Protein AF-A0A072P2H4-F1 (afdb_monomer)

Secondary structure (DSSP, 8-state):
-PPEEE-SEEEE--SHHHHHHHHHHHHTT--EEEE-SSSSTT-----EEEEEEETTTTEEEEEESSS-EEEESEEEE---TT-S------TTGGG--S----GGG--TT---TT-EEEEE--SHHHHHHHHHHTTT-SEEEEE-SS-------------HHHHHHHHHTHHHHHHHHHTSSS-SSS------GGGS-HHHHHHHHHHHHHH--HHHHHHSS-S-TTT-HHHHHHHHHHHHHHHHTT------------------B-GGG-BHHHHSTT----BTTTB-TT-TTEEESS-TT---S-HHHHHHHHHHHHHHHHHHHHHHHTT--STTPPPPPP---HHHHHHHHHHHHHHTSS-GGGTS--

Radius of gyration: 24.0 Å; Cα contacts (8 Å, |Δi|>4): 542; chains: 1; bounding box: 55×52×77 Å

InterPro domains:
  IPR036188 FAD/NAD(P)-binding domain superfamily [G3DSA:3.50.50.60] (2-51)
  IPR036188 FAD/NAD(P)-binding domain superfamily [G3DSA:3.50.50.60] (52-221)
  IPR036188 FAD/NAD(P)-binding domain superfamily [G3DSA:3.50.50.60] (222-370)
  IPR036188 FAD/NAD(P)-binding domain superfamily [SSF51905] (7-181)
  IPR050775 Baeyer-Villiger monooxygenase-like [PTHR43098] (53-251)

Foldseek 3Di:
DQDEAEWAEEEEAQALLSVLLQVLCVVLVTGYDYDAPPPDGHDDDDDWDEWDQDPVLCFIWTQGPPRGTYTYNFYEYAHDDVHDFDDDPDPCPVVDPDDDAGQSGDDPPDDQAAAADEQAEDPPSSVVVCVVRVVGYNHYHYQYADDDQFADALDDDQDPVNVVVCVVCVVVLQVVLLVDQFSPSADFDAAALVVDDPVLLLVLQVVDRNNDDPCCNQGVRHNPCFQDPVNVVSSVVSSVVVVVVPDDDDDHHHDDDDDQDDFHAFPPRHTQCNVQVVHFFAAQLFADARHKSYTGANHPLHRNHDRSVSSVVSSVVNSVVVSVQVVVVVVPPDPPDNRDIDHDHPVSRVVSVVVSVVVCVSTCVVVDHD

Mean predicted aligned error: 12.18 Å

Sequence (370 aa):
MPQHVFVDALVVGAGFGGIYATYHLRQLGLDVKCIDIAEDVGGTWYWNKYPAWDDELHRWRVSTATDGLFLTRHLVNCLGVLSKPNYPDIPGLDSFSGRLIHTARWDDTITLSGKKIGVIGNGSTGIQVMTAIAPIVADLKSFQRHPQYSVPSGQDAISSAYHQNIKSRYKSIWESVKSSAVGFGVPEVNRKTMQTTPREREAAFQKAWQRGNGFRFMFSTFGDIVSDESANEETCKFIRGKIDEVVTDSRFDAIEGNYLHLSIHGRGGKTIQEHWQNGPKAYGGIACAGFPNMFLVSGPQAPFANFPPVIESEIEFIMACIDRAEKHNVVEVNKQSRPMVMELTEEAKNEWSILCEQLVEGLLFKKTRS

Nearest PDB structures (foldseek):
  3gwd-assembly1_A  TM=9.161E-01  e=2.491E-33  Rhodococcus sp. HI-31
  3gwf-assembly1_A  TM=8.938E-01  e=4.395E-34  Rhodococcus sp. HI-31
  4rg4-assembly1_A  T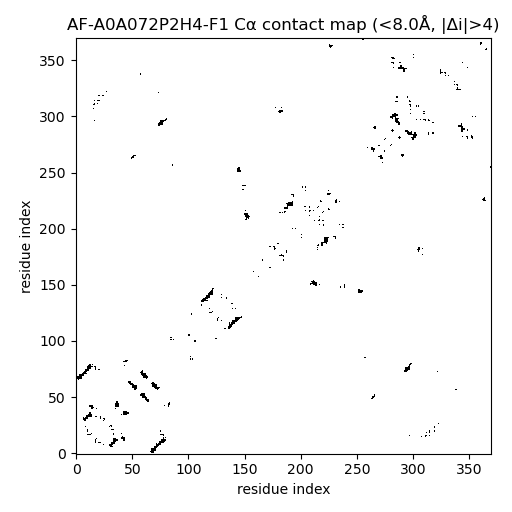M=9.164E-01  e=5.573E-33  Rhodococcus sp. HI-31
  7v8s-assembly1_B  TM=9.118E-01  e=3.191E-33  Thermocrispum municipale
  6er9-assembly1_A  TM=8.844E-01  e=1.502E-32  Rhodococcus sp. Phi1

Structure (mmCIF, N/CA/C/O backbone):
data_AF-A0A072P2H4-F1
#
_entry.id   AF-A0A072P2H4-F1
#
loop_
_atom_site.group_PDB
_atom_site.id
_atom_site.type_symbol
_atom_site.label_atom_id
_atom_site.label_alt_id
_atom_site.label_comp_id
_atom_site.label_asym_id
_atom_site.label_entity_id
_atom_site.label_seq_id
_atom_site.pdbx_PDB_ins_code
_atom_site.Cartn_x
_atom_site.Cartn_y
_atom_site.Cartn_z
_atom_site.occupancy
_atom_site.B_iso_or_equiv
_atom_site.auth_seq_id
_atom_site.auth_comp_id
_atom_site.auth_asym_id
_atom_site.auth_atom_id
_atom_site.pdbx_PDB_model_num
ATOM 1 N N . MET A 1 1 ? -28.377 7.168 33.433 1.00 43.03 1 MET A N 1
ATOM 2 C CA . MET A 1 1 ? -27.034 7.797 33.408 1.00 43.03 1 MET A CA 1
ATOM 3 C C . MET A 1 1 ? -26.216 7.087 32.340 1.00 43.03 1 MET A C 1
ATOM 5 O O . MET A 1 1 ? -26.478 5.902 32.158 1.00 43.03 1 MET A O 1
ATOM 9 N N . PRO A 1 2 ? -25.298 7.757 31.620 1.00 49.88 2 PRO A N 1
ATOM 10 C CA . PRO A 1 2 ? -24.373 7.057 30.729 1.00 49.88 2 PRO A CA 1
ATOM 11 C C . PRO A 1 2 ? -23.542 6.063 31.546 1.00 49.88 2 PRO A C 1
ATOM 13 O O . PRO A 1 2 ? -23.109 6.378 32.655 1.00 49.88 2 PRO A O 1
ATOM 16 N N . GLN A 1 3 ? -23.368 4.851 31.029 1.00 60.62 3 GLN A N 1
ATOM 17 C CA . GLN A 1 3 ? -22.621 3.809 31.721 1.00 60.62 3 GLN A CA 1
ATOM 18 C C . GLN A 1 3 ? -21.122 4.093 31.563 1.00 60.62 3 GLN A C 1
ATOM 20 O O . GLN A 1 3 ? -20.641 4.308 30.451 1.00 60.62 3 GLN A O 1
ATOM 25 N N . HIS A 1 4 ? -20.395 4.164 32.679 1.00 72.88 4 HIS A N 1
ATOM 26 C CA . HIS A 1 4 ? -18.939 4.294 32.669 1.00 72.88 4 HIS A CA 1
ATOM 27 C C . HIS A 1 4 ? -18.326 2.896 32.679 1.00 72.88 4 HIS A C 1
ATOM 29 O O . HIS A 1 4 ? -18.655 2.091 33.553 1.00 72.88 4 HIS A O 1
ATOM 35 N N . VAL A 1 5 ? -17.431 2.618 31.734 1.00 77.81 5 VAL A N 1
ATOM 36 C CA . VAL A 1 5 ? -16.730 1.334 31.641 1.00 77.81 5 VAL A CA 1
ATOM 37 C C . VAL A 1 5 ? -15.239 1.562 31.869 1.00 77.81 5 VAL A C 1
ATOM 39 O O . VAL A 1 5 ? -14.583 2.306 31.141 1.00 77.81 5 VAL A O 1
ATOM 42 N N . PHE A 1 6 ? -14.700 0.924 32.901 1.00 83.56 6 PHE A N 1
ATOM 43 C CA . PHE A 1 6 ? -13.272 0.928 33.198 1.00 83.56 6 PHE A CA 1
ATOM 44 C C . PHE A 1 6 ? -12.649 -0.337 32.612 1.00 83.56 6 PHE A C 1
ATOM 46 O O . PHE A 1 6 ? -13.200 -1.414 32.797 1.00 83.56 6 PHE A O 1
ATOM 53 N N . VAL A 1 7 ? -11.519 -0.182 31.926 1.00 81.50 7 VAL A N 1
ATOM 54 C CA . VAL A 1 7 ? -10.667 -1.268 31.411 1.00 81.50 7 VAL A CA 1
A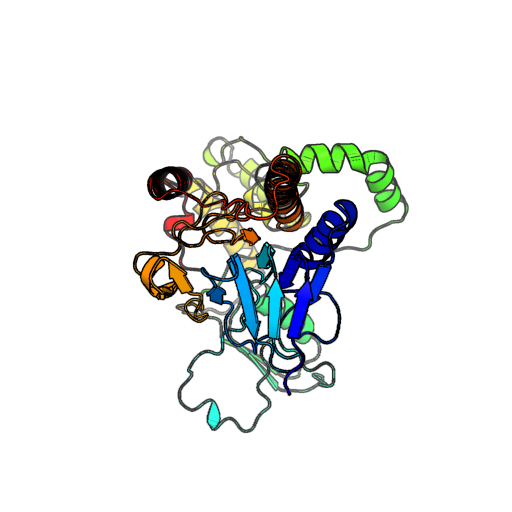TOM 55 C C . VAL A 1 7 ? -9.201 -0.874 31.625 1.00 81.50 7 VAL A C 1
ATOM 57 O O . VAL A 1 7 ? -8.908 0.287 31.944 1.00 81.50 7 VAL A O 1
ATOM 60 N N . ASP A 1 8 ? -8.267 -1.807 31.463 1.00 78.25 8 ASP A N 1
ATOM 61 C CA . ASP A 1 8 ? -6.835 -1.490 31.486 1.00 78.25 8 ASP A CA 1
ATOM 62 C C . ASP A 1 8 ? -6.352 -0.966 30.137 1.00 78.25 8 ASP A C 1
ATOM 64 O O . ASP A 1 8 ? -5.601 0.013 30.093 1.00 78.25 8 ASP A O 1
ATOM 68 N N . ALA A 1 9 ? -6.816 -1.584 29.048 1.00 77.56 9 ALA A N 1
ATOM 69 C CA . ALA A 1 9 ? -6.506 -1.174 27.687 1.00 77.56 9 ALA A CA 1
ATOM 70 C C . ALA A 1 9 ? -7.759 -1.099 26.800 1.00 77.56 9 ALA A C 1
ATOM 72 O O . ALA A 1 9 ? -8.606 -1.997 26.798 1.00 77.56 9 ALA A O 1
ATOM 73 N N . LEU A 1 10 ? -7.833 -0.042 25.987 1.00 80.88 10 LEU A N 1
ATOM 74 C CA . LEU A 1 10 ? -8.801 0.096 24.902 1.00 80.88 10 LEU A CA 1
ATOM 75 C C . LEU A 1 10 ? -8.054 0.052 23.567 1.00 80.88 10 LEU A C 1
ATOM 77 O O . LEU A 1 10 ? -7.144 0.850 23.330 1.00 80.88 10 LEU A O 1
ATOM 81 N N . VAL A 1 11 ? -8.457 -0.869 22.696 1.00 79.12 11 VAL A N 1
ATOM 82 C CA . VAL A 1 11 ? -7.929 -0.987 21.331 1.00 79.12 11 VAL A CA 1
ATOM 83 C C . VAL A 1 11 ? -8.978 -0.451 20.364 1.00 79.12 11 VAL A C 1
ATOM 85 O O . VAL A 1 11 ? -10.120 -0.909 20.392 1.00 79.12 11 VAL A O 1
ATOM 88 N N . VAL A 1 12 ? -8.613 0.525 19.530 1.00 74.81 12 VAL A N 1
ATOM 89 C CA . VAL A 1 12 ? -9.538 1.188 18.598 1.00 74.81 12 VAL A CA 1
ATOM 90 C C . VAL A 1 12 ? -9.205 0.788 17.162 1.00 74.81 12 VAL A C 1
ATOM 92 O O . VAL A 1 12 ? -8.108 1.064 16.678 1.00 74.81 12 VAL A O 1
ATOM 95 N N . GLY A 1 13 ? -10.169 0.159 16.490 1.00 68.94 13 GLY A N 1
ATOM 96 C CA . GLY A 1 13 ? -9.998 -0.551 15.224 1.00 68.94 13 GLY A CA 1
ATOM 97 C C . GLY A 1 13 ? -9.736 -2.043 15.455 1.00 68.94 13 GLY A C 1
ATOM 98 O O . GLY A 1 13 ? -8.878 -2.402 16.256 1.00 68.94 13 GLY A O 1
ATOM 99 N N . ALA A 1 14 ? -10.451 -2.907 14.731 1.00 73.69 14 ALA A N 1
ATOM 100 C CA . ALA A 1 14 ? -10.390 -4.372 14.798 1.00 73.69 14 ALA A CA 1
ATOM 101 C C . ALA A 1 14 ? -9.868 -5.010 13.493 1.00 73.69 14 ALA A C 1
ATOM 103 O O . ALA A 1 14 ? -10.167 -6.164 13.186 1.00 73.69 14 ALA A O 1
ATOM 104 N N . GLY A 1 15 ? -9.075 -4.270 12.709 1.00 64.00 15 GLY A N 1
ATOM 105 C CA . GLY A 1 15 ? -8.225 -4.847 11.661 1.00 64.00 15 GLY A CA 1
ATOM 106 C C . GLY A 1 15 ? -7.050 -5.649 12.243 1.00 64.00 15 GLY A C 1
ATOM 107 O O . GLY A 1 15 ? -6.941 -5.807 13.459 1.00 64.00 15 GLY A O 1
ATOM 108 N N . PHE A 1 16 ? -6.127 -6.114 11.389 1.00 64.12 16 PHE A N 1
ATOM 109 C CA . PHE A 1 16 ? -4.968 -6.943 11.784 1.00 64.12 16 PHE A CA 1
ATOM 110 C C . PHE A 1 16 ? -4.248 -6.456 13.052 1.00 64.12 16 PHE A C 1
ATOM 112 O O . PHE A 1 16 ? -4.060 -7.235 13.986 1.00 64.12 16 PHE A O 1
ATOM 119 N N . GLY A 1 17 ? -3.898 -5.166 13.113 1.00 68.00 17 GLY A N 1
ATOM 120 C CA . GLY A 1 17 ? -3.229 -4.597 14.283 1.00 68.00 17 GLY A CA 1
ATOM 121 C C . GLY A 1 17 ? -4.093 -4.622 15.546 1.00 68.00 17 GLY A C 1
ATOM 122 O O . GLY A 1 17 ? -3.606 -4.956 16.620 1.00 68.00 17 GLY A O 1
ATOM 123 N N . GLY A 1 18 ? -5.395 -4.363 15.416 1.00 71.81 18 GLY A N 1
ATOM 124 C CA . GLY A 1 18 ? -6.331 -4.392 16.538 1.00 71.81 18 GLY A CA 1
ATOM 125 C C . GLY A 1 18 ? -6.496 -5.783 17.139 1.00 71.81 18 GLY A C 1
ATOM 126 O O . GLY A 1 18 ? -6.434 -5.956 18.358 1.00 71.81 18 GLY A O 1
ATOM 127 N N . ILE A 1 19 ? -6.634 -6.792 16.277 1.00 74.94 19 ILE A N 1
ATOM 128 C CA . ILE A 1 19 ? -6.725 -8.205 16.668 1.00 74.94 19 ILE A CA 1
ATOM 129 C C . ILE A 1 19 ? -5.438 -8.638 17.386 1.00 74.94 19 ILE A C 1
ATOM 131 O O . ILE A 1 19 ? -5.498 -9.212 18.474 1.00 74.94 19 ILE A O 1
ATOM 135 N N . TYR A 1 20 ? -4.274 -8.327 16.808 1.00 76.75 20 TYR A N 1
ATOM 136 C CA . TYR A 1 20 ? -2.976 -8.754 17.332 1.00 76.75 20 TYR A CA 1
ATOM 137 C C . TYR A 1 20 ? -2.600 -8.042 18.644 1.00 76.75 20 TYR A C 1
ATOM 139 O O . TYR A 1 20 ? -2.157 -8.691 19.594 1.00 76.75 20 TYR A O 1
ATOM 147 N N . ALA A 1 21 ? -2.877 -6.738 18.759 1.00 72.12 21 ALA A N 1
ATOM 148 C CA . ALA A 1 21 ? -2.737 -5.999 20.014 1.00 72.12 21 ALA A CA 1
ATOM 149 C C . ALA A 1 21 ? -3.680 -6.544 21.100 1.00 72.12 21 ALA A C 1
ATOM 151 O O . ALA A 1 21 ? -3.249 -6.784 22.225 1.00 72.12 21 ALA A O 1
ATOM 152 N N . THR A 1 22 ? -4.949 -6.812 20.768 1.00 81.50 22 THR A N 1
ATOM 153 C CA . THR A 1 22 ? -5.928 -7.370 21.721 1.00 81.50 22 THR A CA 1
ATOM 154 C C . THR A 1 22 ? -5.522 -8.759 22.217 1.00 81.50 22 THR A C 1
ATOM 156 O O . THR A 1 22 ? -5.703 -9.063 23.397 1.00 81.50 22 THR A O 1
ATOM 159 N N . TYR A 1 23 ? -4.947 -9.596 21.346 1.00 83.31 23 TYR A N 1
ATOM 160 C CA . TYR A 1 23 ? -4.385 -10.890 21.730 1.00 83.31 23 TYR A CA 1
ATOM 161 C C . TYR A 1 23 ? -3.252 -10.728 22.755 1.00 83.31 23 TYR A C 1
ATOM 163 O O . TYR A 1 23 ? -3.330 -11.309 23.839 1.00 83.31 23 TYR A O 1
ATOM 171 N N . HIS A 1 24 ? -2.237 -9.912 22.452 1.00 81.88 24 HIS A N 1
ATOM 172 C CA . HIS A 1 24 ? -1.070 -9.737 23.326 1.00 81.88 24 HIS A CA 1
ATOM 173 C C . HIS A 1 24 ? -1.410 -9.064 24.657 1.00 81.88 24 HIS A C 1
ATOM 175 O O . HIS A 1 24 ? -1.004 -9.565 25.702 1.00 81.88 24 HIS A O 1
ATOM 181 N N . LEU A 1 25 ? -2.228 -8.007 24.659 1.00 78.75 25 LEU A N 1
ATOM 182 C CA . LEU A 1 25 ? -2.683 -7.356 25.896 1.00 78.75 25 LEU A CA 1
ATOM 183 C C . LEU A 1 25 ? -3.411 -8.347 26.829 1.00 78.75 25 LEU A C 1
ATOM 185 O O . LEU A 1 25 ? -3.258 -8.272 28.047 1.00 78.75 25 LEU A O 1
ATOM 189 N N . ARG A 1 26 ? -4.142 -9.325 26.272 1.00 81.25 26 ARG A N 1
ATOM 190 C CA . ARG A 1 26 ? -4.761 -10.414 27.049 1.00 81.25 26 ARG A CA 1
ATOM 191 C C . ARG A 1 26 ? -3.766 -11.484 27.508 1.00 81.25 26 ARG A C 1
ATOM 193 O O . ARG A 1 26 ? -3.974 -12.044 28.580 1.00 81.25 26 ARG A O 1
ATOM 200 N N . GLN A 1 27 ? -2.678 -11.746 26.775 1.00 84.88 27 GLN A N 1
ATOM 201 C CA . GLN A 1 27 ? -1.580 -12.593 27.279 1.00 84.88 27 GLN A CA 1
ATOM 202 C C . GLN A 1 27 ? -0.854 -11.951 28.476 1.00 84.88 27 GLN A C 1
ATOM 204 O O . GLN A 1 27 ? -0.368 -12.670 29.345 1.00 84.88 27 GLN A O 1
ATOM 209 N N . LEU A 1 28 ? -0.837 -10.615 28.568 1.00 79.69 28 LEU A N 1
ATOM 210 C CA . LEU A 1 28 ? -0.349 -9.871 29.740 1.00 79.69 28 LEU A CA 1
ATOM 211 C C . LEU A 1 28 ? -1.341 -9.865 30.925 1.00 79.69 28 LEU A C 1
ATOM 213 O O . LEU A 1 28 ? -1.033 -9.303 31.973 1.00 79.69 28 LEU A O 1
ATOM 217 N N . GLY A 1 29 ? -2.522 -10.481 30.786 1.00 83.81 29 GLY A N 1
ATOM 218 C CA . GLY A 1 29 ? -3.531 -10.584 31.849 1.00 83.81 29 GLY A CA 1
ATOM 219 C C . GLY A 1 29 ? -4.349 -9.312 32.108 1.00 83.81 29 GLY A C 1
ATOM 220 O O . GLY A 1 29 ? -5.041 -9.243 33.121 1.00 83.81 29 GLY A O 1
ATOM 221 N N . LEU A 1 30 ? -4.275 -8.318 31.218 1.00 75.94 30 LEU A N 1
ATOM 222 C CA . LEU A 1 30 ? -5.009 -7.052 31.327 1.00 75.94 30 LEU A CA 1
ATOM 223 C C . LEU A 1 30 ? -6.503 -7.228 31.007 1.00 75.94 30 LEU A C 1
ATOM 225 O O . LEU A 1 30 ? -6.872 -8.092 30.205 1.00 75.94 30 LEU A O 1
ATOM 229 N N . ASP A 1 31 ? -7.360 -6.356 31.550 1.00 82.00 31 ASP A N 1
ATOM 230 C CA . ASP A 1 31 ? -8.728 -6.214 31.038 1.00 82.00 31 ASP A CA 1
ATOM 231 C C . ASP A 1 31 ? -8.735 -5.367 29.752 1.00 82.00 31 ASP A C 1
ATOM 233 O O . ASP A 1 31 ? -8.302 -4.209 29.738 1.00 82.00 31 ASP A O 1
ATOM 237 N N . VAL A 1 32 ? -9.209 -5.962 28.652 1.00 85.81 32 VAL A N 1
ATOM 238 C CA . VAL A 1 32 ? -9.085 -5.409 27.296 1.00 85.81 32 VAL A CA 1
ATOM 239 C C . VAL A 1 32 ? -10.411 -5.478 26.554 1.00 85.81 32 VAL A C 1
ATOM 241 O O . VAL A 1 32 ? -10.909 -6.573 26.244 1.00 85.81 32 VAL A O 1
ATOM 244 N N . LYS A 1 33 ? -10.907 -4.303 26.149 1.00 84.12 33 LYS A N 1
ATOM 245 C CA . LYS A 1 33 ? -11.958 -4.170 25.136 1.00 84.12 33 LYS A CA 1
ATOM 246 C C . LYS A 1 33 ? -11.360 -3.642 23.829 1.00 84.12 33 LYS A C 1
ATOM 248 O O . LYS A 1 33 ? -10.720 -2.593 23.797 1.00 84.12 33 LYS A O 1
ATOM 253 N N . CYS A 1 34 ? -11.593 -4.377 22.746 1.00 81.38 34 CYS A N 1
ATOM 254 C CA . CYS A 1 34 ? -11.420 -3.878 21.387 1.00 81.38 34 CYS A CA 1
ATOM 255 C C . CYS A 1 34 ? -12.751 -3.275 20.923 1.00 81.38 34 CYS A C 1
ATOM 257 O O . CYS A 1 34 ? -13.808 -3.833 21.230 1.00 81.38 34 CYS A O 1
ATOM 259 N N . ILE A 1 35 ? -12.702 -2.143 20.223 1.00 72.44 35 ILE A N 1
ATOM 260 C CA . ILE A 1 35 ? -13.867 -1.509 19.602 1.00 72.44 35 ILE A CA 1
ATOM 261 C C . ILE A 1 35 ? -13.577 -1.176 18.138 1.00 72.44 35 ILE A C 1
ATOM 263 O O . ILE A 1 35 ? -12.561 -0.566 17.810 1.00 72.44 35 ILE A O 1
ATOM 267 N N . ASP A 1 36 ? -14.511 -1.532 17.266 1.00 68.50 36 ASP A N 1
ATOM 268 C CA . ASP A 1 36 ? -14.636 -1.007 15.907 1.00 68.50 36 ASP A CA 1
ATOM 269 C C . ASP A 1 36 ? -16.091 -0.545 15.715 1.00 68.50 36 ASP A C 1
ATOM 271 O O . ASP A 1 36 ? -16.931 -0.691 16.603 1.00 68.50 36 ASP A O 1
ATOM 275 N N . ILE A 1 37 ? -16.357 0.061 14.570 1.00 66.06 37 ILE A N 1
ATOM 276 C CA . ILE A 1 37 ? -17.671 0.476 14.077 1.00 66.06 37 ILE A CA 1
ATOM 277 C C . ILE A 1 37 ? -18.037 -0.289 12.783 1.00 66.06 37 ILE A C 1
ATOM 279 O O . ILE A 1 37 ? -19.164 -0.202 12.302 1.00 66.06 37 ILE A O 1
ATOM 283 N N . ALA A 1 38 ? -17.121 -1.098 12.239 1.00 60.25 38 ALA A N 1
ATOM 284 C CA . ALA A 1 38 ? -17.510 -2.270 11.460 1.00 60.25 38 ALA A CA 1
ATOM 285 C C . ALA A 1 38 ? -18.306 -3.263 12.337 1.00 60.25 38 ALA A C 1
ATOM 287 O O . ALA A 1 38 ? -18.023 -3.410 13.525 1.00 60.25 38 ALA A O 1
ATOM 288 N N . GLU A 1 39 ? -19.292 -3.948 11.749 1.00 57.91 39 GLU A N 1
ATOM 289 C CA . GLU A 1 39 ? -20.157 -4.913 12.457 1.00 57.91 39 GLU A CA 1
ATOM 290 C C . GLU A 1 39 ? -19.450 -6.251 12.768 1.00 57.91 39 GLU A C 1
ATOM 292 O O . GLU A 1 39 ? -19.950 -7.041 13.566 1.00 57.91 39 GLU A O 1
ATOM 297 N N . ASP A 1 40 ? -18.277 -6.485 12.171 1.00 49.41 40 ASP A N 1
ATOM 298 C CA . ASP A 1 40 ? -17.394 -7.635 12.400 1.00 49.41 40 ASP A CA 1
ATOM 299 C C . ASP A 1 40 ? -15.912 -7.198 12.294 1.00 49.41 40 ASP A C 1
ATOM 301 O O . ASP A 1 40 ? -15.597 -6.055 11.940 1.00 49.41 40 ASP A O 1
ATOM 305 N N . VAL A 1 41 ? -14.982 -8.096 12.619 1.00 50.25 41 VAL A N 1
ATOM 306 C CA . VAL A 1 41 ? -13.533 -7.853 12.579 1.00 50.25 41 VAL A CA 1
ATOM 307 C C . VAL A 1 41 ? -13.004 -7.644 11.152 1.00 50.25 41 VAL A C 1
ATOM 309 O O . VAL A 1 41 ? -13.482 -8.234 10.188 1.00 50.25 41 VAL A O 1
ATOM 312 N N . GLY A 1 42 ? -11.956 -6.825 11.020 1.00 52.72 42 GLY A N 1
ATOM 313 C CA . GLY A 1 42 ? -11.327 -6.468 9.739 1.00 52.72 42 GLY A CA 1
ATOM 314 C C . GLY A 1 42 ? -11.124 -4.962 9.533 1.00 52.72 42 GLY A C 1
ATOM 315 O O . GLY A 1 42 ? -10.262 -4.566 8.747 1.00 52.72 42 GLY A O 1
ATOM 316 N N . GLY A 1 43 ? -11.842 -4.120 10.285 1.00 61.06 43 GLY A N 1
ATOM 317 C CA . GLY A 1 43 ? -11.956 -2.682 10.017 1.00 61.06 43 GLY A CA 1
ATOM 318 C C . GLY A 1 43 ? -12.944 -2.406 8.880 1.00 61.06 43 GLY A C 1
ATOM 319 O O . GLY A 1 43 ? -13.355 -3.298 8.151 1.00 61.06 43 GLY A O 1
ATOM 320 N N . THR A 1 44 ? -13.402 -1.183 8.640 1.00 41.69 44 THR A N 1
ATOM 321 C CA . THR A 1 44 ? -13.060 0.139 9.196 1.00 41.69 44 THR A CA 1
ATOM 322 C C . THR A 1 44 ? -14.355 0.947 9.274 1.00 41.69 44 THR A C 1
ATOM 324 O O . THR A 1 44 ? -15.124 0.828 8.321 1.00 41.69 44 THR A O 1
ATOM 327 N N . TRP A 1 45 ? -14.553 1.893 10.205 1.00 48.50 45 TRP A N 1
ATOM 328 C CA . TRP A 1 45 ? -15.462 3.037 9.950 1.00 48.50 45 TRP A CA 1
ATOM 329 C C . TRP A 1 45 ? -15.230 4.285 10.841 1.00 48.50 45 TRP A C 1
ATOM 331 O O . TRP A 1 45 ? -14.182 4.419 11.466 1.00 48.50 45 TRP A O 1
ATOM 341 N N . TYR A 1 46 ? -16.175 5.240 10.844 1.00 32.56 46 TYR A N 1
ATOM 342 C CA . TYR A 1 46 ? -16.095 6.557 11.500 1.00 32.56 46 TYR A CA 1
ATOM 343 C C . TYR A 1 46 ? -17.402 6.906 12.235 1.00 32.56 46 TYR A C 1
ATOM 345 O O . TYR A 1 46 ? -18.432 6.970 11.577 1.00 32.56 46 TYR A O 1
ATOM 353 N N . TRP A 1 47 ? -17.340 7.142 13.558 1.00 37.09 47 TRP A N 1
ATOM 354 C CA . TRP A 1 47 ? -18.195 8.043 14.376 1.00 37.09 47 TRP A CA 1
ATOM 355 C C . TRP A 1 47 ? -17.793 7.928 15.868 1.00 37.09 47 TRP A C 1
ATOM 357 O O . TRP A 1 47 ? -18.489 7.307 16.667 1.00 37.09 47 TRP A O 1
ATOM 367 N N . ASN A 1 48 ? -16.668 8.527 16.274 1.00 37.84 48 ASN A N 1
ATOM 368 C CA . ASN A 1 48 ? -16.259 8.592 17.688 1.00 37.84 48 ASN A CA 1
ATOM 369 C C . ASN A 1 48 ? -16.003 10.040 18.118 1.00 37.84 48 ASN A C 1
ATOM 371 O O . ASN A 1 48 ? -15.427 10.820 17.359 1.00 37.84 48 ASN A O 1
ATOM 375 N N . LYS A 1 49 ? -16.403 10.395 19.347 1.00 40.28 49 LYS A N 1
ATOM 376 C CA . LYS A 1 49 ? -16.009 11.663 19.975 1.00 40.28 49 LYS A CA 1
ATOM 377 C C . LYS A 1 49 ? -14.695 11.440 20.720 1.00 40.28 49 LYS A C 1
ATOM 379 O O . LYS A 1 49 ? -14.518 10.442 21.415 1.00 40.28 49 LYS A O 1
ATOM 384 N N . TYR A 1 50 ? -13.754 12.343 20.474 1.00 52.66 50 TYR A N 1
ATOM 385 C CA . TYR A 1 50 ? -12.327 12.040 20.543 1.00 52.66 50 TYR A CA 1
ATOM 386 C C . TYR A 1 50 ? -11.838 11.558 21.919 1.00 52.66 50 TYR A C 1
ATOM 388 O O . TYR A 1 50 ? -12.335 12.037 22.941 1.00 52.66 50 TYR A O 1
ATOM 396 N N . PRO A 1 51 ? -10.844 10.646 21.954 1.00 59.41 51 PRO A N 1
ATOM 397 C CA . PRO A 1 51 ? -10.077 10.371 23.159 1.00 59.41 51 PRO A CA 1
ATOM 398 C C . PRO A 1 51 ? -9.488 11.658 23.741 1.00 59.41 51 PRO A C 1
ATOM 400 O O . PRO A 1 51 ? -8.863 12.435 23.019 1.00 59.41 51 PRO A O 1
ATOM 403 N N . ALA A 1 52 ? -9.654 11.854 25.045 1.00 67.56 52 ALA A N 1
ATOM 404 C CA . ALA A 1 52 ? -9.019 12.926 25.801 1.00 67.56 52 ALA A CA 1
ATOM 405 C C . ALA A 1 52 ? -8.279 12.330 27.000 1.00 67.56 52 ALA A C 1
ATOM 407 O O . ALA A 1 52 ? -8.832 11.486 27.707 1.00 67.56 52 ALA A O 1
ATOM 408 N N . TRP A 1 53 ? -7.041 12.753 27.234 1.00 74.75 53 TRP A N 1
ATOM 409 C CA . TRP A 1 53 ? -6.329 12.415 28.464 1.00 74.75 53 TRP A CA 1
ATOM 410 C C . TRP A 1 53 ? -6.892 13.225 29.641 1.00 74.75 53 TRP A C 1
ATOM 412 O O . TRP A 1 53 ? -7.278 14.383 29.485 1.00 74.75 53 TRP A O 1
ATOM 422 N N . ASP A 1 54 ? -6.956 12.594 30.808 1.00 73.25 54 ASP A N 1
ATOM 423 C CA . ASP A 1 54 ? -7.414 13.169 32.067 1.00 73.25 54 ASP A CA 1
ATOM 424 C C . ASP A 1 54 ? -6.253 13.141 33.066 1.00 73.25 54 ASP A C 1
ATOM 426 O O . ASP A 1 54 ? -5.870 12.075 33.552 1.00 73.25 54 ASP A O 1
ATOM 430 N N . ASP A 1 55 ? -5.663 14.308 33.335 1.00 68.19 55 ASP A N 1
ATOM 431 C CA . ASP A 1 55 ? -4.497 14.451 34.215 1.00 68.19 55 ASP A CA 1
ATOM 432 C C . ASP A 1 55 ? -4.823 14.308 35.713 1.00 68.19 55 ASP A C 1
ATOM 434 O O . ASP A 1 55 ? -3.899 14.137 36.507 1.00 68.19 55 ASP A O 1
ATOM 438 N N . GLU A 1 56 ? -6.101 14.339 36.117 1.00 73.25 56 GLU A N 1
ATOM 439 C CA . GLU A 1 56 ? -6.512 14.059 37.502 1.00 73.25 56 GLU A CA 1
ATOM 440 C C . GLU A 1 56 ? -6.717 12.555 37.724 1.00 73.25 56 GLU A C 1
ATOM 442 O O . GLU A 1 56 ? -6.284 12.002 38.736 1.00 73.25 56 GLU A O 1
ATOM 447 N N . LEU A 1 57 ? -7.350 11.872 36.763 1.00 72.31 57 LEU A N 1
ATOM 448 C CA . LEU A 1 57 ? -7.596 10.426 36.812 1.00 72.31 57 LEU A CA 1
ATOM 449 C C . LEU A 1 57 ? -6.424 9.583 36.280 1.00 72.31 57 LEU A C 1
ATOM 451 O O . LEU A 1 57 ? -6.440 8.360 36.439 1.00 72.31 57 LEU A O 1
ATOM 455 N N . HIS A 1 58 ? -5.447 10.218 35.625 1.00 73.94 58 HIS A N 1
ATOM 456 C CA . HIS A 1 58 ? -4.359 9.603 34.856 1.00 73.94 58 HIS A CA 1
ATOM 457 C C . HIS A 1 58 ? -4.849 8.510 33.887 1.00 73.94 58 HIS A C 1
ATOM 459 O O . HIS A 1 58 ? -4.342 7.383 33.876 1.00 73.94 58 HIS A O 1
ATOM 465 N N . ARG A 1 59 ? -5.889 8.833 33.105 1.00 77.06 59 ARG A N 1
ATOM 466 C CA . ARG A 1 59 ? -6.581 7.902 32.196 1.00 77.06 59 ARG A CA 1
ATOM 467 C C . ARG A 1 59 ? -7.034 8.575 30.905 1.00 77.06 59 ARG A C 1
ATOM 469 O O . ARG A 1 59 ? -7.347 9.759 30.875 1.00 77.06 59 ARG A O 1
ATOM 476 N N . TRP A 1 60 ? -7.175 7.777 29.853 1.00 74.12 60 TRP A N 1
ATOM 477 C CA . TRP A 1 60 ? -7.861 8.171 28.626 1.00 74.12 60 TRP A CA 1
ATOM 478 C C . TRP A 1 60 ? -9.380 8.050 28.786 1.00 74.12 60 TRP A C 1
ATOM 480 O O . TRP A 1 60 ? -9.906 6.970 29.065 1.00 74.12 60 TRP A O 1
ATOM 490 N N . ARG A 1 61 ? -10.084 9.158 28.543 1.00 77.62 61 ARG A N 1
ATOM 491 C CA . ARG A 1 61 ? -11.540 9.267 28.408 1.00 77.62 61 ARG A CA 1
ATOM 492 C C . ARG A 1 61 ? -11.913 9.065 26.942 1.00 77.62 61 ARG A C 1
ATOM 494 O O . ARG A 1 61 ? -11.548 9.897 26.116 1.00 77.62 61 ARG A O 1
ATOM 501 N N . VAL A 1 62 ? -12.646 8.007 26.597 1.00 70.75 62 VAL A N 1
ATOM 502 C CA . VAL A 1 62 ? -13.037 7.729 25.198 1.00 70.75 62 VAL A CA 1
ATOM 503 C C . VAL A 1 62 ? -14.554 7.652 25.074 1.00 70.75 62 VAL A C 1
ATOM 505 O O . VAL A 1 62 ? -15.186 6.816 25.716 1.00 70.75 62 VAL A O 1
ATOM 508 N N . SER A 1 63 ? -15.142 8.542 24.267 1.00 69.69 63 SER A N 1
ATOM 509 C CA . SER A 1 63 ? -16.597 8.684 24.125 1.00 69.69 63 SER A CA 1
ATOM 510 C C . SER A 1 63 ? -17.087 8.082 22.809 1.00 69.69 63 SER A C 1
ATOM 512 O O . SER A 1 63 ? -16.889 8.646 21.731 1.00 69.69 63 SER A O 1
ATOM 514 N N . THR A 1 64 ? -17.763 6.944 22.905 1.00 66.62 64 THR A N 1
ATOM 515 C CA . THR A 1 64 ? -18.358 6.254 21.751 1.00 66.62 64 THR A CA 1
ATOM 516 C C . THR A 1 64 ? -19.773 6.753 21.458 1.00 66.62 64 THR A C 1
ATOM 518 O O . THR A 1 64 ? -20.417 7.366 22.312 1.00 66.62 64 THR A O 1
ATOM 521 N N . ALA A 1 65 ? -20.271 6.501 20.245 1.00 64.31 65 ALA A N 1
ATOM 522 C CA . ALA A 1 65 ? -21.649 6.833 19.872 1.00 64.31 65 ALA A CA 1
ATOM 523 C C . ALA A 1 65 ? -22.706 5.939 20.560 1.00 64.31 65 ALA A C 1
ATOM 525 O O . ALA A 1 65 ? -23.847 6.366 20.722 1.00 64.31 65 ALA A O 1
ATOM 526 N N . THR A 1 66 ? -22.326 4.720 20.959 1.00 63.22 66 THR A N 1
ATOM 527 C CA . THR A 1 66 ? -23.224 3.636 21.402 1.00 63.22 66 THR A CA 1
ATOM 528 C C . THR A 1 66 ? -22.990 3.208 22.851 1.00 63.22 66 THR A C 1
ATOM 530 O O . THR A 1 66 ? -23.925 3.172 23.646 1.00 63.22 66 THR A O 1
ATOM 533 N N . ASP A 1 67 ? -21.741 2.913 23.214 1.00 63.84 67 ASP A N 1
ATOM 534 C CA . ASP A 1 67 ? -21.365 2.250 24.471 1.00 63.84 67 ASP A CA 1
ATOM 535 C C . ASP A 1 67 ? -21.073 3.234 25.621 1.00 63.84 67 ASP A C 1
ATOM 537 O O . ASP A 1 67 ? -20.694 2.829 26.720 1.00 63.84 67 ASP A O 1
ATOM 541 N N . GLY A 1 68 ? -21.235 4.540 25.390 1.00 71.94 68 GLY A N 1
ATOM 542 C CA . GLY A 1 68 ? -20.965 5.576 26.383 1.00 71.94 68 GLY A CA 1
ATOM 543 C C . GLY A 1 68 ? -19.473 5.886 26.541 1.00 71.94 68 GLY A C 1
ATOM 544 O O . GLY A 1 68 ? -18.772 6.120 25.550 1.00 71.94 68 GLY A O 1
ATOM 545 N N . LEU A 1 69 ? -19.016 5.967 27.796 1.00 77.31 69 LEU A N 1
ATOM 546 C CA . LEU A 1 69 ? -17.702 6.496 28.175 1.00 77.31 69 LEU A CA 1
ATOM 547 C C . LEU A 1 69 ? -16.784 5.402 28.736 1.00 77.31 69 LEU A C 1
ATOM 549 O O . LEU A 1 69 ? -17.061 4.829 29.793 1.00 77.31 69 LEU A O 1
ATOM 553 N N . PHE A 1 70 ? -15.642 5.203 28.081 1.00 77.19 70 PHE A N 1
ATOM 554 C CA . PHE A 1 70 ? -14.548 4.371 28.580 1.00 77.19 70 PHE A CA 1
ATOM 555 C C . PHE A 1 70 ? -13.509 5.199 29.340 1.00 77.19 70 PHE A C 1
ATOM 557 O O . PHE A 1 70 ? -13.211 6.332 28.955 1.00 77.19 70 PHE A O 1
ATOM 564 N N . LEU A 1 71 ? -12.937 4.609 30.394 1.00 80.69 71 LEU A N 1
ATOM 565 C CA . LEU A 1 71 ? -11.861 5.178 31.214 1.00 80.69 71 LEU A CA 1
ATOM 566 C C . LEU A 1 71 ? -10.697 4.177 31.321 1.00 80.69 71 LEU A C 1
ATOM 568 O O . LEU A 1 71 ? -10.641 3.356 32.242 1.00 80.69 71 LEU A O 1
ATOM 572 N N . THR A 1 72 ? -9.767 4.246 30.367 1.00 74.12 72 THR A N 1
ATOM 573 C CA . THR A 1 72 ? -8.675 3.269 30.180 1.00 74.12 72 THR A CA 1
ATOM 574 C C . THR A 1 72 ? -7.307 3.816 30.593 1.00 74.12 72 THR A C 1
ATOM 576 O O . THR A 1 72 ? -7.103 5.030 30.597 1.00 74.12 72 THR A O 1
ATOM 579 N N . ARG A 1 73 ? -6.357 2.938 30.940 1.00 79.19 73 ARG A N 1
ATOM 580 C CA . ARG A 1 73 ? -4.961 3.326 31.225 1.00 79.19 73 ARG A CA 1
ATOM 581 C C . ARG A 1 73 ? -4.157 3.419 29.928 1.00 79.19 73 ARG A C 1
ATOM 583 O O . ARG A 1 73 ? -3.497 4.425 29.685 1.00 79.19 73 ARG A O 1
ATOM 590 N N . HIS A 1 74 ? -4.312 2.419 29.061 1.00 76.12 74 HIS A N 1
ATOM 591 C CA . HIS A 1 74 ? -3.642 2.315 27.764 1.00 76.12 74 HIS A CA 1
ATOM 592 C C . HIS A 1 74 ? -4.630 2.515 26.608 1.00 76.12 74 HIS A C 1
ATOM 594 O O . HIS A 1 74 ? -5.765 2.029 26.661 1.00 76.12 74 HIS A O 1
ATOM 600 N N . LEU A 1 75 ? -4.200 3.223 25.560 1.00 74.75 75 LEU A N 1
ATOM 601 C CA . LEU A 1 75 ? -4.964 3.456 24.332 1.00 74.75 75 LEU A CA 1
ATOM 602 C C . LEU A 1 75 ? -4.113 3.062 23.119 1.00 74.75 75 LEU A C 1
ATOM 604 O O . LEU A 1 75 ? -3.059 3.652 22.881 1.00 74.75 75 LEU A O 1
ATOM 608 N N . VAL A 1 76 ? -4.580 2.078 22.349 1.00 73.44 76 VAL A N 1
ATOM 609 C CA . VAL A 1 76 ? -3.876 1.570 21.162 1.00 73.44 76 VAL A CA 1
ATOM 610 C C . VAL A 1 76 ? -4.698 1.885 19.913 1.00 73.44 76 VAL A C 1
ATOM 612 O O . VAL A 1 76 ? -5.798 1.359 19.730 1.00 73.44 76 VAL A O 1
ATOM 615 N N . ASN A 1 77 ? -4.175 2.769 19.059 1.00 71.56 77 ASN A N 1
ATOM 616 C CA . ASN A 1 77 ? -4.882 3.277 17.882 1.00 71.56 77 ASN A CA 1
ATOM 617 C C . ASN A 1 77 ? -4.520 2.474 16.621 1.00 71.56 77 ASN A C 1
ATOM 619 O O . ASN A 1 77 ? -3.581 2.809 15.899 1.00 71.56 77 ASN A O 1
ATOM 623 N N . CYS A 1 78 ? -5.303 1.440 16.316 1.00 67.12 78 CYS A N 1
ATOM 624 C CA . CYS A 1 78 ? -5.143 0.564 15.151 1.00 67.12 78 CYS A CA 1
ATOM 625 C C . CYS A 1 78 ? -6.003 1.018 13.953 1.00 67.12 78 CYS A C 1
ATOM 627 O O . CYS A 1 78 ? -6.636 0.206 13.278 1.00 67.12 78 CYS A O 1
ATOM 629 N N . LEU A 1 79 ? -6.032 2.331 13.692 1.00 64.81 79 LEU A N 1
ATOM 630 C CA . LEU A 1 79 ? -6.981 2.984 12.774 1.00 64.81 79 LEU A CA 1
ATOM 631 C C . LEU A 1 79 ? -6.720 2.728 11.274 1.00 64.81 79 LEU A C 1
ATOM 633 O O . LEU A 1 79 ? -7.596 2.999 10.455 1.00 64.81 79 LEU A O 1
ATOM 637 N N . GLY A 1 80 ? -5.534 2.225 10.913 1.00 58.09 80 GLY A N 1
ATOM 638 C CA . GLY A 1 80 ? -5.141 1.875 9.543 1.00 58.09 80 GLY A CA 1
ATOM 639 C C . GLY A 1 80 ? -4.821 3.070 8.626 1.00 58.09 80 GLY A C 1
ATOM 640 O O . GLY A 1 80 ? -5.490 4.098 8.648 1.00 58.09 80 GLY A O 1
ATOM 641 N N . VAL A 1 81 ? -3.808 2.914 7.768 1.00 57.09 81 VAL A N 1
ATOM 642 C CA . VAL A 1 81 ? -3.304 3.972 6.859 1.00 57.09 81 VAL A CA 1
ATOM 643 C C . VAL A 1 81 ? -4.201 4.287 5.657 1.00 57.09 81 VAL A C 1
ATOM 645 O O . VAL A 1 81 ? -4.164 5.395 5.133 1.00 57.09 81 VAL A O 1
ATOM 648 N N . LEU A 1 82 ? -5.008 3.324 5.206 1.00 57.59 82 LEU A N 1
ATOM 649 C CA . LEU A 1 82 ? -5.817 3.410 3.978 1.00 57.59 82 LEU A CA 1
ATOM 650 C C . LEU A 1 82 ? -7.324 3.322 4.282 1.00 57.59 82 LEU A C 1
ATOM 652 O O . LEU A 1 82 ? -8.104 2.774 3.507 1.00 57.59 82 LEU A O 1
ATOM 656 N N . SER A 1 83 ? -7.717 3.812 5.458 1.00 57.59 83 SER A N 1
ATOM 657 C CA . SER A 1 83 ? -8.993 3.494 6.104 1.00 57.59 83 SER A CA 1
ATOM 658 C C . SER A 1 83 ? -10.086 4.551 5.856 1.00 57.59 83 SER A C 1
ATOM 660 O O . SER A 1 83 ? -11.230 4.212 5.535 1.00 57.59 83 SER A O 1
ATOM 662 N N . LYS A 1 84 ? -9.744 5.846 5.939 1.00 65.56 84 LYS A N 1
ATOM 663 C CA . LYS A 1 84 ? -10.665 6.955 5.639 1.00 65.56 84 LYS A CA 1
ATOM 664 C C . LYS A 1 84 ? -10.961 7.019 4.125 1.00 65.56 84 LYS A C 1
ATOM 666 O O . LYS A 1 84 ? -10.043 7.340 3.362 1.00 65.56 84 LYS A O 1
ATOM 671 N N . PRO A 1 85 ? -12.220 6.817 3.680 1.00 68.12 85 PRO A N 1
ATOM 672 C CA . PRO A 1 85 ? -12.598 7.030 2.284 1.00 68.12 85 PRO A CA 1
ATOM 673 C C . PRO A 1 85 ? -12.425 8.500 1.875 1.00 68.12 85 PRO A C 1
ATOM 675 O O . PRO A 1 85 ? -12.634 9.410 2.684 1.00 68.12 85 PRO A O 1
ATOM 678 N N . ASN A 1 86 ? -12.062 8.725 0.612 1.00 70.94 86 ASN A N 1
ATOM 679 C CA . ASN A 1 86 ? -11.912 10.059 0.044 1.00 70.94 86 ASN A CA 1
ATOM 680 C C . ASN A 1 86 ? -13.074 10.339 -0.906 1.00 70.94 86 ASN A C 1
ATOM 682 O O . ASN A 1 86 ? -13.151 9.750 -1.983 1.00 70.94 86 ASN A O 1
ATOM 686 N N . TYR A 1 87 ? -13.969 11.238 -0.514 1.00 79.94 87 TYR A N 1
ATOM 687 C CA . TYR A 1 87 ? -15.035 11.716 -1.388 1.00 79.94 87 TYR A CA 1
ATOM 688 C C . TYR A 1 87 ? -14.540 12.997 -2.069 1.00 79.94 87 TYR A C 1
ATOM 690 O O . TYR A 1 87 ? -14.376 14.002 -1.377 1.00 79.94 87 TYR A O 1
ATOM 698 N N . PRO A 1 88 ? -14.236 12.973 -3.381 1.00 78.69 88 PRO A N 1
ATOM 699 C CA . PRO A 1 88 ? -13.790 14.167 -4.080 1.00 78.69 88 PRO A CA 1
ATOM 700 C C . PRO A 1 88 ? -14.947 15.162 -4.191 1.00 78.69 88 PRO A C 1
ATOM 702 O O . PRO A 1 88 ? -16.051 14.792 -4.590 1.00 78.69 88 PRO A O 1
ATOM 705 N N . ASP A 1 89 ? -14.676 16.425 -3.871 1.00 84.06 89 ASP A N 1
ATOM 706 C CA . ASP A 1 89 ? -15.615 17.521 -4.103 1.00 84.06 89 ASP A CA 1
ATOM 707 C C . ASP A 1 89 ? -15.670 17.820 -5.609 1.00 84.06 89 ASP A C 1
ATOM 709 O O . ASP A 1 89 ? -14.769 18.438 -6.182 1.00 84.06 89 ASP A O 1
ATOM 713 N N . ILE A 1 90 ? -16.685 17.265 -6.274 1.00 85.88 90 ILE A N 1
ATOM 714 C CA . ILE A 1 90 ? -16.927 17.413 -7.709 1.00 85.88 90 ILE A CA 1
ATOM 715 C C . ILE A 1 90 ? -18.184 18.280 -7.868 1.00 85.88 90 ILE A C 1
ATOM 717 O O . ILE A 1 90 ? -19.270 17.833 -7.488 1.00 85.88 90 ILE A O 1
ATOM 721 N N . PRO A 1 91 ? -18.080 19.493 -8.446 1.00 87.25 91 PRO A N 1
ATOM 722 C CA . PRO A 1 91 ? -19.225 20.382 -8.620 1.00 87.25 91 PRO A CA 1
ATOM 723 C C . PRO A 1 91 ? -20.391 19.709 -9.355 1.00 87.25 91 PRO A C 1
ATOM 725 O O . PRO A 1 91 ? -20.228 19.194 -10.461 1.00 87.25 91 PRO A O 1
ATOM 728 N N . GLY A 1 92 ? -21.575 19.723 -8.736 1.00 88.94 92 GLY A N 1
ATOM 729 C CA . GLY A 1 92 ? -22.794 19.119 -9.279 1.00 88.94 92 GLY A CA 1
ATOM 730 C C . GLY A 1 92 ? -22.935 17.605 -9.067 1.00 88.94 92 GLY A C 1
ATOM 731 O O . GLY A 1 92 ? -23.884 17.019 -9.589 1.00 88.94 92 GLY A O 1
ATOM 732 N N . LEU A 1 93 ? -22.035 16.945 -8.325 1.00 88.19 93 LEU A N 1
ATOM 733 C CA . LEU A 1 93 ? -22.131 15.507 -8.014 1.00 88.19 93 LEU A CA 1
ATOM 734 C C . LEU A 1 93 ? -23.395 15.146 -7.211 1.00 88.19 93 LEU A C 1
ATOM 736 O O . LEU A 1 93 ? -23.924 14.046 -7.351 1.00 88.19 93 LEU A O 1
ATOM 740 N N . ASP A 1 94 ? -23.903 16.087 -6.419 1.00 88.94 94 ASP A N 1
ATOM 741 C CA . ASP A 1 94 ? -25.178 16.030 -5.700 1.00 88.94 94 ASP A CA 1
ATOM 742 C C . ASP A 1 94 ? -26.400 15.939 -6.632 1.00 88.94 94 ASP A C 1
ATOM 744 O O . ASP A 1 94 ? -27.410 15.336 -6.274 1.00 88.94 94 ASP A O 1
ATOM 748 N N . SER A 1 95 ? -26.297 16.479 -7.851 1.00 93.06 95 SER A N 1
ATOM 749 C CA . SER A 1 95 ? -27.352 16.405 -8.871 1.00 93.06 95 SER A CA 1
ATOM 750 C C . SER A 1 95 ? -27.390 15.071 -9.639 1.00 93.06 95 SER A C 1
ATOM 752 O O . SER A 1 95 ? -28.281 14.851 -10.464 1.00 93.06 95 SER A O 1
ATOM 754 N N . PHE A 1 96 ? -26.437 14.162 -9.395 1.00 94.56 96 PHE A N 1
ATOM 755 C CA . PHE A 1 96 ? -26.342 12.895 -10.118 1.00 94.56 96 PHE A CA 1
ATOM 756 C C . PHE A 1 96 ? -27.442 11.910 -9.695 1.00 94.56 96 PHE A C 1
ATOM 758 O O . PHE A 1 96 ? -27.416 11.341 -8.608 1.00 94.56 96 PHE A O 1
ATOM 765 N N . SER A 1 97 ? -28.384 11.637 -10.599 1.00 94.19 97 SER A N 1
ATOM 766 C CA . SER A 1 97 ? -29.538 10.753 -10.361 1.00 94.19 97 SER A CA 1
ATOM 767 C C . SER A 1 97 ? -29.229 9.246 -10.378 1.00 94.19 97 SER A C 1
ATOM 769 O O . SER A 1 97 ? -30.135 8.424 -10.223 1.00 94.19 97 SER A O 1
ATOM 771 N N . GLY A 1 98 ? -27.967 8.858 -10.583 1.00 91.69 98 GLY A N 1
ATOM 772 C CA . GLY A 1 98 ? -27.510 7.471 -10.478 1.00 91.69 98 GLY A CA 1
ATOM 773 C C . GLY A 1 98 ? -27.049 7.098 -9.064 1.00 91.69 98 GLY A C 1
ATOM 774 O O . GLY A 1 98 ? -26.981 7.926 -8.163 1.00 91.69 98 GLY A O 1
ATOM 775 N N . ARG A 1 99 ? -26.680 5.827 -8.858 1.00 91.50 99 ARG A N 1
ATOM 776 C CA . ARG A 1 99 ? -26.048 5.397 -7.600 1.00 91.50 99 ARG A CA 1
ATOM 777 C C . ARG A 1 99 ? -24.584 5.842 -7.554 1.00 91.50 99 ARG A C 1
ATOM 779 O O . ARG A 1 99 ? -23.825 5.524 -8.467 1.00 91.50 99 ARG A O 1
ATOM 786 N N . LEU A 1 100 ? -24.192 6.493 -6.461 1.00 91.94 100 LEU A N 1
ATOM 787 C CA . LEU A 1 100 ? -22.798 6.753 -6.097 1.00 91.94 100 LEU A CA 1
ATOM 788 C C . LEU A 1 100 ? -22.341 5.708 -5.071 1.00 91.94 100 LEU A C 1
ATOM 790 O O . LEU A 1 100 ? -23.022 5.487 -4.073 1.00 91.94 100 LEU A O 1
ATOM 794 N N . ILE A 1 101 ? -21.197 5.066 -5.316 1.00 89.31 101 ILE A N 1
ATOM 795 C CA . ILE A 1 101 ? -20.583 4.071 -4.423 1.00 89.31 101 ILE A CA 1
ATOM 796 C C . ILE A 1 101 ? -19.089 4.385 -4.324 1.00 89.31 101 ILE A C 1
ATOM 798 O O . ILE A 1 101 ? -18.412 4.521 -5.341 1.00 89.31 101 ILE A O 1
ATOM 802 N N . HIS A 1 102 ? -18.568 4.484 -3.100 1.00 87.19 102 HIS A N 1
ATOM 803 C CA . HIS A 1 102 ? -17.127 4.548 -2.852 1.00 87.19 102 HIS A CA 1
ATOM 804 C C . HIS A 1 102 ? -16.603 3.118 -2.672 1.00 87.19 102 HIS A C 1
ATOM 806 O O . HIS A 1 102 ? -17.196 2.344 -1.933 1.00 87.19 102 HIS A O 1
ATOM 812 N N . THR A 1 103 ? -15.481 2.751 -3.292 1.00 79.75 103 THR A N 1
ATOM 813 C CA . THR A 1 103 ? -14.999 1.352 -3.346 1.00 79.75 103 THR A CA 1
ATOM 814 C C . THR A 1 103 ? -14.744 0.717 -1.976 1.00 79.75 103 THR A C 1
ATOM 816 O O . THR A 1 103 ? -15.116 -0.428 -1.761 1.00 79.75 103 THR A O 1
ATOM 819 N N . ALA A 1 104 ? -14.203 1.473 -1.013 1.00 72.44 104 ALA A N 1
ATOM 820 C CA . ALA A 1 104 ? -14.066 1.026 0.383 1.00 72.44 104 ALA A CA 1
ATOM 821 C C . ALA A 1 104 ? -15.406 0.764 1.115 1.00 72.44 104 ALA A C 1
ATOM 823 O O . ALA A 1 104 ? -15.392 0.291 2.246 1.00 72.44 104 ALA A O 1
ATOM 824 N N . ARG A 1 105 ? -16.542 1.129 0.500 1.00 80.25 105 ARG A N 1
ATOM 825 C CA . ARG A 1 105 ? -17.929 1.084 1.001 1.00 80.25 105 ARG A CA 1
ATOM 826 C C . ARG A 1 105 ? -18.840 0.480 -0.056 1.00 80.25 105 ARG A C 1
ATOM 828 O O . ARG A 1 105 ? -19.798 1.103 -0.512 1.00 80.25 105 ARG A O 1
ATOM 835 N N . TRP A 1 106 ? -18.450 -0.710 -0.489 1.00 80.50 106 TRP A N 1
ATOM 836 C CA . TRP A 1 106 ? -19.182 -1.457 -1.489 1.00 80.50 106 TRP A CA 1
ATOM 837 C C . TRP A 1 106 ? -20.588 -1.821 -0.991 1.00 80.50 106 TRP A C 1
ATOM 839 O O . TRP A 1 106 ? -20.784 -2.098 0.189 1.00 80.50 106 TRP A O 1
ATOM 849 N N . ASP A 1 107 ? -21.565 -1.793 -1.896 1.00 82.44 107 ASP A N 1
ATOM 850 C CA . ASP A 1 107 ? -22.916 -2.296 -1.648 1.00 82.44 107 ASP A CA 1
ATOM 851 C C . ASP A 1 107 ? -22.998 -3.704 -2.236 1.00 82.44 107 ASP A C 1
ATOM 853 O O . ASP A 1 107 ? -23.208 -3.856 -3.438 1.00 82.44 107 ASP A O 1
ATOM 857 N N . ASP A 1 108 ? -22.832 -4.736 -1.409 1.00 81.81 108 ASP A N 1
ATOM 858 C CA . ASP A 1 108 ? -22.873 -6.136 -1.858 1.00 81.81 108 ASP A CA 1
ATOM 859 C C . ASP A 1 108 ? -24.240 -6.560 -2.434 1.00 81.81 108 ASP A C 1
ATOM 861 O O . ASP A 1 108 ? -24.347 -7.608 -3.072 1.00 81.81 108 ASP A O 1
ATOM 865 N N . THR A 1 109 ? -25.288 -5.735 -2.291 1.00 86.81 109 THR A N 1
ATOM 866 C CA . THR A 1 109 ? -26.587 -5.962 -2.944 1.00 86.81 109 THR A CA 1
ATOM 867 C C . THR A 1 109 ? -26.634 -5.465 -4.397 1.00 86.81 109 THR A C 1
ATOM 869 O O . THR A 1 109 ? -27.599 -5.754 -5.116 1.00 86.81 109 THR A O 1
ATOM 872 N N . ILE A 1 110 ? -25.622 -4.726 -4.882 1.00 87.69 110 ILE A N 1
ATOM 873 C CA . ILE A 1 110 ? -25.679 -4.138 -6.224 1.00 87.69 110 ILE A CA 1
ATOM 874 C C . ILE A 1 110 ? -25.455 -5.169 -7.340 1.00 87.69 110 ILE A C 1
ATOM 876 O O . ILE A 1 110 ? -24.367 -5.691 -7.573 1.00 87.69 110 ILE A O 1
ATOM 880 N N . THR A 1 111 ? -26.487 -5.374 -8.158 1.00 92.94 111 THR A N 1
ATOM 881 C CA . THR A 1 111 ? -26.324 -6.034 -9.460 1.00 92.94 111 THR A CA 1
ATOM 882 C C . THR A 1 111 ? -25.607 -5.087 -10.427 1.00 92.94 111 THR A C 1
ATOM 884 O O . THR A 1 111 ? -26.179 -4.072 -10.818 1.00 92.94 111 THR A O 1
ATOM 887 N N . LEU A 1 112 ? -24.380 -5.410 -10.847 1.00 91.88 112 LEU A N 1
ATOM 888 C CA . LEU A 1 112 ? -23.636 -4.619 -11.846 1.00 91.88 112 LEU A CA 1
ATOM 889 C C . LEU A 1 112 ? -23.986 -4.962 -13.302 1.00 91.88 112 LEU A C 1
ATOM 891 O O . LEU A 1 112 ? -23.784 -4.133 -14.191 1.00 91.88 112 LEU A O 1
ATOM 895 N N . SER A 1 113 ? -24.484 -6.179 -13.543 1.00 94.31 113 SER A N 1
ATOM 896 C CA . SER A 1 113 ? -24.650 -6.735 -14.889 1.00 94.31 113 SER A CA 1
ATOM 897 C C . SER A 1 113 ? -25.484 -5.826 -15.799 1.00 94.31 113 SER A C 1
ATOM 899 O O . SER A 1 113 ? -26.551 -5.346 -15.406 1.00 94.31 113 SER A O 1
ATOM 901 N N . GLY A 1 114 ? -24.974 -5.553 -17.001 1.00 89.81 114 GLY A N 1
ATOM 902 C CA . GLY A 1 114 ? -25.650 -4.729 -18.006 1.00 89.81 114 GLY A CA 1
ATOM 903 C C . GLY A 1 114 ? -25.786 -3.233 -17.672 1.00 89.81 114 GLY A C 1
ATOM 904 O O . GLY A 1 114 ? -26.431 -2.501 -18.424 1.00 89.81 114 GLY A O 1
ATOM 905 N N . LYS A 1 115 ? -25.203 -2.737 -16.570 1.00 95.81 115 LYS A N 1
ATOM 906 C CA . LYS A 1 115 ? -25.220 -1.301 -16.231 1.00 95.81 115 LYS A CA 1
ATOM 907 C C . LYS A 1 115 ? -24.135 -0.522 -16.974 1.00 95.81 115 LYS A C 1
ATOM 909 O O . LYS A 1 115 ? -23.147 -1.089 -17.425 1.00 95.81 115 LYS A O 1
ATOM 914 N N . LYS A 1 116 ? -24.313 0.798 -17.064 1.00 96.75 116 LYS A N 1
ATOM 915 C CA . LYS A 1 116 ? -23.263 1.744 -17.467 1.00 96.75 116 LYS A CA 1
ATOM 916 C C . LYS A 1 116 ? -22.603 2.296 -16.208 1.00 96.75 116 LYS A C 1
ATOM 918 O O . LYS A 1 116 ? -23.324 2.776 -15.335 1.00 96.75 116 LYS A O 1
ATOM 923 N N . ILE A 1 117 ? -21.280 2.203 -16.091 1.00 94.88 117 ILE A N 1
ATOM 924 C CA . ILE A 1 117 ? -20.547 2.528 -14.859 1.00 94.88 117 ILE A CA 1
ATOM 925 C C . ILE A 1 117 ? -19.380 3.473 -15.151 1.00 94.88 117 ILE A C 1
ATOM 927 O O . ILE A 1 117 ? -18.604 3.262 -16.081 1.00 94.88 117 ILE A O 1
ATOM 931 N N . GLY A 1 118 ? -19.251 4.514 -14.329 1.00 91.00 118 GLY A N 1
ATOM 932 C CA . GLY A 1 118 ? -18.053 5.343 -14.240 1.00 91.00 118 GLY A CA 1
ATOM 933 C C . GLY A 1 118 ? -17.230 4.956 -13.013 1.00 91.00 118 GLY A C 1
ATOM 934 O O . GLY A 1 118 ? -17.795 4.793 -11.935 1.00 91.00 118 GLY A O 1
ATOM 935 N N . VAL A 1 119 ? -15.913 4.833 -13.165 1.00 86.88 119 VAL A N 1
ATOM 936 C CA . VAL A 1 119 ? -14.966 4.654 -12.054 1.00 86.88 119 VAL A CA 1
ATOM 937 C C . VAL A 1 119 ? -14.035 5.858 -12.024 1.00 86.88 119 VAL A C 1
ATOM 939 O O . VAL A 1 119 ? -13.422 6.179 -13.041 1.00 86.88 119 VAL A O 1
ATOM 942 N N . ILE A 1 120 ? -13.945 6.528 -10.874 1.00 84.75 120 ILE A N 1
ATOM 943 C CA . ILE A 1 120 ? -13.072 7.687 -10.662 1.00 84.75 120 ILE A CA 1
ATOM 944 C C . ILE A 1 120 ? -11.835 7.232 -9.886 1.00 84.75 120 ILE A C 1
ATOM 946 O O . ILE A 1 120 ? -11.956 6.664 -8.801 1.00 84.75 120 ILE A O 1
ATOM 950 N N . GLY A 1 121 ? -10.651 7.504 -10.436 1.00 74.38 121 GLY A N 1
ATOM 951 C CA . GLY A 1 121 ? -9.370 7.087 -9.868 1.00 74.38 121 GLY A CA 1
ATOM 952 C C . GLY A 1 121 ? -8.912 5.691 -10.312 1.00 74.38 121 GLY A C 1
ATOM 953 O O . GLY A 1 121 ? -9.702 4.802 -10.625 1.00 74.38 121 GLY A O 1
ATOM 954 N N . ASN A 1 122 ? -7.592 5.516 -10.368 1.00 78.00 122 ASN A N 1
ATOM 955 C CA . ASN A 1 122 ? -6.943 4.415 -11.089 1.00 78.00 122 ASN A CA 1
ATOM 956 C C . ASN A 1 122 ? -5.645 3.913 -10.422 1.00 78.00 122 ASN A C 1
ATOM 958 O O . ASN A 1 122 ? -4.809 3.303 -11.085 1.00 78.00 122 ASN A O 1
ATOM 962 N N . GLY A 1 123 ? -5.479 4.151 -9.117 1.00 72.31 123 GLY A N 1
ATOM 963 C CA . GLY A 1 123 ? -4.546 3.364 -8.304 1.00 72.31 123 GLY A CA 1
ATOM 964 C C . GLY A 1 123 ? -5.044 1.925 -8.119 1.00 72.31 123 GLY A C 1
ATOM 965 O O . GLY A 1 123 ? -6.071 1.546 -8.689 1.00 72.31 123 GLY A O 1
ATOM 966 N N . SER A 1 124 ? -4.362 1.131 -7.286 1.00 72.25 124 SER A N 1
ATOM 967 C CA . SER A 1 124 ? -4.616 -0.311 -7.090 1.00 72.25 124 SER A CA 1
ATOM 968 C C . SER A 1 124 ? -6.101 -0.696 -7.045 1.00 72.25 124 SER A C 1
ATOM 970 O O . SER A 1 124 ? -6.542 -1.507 -7.856 1.00 72.25 124 SER A O 1
ATOM 972 N N . THR A 1 125 ? -6.893 -0.057 -6.176 1.00 77.81 125 THR A N 1
ATOM 973 C CA . THR A 1 125 ? -8.332 -0.331 -6.023 1.00 77.81 125 THR A CA 1
ATOM 974 C C . THR A 1 125 ? -9.133 -0.031 -7.292 1.00 77.81 125 THR A C 1
ATOM 976 O O . THR A 1 125 ? -10.038 -0.783 -7.642 1.00 77.81 125 THR A O 1
ATOM 979 N N . GLY A 1 126 ? -8.802 1.055 -7.998 1.00 73.25 126 GLY A N 1
ATOM 980 C CA . GLY A 1 126 ? -9.457 1.432 -9.251 1.00 73.25 126 GLY A CA 1
ATOM 981 C C . GLY A 1 126 ? -9.164 0.426 -10.362 1.00 73.25 126 GLY A C 1
ATOM 982 O O . GLY A 1 126 ? -10.089 -0.029 -11.029 1.00 73.25 126 GLY A O 1
ATOM 983 N N . ILE A 1 127 ? -7.899 0.016 -10.511 1.00 76.25 127 ILE A N 1
ATOM 984 C CA . ILE A 1 127 ? -7.487 -1.018 -11.475 1.00 76.25 127 ILE A CA 1
ATOM 985 C C . ILE A 1 127 ? -8.202 -2.338 -11.167 1.00 76.25 127 ILE A C 1
ATOM 987 O O . ILE A 1 127 ? -8.857 -2.892 -12.044 1.00 76.25 127 ILE A O 1
ATOM 991 N N . GLN A 1 128 ? -8.146 -2.806 -9.915 1.00 74.69 128 GLN A N 1
ATOM 992 C CA . GLN A 1 128 ? -8.777 -4.058 -9.484 1.00 74.69 128 GLN A CA 1
ATOM 993 C C . GLN A 1 128 ? -10.286 -4.075 -9.755 1.00 74.69 128 GLN A C 1
ATOM 995 O O . GLN A 1 128 ? -10.787 -5.032 -10.347 1.00 74.69 128 GLN A O 1
ATOM 1000 N N . VAL A 1 129 ? -11.003 -3.010 -9.374 1.00 81.62 129 VAL A N 1
ATOM 1001 C CA . VAL A 1 129 ? -12.446 -2.893 -9.628 1.00 81.62 129 VAL A CA 1
ATOM 1002 C C . VAL A 1 129 ? -12.725 -2.863 -11.128 1.00 81.62 129 VAL A C 1
ATOM 1004 O O . VAL A 1 129 ? -13.533 -3.659 -11.591 1.00 81.62 129 VAL A O 1
ATOM 1007 N N . MET A 1 130 ? -12.035 -2.025 -11.911 1.00 87.31 130 MET A N 1
ATOM 1008 C CA . MET A 1 130 ? -12.254 -1.947 -13.362 1.00 87.31 130 MET A CA 1
ATOM 1009 C C . MET A 1 130 ? -12.007 -3.287 -14.064 1.00 87.31 130 MET A C 1
ATOM 1011 O O . MET A 1 130 ? -12.851 -3.712 -14.849 1.00 87.31 130 MET A O 1
ATOM 1015 N N . THR A 1 131 ? -10.910 -3.985 -13.753 1.00 80.44 131 THR A N 1
ATOM 1016 C CA . THR A 1 131 ? -10.609 -5.309 -14.323 1.00 80.44 131 THR A CA 1
ATOM 1017 C C . THR A 1 131 ? -11.675 -6.347 -13.964 1.00 80.44 131 THR A C 1
ATOM 1019 O O . THR A 1 131 ? -12.042 -7.151 -14.818 1.00 80.44 131 THR A O 1
ATOM 1022 N N . ALA A 1 132 ? -12.205 -6.323 -12.737 1.00 83.75 132 ALA A N 1
ATOM 1023 C CA . ALA A 1 132 ? -13.245 -7.255 -12.303 1.00 83.75 132 ALA A CA 1
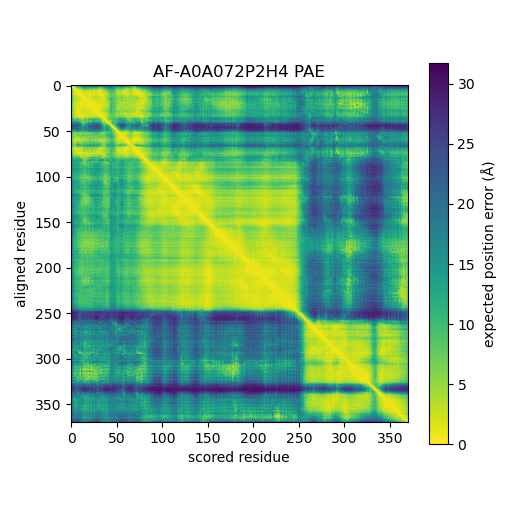ATOM 1024 C C . ALA A 1 132 ? -14.619 -6.984 -12.946 1.00 83.75 132 ALA A C 1
ATOM 1026 O O . ALA A 1 132 ? -15.342 -7.932 -13.250 1.00 83.75 132 ALA A O 1
ATOM 1027 N N . ILE A 1 133 ? -14.993 -5.714 -13.157 1.00 89.31 133 ILE A N 1
ATOM 1028 C CA . ILE A 1 133 ? -16.342 -5.352 -13.630 1.00 89.31 133 ILE A CA 1
ATOM 1029 C C . ILE A 1 133 ? -16.445 -5.197 -15.153 1.00 89.31 133 ILE A C 1
ATOM 1031 O O . ILE A 1 133 ? -17.537 -5.363 -15.695 1.00 89.31 133 ILE A O 1
ATOM 1035 N N . ALA A 1 134 ? -15.341 -4.916 -15.857 1.00 85.44 134 ALA A N 1
ATOM 1036 C CA . ALA A 1 134 ? -15.338 -4.722 -17.312 1.00 85.44 134 ALA A CA 1
ATOM 1037 C C . ALA A 1 134 ? -16.020 -5.854 -18.117 1.00 85.44 134 ALA A C 1
ATOM 1039 O O . ALA A 1 134 ? -16.740 -5.522 -19.056 1.00 85.44 134 ALA A O 1
ATOM 1040 N N . PRO A 1 135 ? -15.889 -7.154 -17.769 1.00 88.69 135 PRO A N 1
ATOM 1041 C CA . PRO A 1 135 ? -16.539 -8.233 -18.520 1.00 88.69 135 PRO A CA 1
ATOM 1042 C C . PRO A 1 135 ? -18.058 -8.364 -18.308 1.00 88.69 135 PRO A C 1
ATOM 1044 O O . PRO A 1 135 ? -18.685 -9.163 -19.001 1.00 88.69 135 PRO A O 1
ATOM 1047 N N . ILE A 1 136 ? -18.650 -7.655 -17.334 1.00 93.50 136 ILE A N 1
ATOM 1048 C CA . ILE A 1 136 ? -20.064 -7.826 -16.933 1.00 93.50 136 ILE A CA 1
ATOM 1049 C C . ILE A 1 136 ? -20.924 -6.559 -17.077 1.00 93.50 136 ILE A C 1
ATOM 1051 O O . ILE A 1 136 ? -22.154 -6.649 -17.107 1.00 93.50 136 ILE A O 1
ATOM 1055 N N . VAL A 1 137 ? -20.316 -5.376 -17.170 1.00 94.12 137 VAL A N 1
ATOM 1056 C CA . VAL A 1 137 ? -21.026 -4.105 -17.405 1.00 94.12 137 VAL A CA 1
ATOM 1057 C C . VAL A 1 137 ? -21.280 -3.875 -18.901 1.00 94.12 137 VAL A C 1
ATOM 1059 O O . VAL A 1 137 ? -20.585 -4.421 -19.749 1.00 94.12 137 VAL A O 1
ATOM 1062 N N . ALA A 1 138 ? -22.275 -3.052 -19.244 1.00 94.62 138 ALA A N 1
ATOM 1063 C CA . ALA A 1 138 ? -22.592 -2.707 -20.637 1.00 94.62 138 ALA A CA 1
ATOM 1064 C C . ALA A 1 138 ? -21.781 -1.515 -21.188 1.00 94.62 138 ALA A C 1
ATOM 1066 O O . ALA A 1 138 ? -21.720 -1.323 -22.399 1.00 94.62 138 ALA A O 1
ATOM 1067 N N . ASP A 1 139 ? -21.221 -0.679 -20.312 1.00 92.75 139 ASP A N 1
ATOM 1068 C CA . ASP A 1 139 ? -20.382 0.484 -20.640 1.00 92.75 139 ASP A CA 1
ATOM 1069 C C . ASP A 1 139 ? -19.512 0.778 -19.407 1.00 92.75 139 ASP A C 1
ATOM 1071 O O . ASP A 1 139 ? -20.050 0.872 -18.299 1.00 92.75 139 ASP A O 1
ATOM 1075 N N . LEU A 1 140 ? -18.192 0.903 -19.575 1.00 89.94 140 LEU A N 1
ATOM 1076 C CA . LEU A 1 140 ? -17.252 1.218 -18.494 1.00 89.94 140 LEU A CA 1
ATOM 1077 C C . LEU A 1 140 ? -16.429 2.450 -18.860 1.00 89.94 140 LEU A C 1
ATOM 1079 O O . LEU A 1 140 ? -15.723 2.455 -19.866 1.00 89.94 140 LEU A O 1
ATOM 1083 N N . LYS A 1 141 ? -16.474 3.476 -18.008 1.00 88.69 141 LYS A N 1
ATOM 1084 C CA . LYS A 1 141 ? -15.730 4.725 -18.205 1.00 88.69 141 LYS A CA 1
ATOM 1085 C C . LYS A 1 141 ? -14.734 4.938 -17.079 1.00 88.69 141 LYS A C 1
ATOM 1087 O O . LYS A 1 141 ? -15.112 5.072 -15.917 1.00 88.69 141 LYS A O 1
ATOM 1092 N N . SER A 1 142 ? -13.458 4.960 -17.448 1.00 81.44 142 SER A N 1
ATOM 1093 C CA . SER A 1 142 ? -12.339 5.197 -16.542 1.00 81.44 142 SER A CA 1
ATOM 1094 C C . SER A 1 142 ? -12.034 6.693 -16.491 1.00 81.44 142 SER A C 1
ATOM 1096 O O . SER A 1 142 ? -11.448 7.247 -17.419 1.00 81.44 142 SER A O 1
ATOM 1098 N N . PHE A 1 143 ? -12.445 7.357 -15.413 1.00 80.94 143 PHE A N 1
ATOM 1099 C CA . PHE A 1 143 ? -12.078 8.739 -15.114 1.00 80.94 143 PHE A CA 1
ATOM 1100 C C . PHE A 1 143 ? -10.774 8.720 -14.314 1.00 80.94 143 PHE A C 1
ATOM 1102 O O . PHE A 1 143 ? -10.758 8.856 -13.086 1.00 80.94 143 PHE A O 1
ATOM 1109 N N . GLN A 1 144 ? -9.677 8.448 -15.019 1.00 69.50 144 GLN A N 1
ATOM 1110 C CA . GLN A 1 144 ? -8.346 8.430 -14.422 1.00 69.50 144 GLN A CA 1
ATOM 1111 C C . GLN A 1 144 ? -7.889 9.849 -14.115 1.00 69.50 144 GLN A C 1
ATOM 1113 O O . GLN A 1 144 ? -8.162 10.772 -14.883 1.00 69.50 144 GLN A O 1
ATOM 1118 N N . ARG A 1 145 ? -7.161 9.979 -13.005 1.00 70.75 145 ARG A N 1
ATOM 1119 C CA . ARG A 1 145 ? -6.269 11.112 -12.791 1.00 70.75 145 ARG A CA 1
ATOM 1120 C C . ARG A 1 145 ? -4.880 10.700 -13.251 1.00 70.75 145 ARG A C 1
ATOM 1122 O O . ARG A 1 145 ? -4.673 10.606 -14.455 1.00 70.75 145 ARG A O 1
ATOM 1129 N N . HIS A 1 146 ? -3.936 10.447 -12.344 1.00 68.50 146 HIS A N 1
ATOM 1130 C CA . HIS A 1 146 ? -2.556 10.135 -12.732 1.00 68.50 146 HIS A CA 1
ATOM 1131 C C . HIS A 1 146 ? -2.517 8.713 -13.304 1.00 68.50 146 HIS A C 1
ATOM 1133 O O . HIS A 1 146 ? -2.680 7.787 -12.506 1.00 68.50 146 HIS A O 1
ATOM 1139 N N . PRO A 1 147 ? -2.300 8.481 -14.615 1.00 72.75 147 PRO A N 1
ATOM 1140 C CA . PRO A 1 147 ? -2.128 7.123 -15.124 1.00 72.75 147 PRO A CA 1
ATOM 1141 C C . PRO A 1 147 ? -0.927 6.475 -14.419 1.00 72.75 147 PRO A C 1
ATOM 1143 O O . PRO A 1 147 ? 0.153 7.060 -14.350 1.00 72.75 147 PRO A O 1
ATOM 1146 N N . GLN A 1 148 ? -1.126 5.285 -13.849 1.00 76.44 148 GLN A N 1
ATOM 1147 C CA . GLN A 1 148 ? -0.105 4.591 -13.058 1.00 76.44 148 GLN A CA 1
ATOM 1148 C C . GLN A 1 148 ? 0.475 3.401 -13.819 1.00 76.44 148 GLN A C 1
ATOM 1150 O O . GLN A 1 148 ? -0.250 2.651 -14.473 1.00 76.44 148 GLN A O 1
ATOM 1155 N N . TYR A 1 149 ? 1.783 3.186 -13.674 1.00 79.88 149 TYR A N 1
ATOM 1156 C CA . TYR A 1 149 ? 2.433 1.978 -14.170 1.00 79.88 149 TYR A CA 1
ATOM 1157 C C . TYR A 1 149 ? 1.942 0.753 -13.397 1.00 79.88 149 TYR A C 1
ATOM 1159 O O . TYR A 1 149 ? 2.057 0.681 -12.174 1.00 79.88 149 TYR A O 1
ATOM 1167 N N . SER A 1 150 ? 1.409 -0.222 -14.129 1.00 82.81 150 SER A N 1
ATOM 1168 C CA . SER A 1 150 ? 0.914 -1.482 -13.583 1.00 82.81 150 SER A CA 1
ATOM 1169 C C . SER A 1 150 ? 1.562 -2.663 -14.299 1.00 82.81 150 SER A C 1
ATOM 1171 O O . SER A 1 150 ? 1.985 -2.554 -15.449 1.00 82.81 150 SER A O 1
ATOM 1173 N N . VAL A 1 151 ? 1.651 -3.795 -13.605 1.00 88.81 151 VAL A N 1
ATOM 1174 C CA . VAL A 1 151 ? 2.220 -5.051 -14.112 1.00 88.81 151 VAL A CA 1
ATOM 1175 C C . VAL A 1 151 ? 1.302 -6.214 -13.716 1.00 88.81 151 VAL A C 1
ATOM 1177 O O . VAL A 1 151 ? 0.558 -6.081 -12.739 1.00 88.81 151 VAL A O 1
ATOM 1180 N N . PRO A 1 152 ? 1.342 -7.366 -14.412 1.00 89.50 152 PRO A N 1
ATOM 1181 C CA . PRO A 1 152 ? 0.509 -8.516 -14.071 1.00 89.50 152 PRO A CA 1
ATOM 1182 C C . PRO A 1 152 ? 0.638 -8.938 -12.600 1.00 89.50 152 PRO A C 1
ATOM 1184 O O . PRO A 1 152 ? 1.727 -8.929 -12.022 1.00 89.50 152 PRO A O 1
ATOM 1187 N N . SER A 1 153 ? -0.464 -9.368 -11.982 1.00 88.94 153 SER A N 1
ATOM 1188 C CA . SER A 1 153 ? -0.443 -9.876 -10.602 1.00 88.94 153 SER A CA 1
ATOM 1189 C C . SER A 1 153 ? 0.289 -11.217 -10.482 1.00 88.94 153 SER A C 1
ATOM 1191 O O . SER A 1 153 ? 0.914 -11.476 -9.455 1.00 88.94 153 SER A O 1
ATOM 1193 N N . GLY A 1 154 ? 0.233 -12.051 -11.528 1.00 88.81 154 GLY A N 1
ATOM 1194 C CA . GLY A 1 154 ? 0.708 -13.439 -11.491 1.00 88.81 154 GLY A CA 1
ATOM 1195 C C . GLY A 1 154 ? -0.189 -14.362 -10.656 1.00 88.81 154 GLY A C 1
ATOM 1196 O O . GLY A 1 154 ? 0.283 -15.381 -10.160 1.00 88.81 154 GLY A O 1
ATOM 1197 N N . GLN A 1 155 ? -1.455 -13.985 -10.441 1.00 86.75 155 GLN A N 1
ATOM 1198 C CA . GLN A 1 155 ? -2.419 -14.777 -9.677 1.00 86.75 155 GLN A CA 1
ATOM 1199 C C . GLN A 1 155 ? -2.860 -16.020 -10.465 1.00 86.75 155 GLN A C 1
ATOM 1201 O O . GLN A 1 155 ? -3.355 -15.902 -11.583 1.00 86.75 155 GLN A O 1
ATOM 1206 N N . ASP A 1 156 ? -2.705 -17.192 -9.851 1.00 87.75 156 ASP A N 1
ATOM 1207 C CA . ASP A 1 156 ? -2.994 -18.509 -10.429 1.00 87.75 156 ASP A CA 1
ATOM 1208 C C . ASP A 1 156 ? -3.448 -19.487 -9.320 1.00 87.75 156 ASP A C 1
ATOM 1210 O O . ASP A 1 156 ? -3.358 -19.182 -8.124 1.00 87.75 156 ASP A O 1
ATOM 1214 N N . ALA A 1 157 ? -3.954 -20.661 -9.695 1.00 89.50 157 ALA A N 1
ATOM 1215 C CA . ALA A 1 157 ? -4.440 -21.683 -8.777 1.00 89.50 157 ALA A CA 1
ATOM 1216 C C . ALA A 1 157 ? -3.301 -22.325 -7.959 1.00 89.50 157 ALA A C 1
ATOM 1218 O O . ALA A 1 157 ? -2.358 -22.915 -8.490 1.00 89.50 157 ALA A O 1
ATOM 1219 N N . ILE A 1 158 ? -3.411 -22.273 -6.628 1.00 90.12 158 ILE A N 1
ATOM 1220 C CA . ILE A 1 158 ? -2.401 -22.835 -5.723 1.00 90.12 158 ILE A CA 1
ATOM 1221 C C . ILE A 1 158 ? -2.562 -24.358 -5.624 1.00 90.12 158 ILE A C 1
ATOM 1223 O O . ILE A 1 158 ? -3.524 -24.859 -5.042 1.00 90.12 158 ILE A O 1
ATOM 1227 N N . SER A 1 159 ? -1.582 -25.107 -6.136 1.00 93.50 159 SER A N 1
ATOM 1228 C CA . SER A 1 159 ? -1.564 -26.568 -6.016 1.00 93.50 159 SER A CA 1
ATOM 1229 C C . SER A 1 159 ? -1.262 -27.037 -4.586 1.00 93.50 159 SER A C 1
ATOM 1231 O O . SER A 1 159 ? -0.493 -26.415 -3.844 1.00 93.50 159 SER A O 1
ATOM 1233 N N . SER A 1 160 ? -1.809 -28.195 -4.202 1.00 95.06 160 SER A N 1
ATOM 1234 C CA . SER A 1 160 ? -1.579 -28.801 -2.881 1.00 95.06 160 SER A CA 1
ATOM 1235 C C . SER A 1 160 ? -0.093 -29.044 -2.595 1.00 95.06 160 SER A C 1
ATOM 1237 O O . SER A 1 160 ? 0.359 -28.825 -1.473 1.00 95.06 160 SER A O 1
ATOM 1239 N N . ALA A 1 161 ? 0.684 -29.428 -3.614 1.00 95.56 161 ALA A N 1
ATOM 1240 C CA . ALA A 1 161 ? 2.130 -29.623 -3.506 1.00 95.56 161 ALA A CA 1
ATOM 1241 C C . ALA A 1 161 ? 2.883 -28.305 -3.246 1.00 95.56 161 ALA A C 1
ATOM 1243 O O . ALA A 1 161 ? 3.791 -28.271 -2.414 1.00 95.56 161 ALA A O 1
ATOM 1244 N N . TYR A 1 162 ? 2.483 -27.201 -3.891 1.00 92.25 162 TYR A N 1
ATOM 1245 C CA . TYR A 1 162 ? 3.045 -25.876 -3.608 1.00 92.25 162 TYR A CA 1
ATOM 1246 C C . TYR A 1 162 ? 2.716 -25.429 -2.177 1.00 92.25 162 TYR A C 1
ATOM 1248 O O . TYR A 1 162 ? 3.606 -25.035 -1.428 1.00 92.25 162 TYR A O 1
ATOM 1256 N N . HIS A 1 163 ? 1.457 -25.572 -1.753 1.00 91.62 163 HIS A N 1
ATOM 1257 C CA . HIS A 1 163 ? 1.015 -25.251 -0.392 1.00 91.62 163 HIS A CA 1
ATOM 1258 C C . HIS A 1 163 ? 1.780 -26.072 0.669 1.00 91.62 163 HIS A C 1
ATOM 1260 O O . HIS A 1 163 ? 2.222 -25.523 1.680 1.00 91.62 163 HIS A O 1
ATOM 1266 N N . GLN A 1 164 ? 2.014 -27.366 0.426 1.00 95.25 164 GLN A N 1
ATOM 1267 C CA . GLN A 1 164 ? 2.844 -28.213 1.290 1.00 95.25 164 GLN A CA 1
ATOM 1268 C C . GLN A 1 164 ? 4.316 -27.764 1.319 1.00 95.25 164 GLN A C 1
ATOM 1270 O O . GLN A 1 164 ? 4.908 -27.738 2.395 1.00 95.25 164 GLN A O 1
ATOM 1275 N N . ASN A 1 165 ? 4.894 -27.357 0.182 1.00 95.06 165 ASN A N 1
ATOM 1276 C CA . ASN A 1 165 ? 6.270 -26.846 0.108 1.00 95.06 165 ASN A CA 1
ATOM 1277 C C . ASN A 1 165 ? 6.456 -25.515 0.859 1.00 95.06 165 ASN A C 1
ATOM 1279 O O . ASN A 1 165 ? 7.459 -25.325 1.544 1.00 95.06 165 ASN A O 1
ATOM 1283 N N . ILE A 1 166 ? 5.470 -24.616 0.780 1.00 95.00 166 ILE A N 1
ATOM 1284 C CA . ILE A 1 166 ? 5.441 -23.383 1.576 1.00 95.00 166 ILE A CA 1
ATOM 1285 C C . ILE A 1 166 ? 5.350 -23.721 3.070 1.00 95.00 166 ILE A C 1
ATOM 1287 O O . ILE A 1 166 ? 6.131 -23.197 3.862 1.00 95.00 166 ILE A O 1
ATOM 1291 N N . LYS A 1 167 ? 4.466 -24.647 3.467 1.00 94.19 167 LYS A N 1
ATOM 1292 C CA . LYS A 1 167 ? 4.311 -25.070 4.870 1.00 94.19 167 LYS A CA 1
ATOM 1293 C C . LYS A 1 167 ? 5.558 -25.742 5.450 1.00 94.19 167 LYS A C 1
ATOM 1295 O O . LYS A 1 167 ? 5.942 -25.407 6.566 1.00 94.19 167 LYS A O 1
ATOM 1300 N N . SER A 1 168 ? 6.236 -26.624 4.713 1.00 96.94 168 SER A N 1
ATOM 1301 C CA . SER A 1 168 ? 7.472 -27.265 5.196 1.00 96.94 168 SER A CA 1
ATOM 1302 C C . SER A 1 168 ? 8.660 -26.302 5.320 1.00 96.94 168 SER A C 1
ATOM 1304 O O . SER A 1 168 ? 9.643 -26.620 5.986 1.00 96.94 168 SER A O 1
ATOM 1306 N N . ARG A 1 169 ? 8.562 -25.107 4.721 1.00 96.12 169 ARG A N 1
ATOM 1307 C CA . ARG A 1 169 ? 9.579 -24.046 4.758 1.00 96.12 169 ARG A CA 1
ATOM 1308 C C . ARG A 1 169 ? 9.139 -22.788 5.513 1.00 96.12 169 ARG A C 1
ATOM 1310 O O . ARG A 1 169 ? 9.855 -21.791 5.478 1.00 96.12 169 ARG A O 1
ATOM 1317 N N . TYR A 1 170 ? 7.988 -22.804 6.190 1.00 95.25 170 TYR A N 1
ATOM 1318 C CA . TYR A 1 170 ? 7.332 -21.579 6.668 1.00 95.25 170 TYR A CA 1
ATOM 1319 C C . TYR A 1 170 ? 8.246 -20.721 7.559 1.00 95.25 170 TYR A C 1
ATOM 1321 O O . TYR A 1 170 ? 8.339 -19.515 7.351 1.00 95.25 170 TYR A O 1
ATOM 1329 N N . LYS A 1 171 ? 9.005 -21.346 8.474 1.00 95.06 171 LYS A N 1
ATOM 1330 C CA . LYS A 1 171 ? 9.965 -20.651 9.351 1.00 95.06 171 LYS A CA 1
ATOM 1331 C C . LYS A 1 171 ? 11.027 -19.871 8.565 1.00 95.06 171 LYS A C 1
ATOM 1333 O O . LYS A 1 171 ? 11.193 -18.686 8.817 1.00 95.06 171 LYS A O 1
ATOM 1338 N N . SER A 1 172 ? 11.680 -20.490 7.578 1.00 95.06 172 SER A N 1
ATOM 1339 C CA . SER A 1 172 ? 12.738 -19.829 6.798 1.00 95.06 172 SER A CA 1
ATOM 1340 C C . SER A 1 172 ? 12.214 -18.858 5.740 1.00 95.06 172 SER A C 1
ATOM 1342 O O . SER A 1 172 ? 12.926 -17.935 5.348 1.00 95.06 172 SER A O 1
ATOM 1344 N N . ILE A 1 173 ? 10.952 -19.002 5.322 1.00 94.62 173 ILE A N 1
ATOM 1345 C CA . ILE A 1 173 ? 10.244 -17.963 4.565 1.00 94.62 173 ILE A CA 1
ATOM 1346 C C . ILE A 1 173 ? 10.044 -16.724 5.449 1.00 94.62 173 ILE A C 1
ATOM 1348 O O . ILE A 1 173 ? 10.376 -15.626 5.015 1.00 94.62 173 ILE A O 1
ATOM 1352 N N . TRP A 1 174 ? 9.575 -16.883 6.691 1.00 93.62 174 TRP A N 1
ATOM 1353 C CA . TRP A 1 174 ? 9.380 -15.758 7.614 1.00 93.62 174 TRP A CA 1
ATOM 1354 C C . TRP A 1 174 ? 10.685 -15.121 8.095 1.00 93.62 174 TRP A C 1
ATOM 1356 O O . TRP A 1 174 ? 10.752 -13.898 8.166 1.00 93.62 174 TRP A O 1
ATOM 1366 N N . GLU A 1 175 ? 11.738 -15.904 8.341 1.00 94.38 175 GLU A N 1
ATOM 1367 C CA . GLU A 1 175 ? 13.087 -15.381 8.605 1.00 94.38 175 GLU A CA 1
ATOM 1368 C C . GLU A 1 175 ? 13.566 -14.508 7.434 1.00 94.38 175 GLU A C 1
ATOM 1370 O O . GLU A 1 175 ? 13.953 -13.362 7.644 1.00 94.38 175 GLU A O 1
ATOM 1375 N N . SER A 1 176 ? 13.435 -15.000 6.195 1.00 92.62 176 SER A N 1
ATOM 1376 C CA . SER A 1 176 ? 13.786 -14.242 4.986 1.00 92.62 176 SER A CA 1
ATOM 1377 C C . SER A 1 176 ? 12.883 -13.031 4.725 1.00 92.62 176 SER A C 1
ATOM 1379 O O . SER A 1 176 ? 13.324 -12.103 4.057 1.00 92.62 176 SER A O 1
ATOM 1381 N N . VAL A 1 177 ? 11.631 -13.035 5.194 1.00 92.50 177 VAL A N 1
ATOM 1382 C CA . VAL A 1 177 ? 10.712 -11.887 5.104 1.00 92.50 177 VAL A CA 1
ATOM 1383 C C . VAL A 1 177 ? 11.110 -10.817 6.117 1.00 92.50 177 VAL A C 1
ATOM 1385 O O . VAL A 1 177 ? 11.284 -9.664 5.727 1.00 92.50 177 VAL A O 1
ATOM 1388 N N . LYS A 1 178 ? 11.322 -11.188 7.388 1.00 89.38 178 LYS A N 1
ATOM 1389 C CA . LYS A 1 178 ? 11.719 -10.252 8.454 1.00 89.38 178 LYS A CA 1
ATOM 1390 C C . LYS A 1 178 ? 13.155 -9.720 8.284 1.00 89.38 178 LYS A C 1
ATOM 1392 O O . LYS A 1 178 ? 13.481 -8.700 8.876 1.00 89.38 178 LYS A O 1
ATOM 1397 N N . SER A 1 179 ? 13.989 -10.349 7.445 1.00 92.44 179 SER A N 1
ATOM 1398 C CA . SER A 1 179 ? 15.325 -9.858 7.059 1.00 92.44 179 SER A CA 1
ATOM 1399 C C . SER A 1 179 ? 15.390 -9.159 5.687 1.00 92.44 179 SER A C 1
ATOM 1401 O O . SER A 1 179 ? 16.489 -8.983 5.162 1.00 92.44 179 SER A O 1
ATOM 1403 N N . SER A 1 180 ? 14.251 -8.836 5.066 1.00 93.31 180 SER A N 1
ATOM 1404 C CA . SER A 1 180 ? 14.175 -8.198 3.737 1.00 93.31 180 SER A CA 1
ATOM 1405 C C . SER A 1 180 ? 13.664 -6.759 3.833 1.00 93.31 180 SER A C 1
ATOM 1407 O O . SER A 1 180 ? 12.936 -6.430 4.768 1.00 93.31 180 SER A O 1
ATOM 1409 N N . ALA A 1 181 ? 14.035 -5.898 2.884 1.00 89.44 181 ALA A N 1
ATOM 1410 C CA . ALA A 1 181 ? 13.696 -4.477 2.913 1.00 89.44 181 ALA A CA 1
ATOM 1411 C C . ALA A 1 181 ? 12.199 -4.207 2.688 1.00 89.44 181 ALA A C 1
ATOM 1413 O O . ALA A 1 181 ? 11.661 -3.275 3.282 1.00 89.44 181 ALA A O 1
ATOM 1414 N N . VAL A 1 182 ? 11.514 -5.010 1.858 1.00 90.62 182 VAL A N 1
ATOM 1415 C CA . VAL A 1 182 ? 10.080 -4.820 1.561 1.00 90.62 182 VAL A CA 1
ATOM 1416 C C . VAL A 1 182 ? 9.167 -5.936 2.080 1.00 90.62 182 VAL A C 1
ATOM 1418 O O . VAL A 1 182 ? 7.949 -5.785 2.038 1.00 90.62 182 VAL A O 1
ATOM 1421 N N . GLY A 1 183 ? 9.687 -7.060 2.584 1.00 92.81 183 GLY A N 1
ATOM 1422 C CA . GLY A 1 183 ? 8.869 -8.080 3.264 1.00 92.81 183 GLY A CA 1
ATOM 1423 C C . GLY A 1 183 ? 7.917 -8.891 2.367 1.00 92.81 183 GLY A C 1
ATOM 1424 O O . GLY A 1 183 ? 7.026 -9.576 2.872 1.00 92.81 183 GLY A O 1
ATOM 1425 N N . PHE A 1 184 ? 8.070 -8.836 1.038 1.00 92.31 184 PHE A N 1
ATOM 1426 C CA . PHE A 1 184 ? 7.147 -9.462 0.071 1.00 92.31 184 PHE A CA 1
ATOM 1427 C C . PHE A 1 184 ? 7.442 -10.937 -0.266 1.00 92.31 184 PHE A C 1
ATOM 1429 O O . PHE A 1 184 ? 6.758 -11.523 -1.107 1.00 92.31 184 PHE A O 1
ATOM 1436 N N . GLY A 1 185 ? 8.469 -11.555 0.330 1.00 92.19 185 GLY A N 1
ATOM 1437 C CA . GLY A 1 185 ? 8.881 -12.926 -0.022 1.00 92.19 185 GLY A CA 1
ATOM 1438 C C . GLY A 1 185 ? 9.392 -13.054 -1.468 1.00 92.19 185 GLY A C 1
ATOM 1439 O O . GLY A 1 185 ? 9.330 -14.124 -2.082 1.00 92.19 185 GLY A O 1
ATOM 1440 N N . VAL A 1 186 ? 9.872 -11.948 -2.041 1.00 92.88 186 VAL A N 1
ATOM 1441 C CA . VAL A 1 186 ? 10.507 -11.879 -3.361 1.00 92.88 186 VAL A CA 1
ATOM 1442 C C . VAL A 1 186 ? 12.016 -11.684 -3.177 1.00 92.88 186 VAL A C 1
ATOM 1444 O O . VAL A 1 186 ? 12.410 -11.056 -2.200 1.00 92.88 186 VAL A O 1
ATOM 1447 N N . PRO A 1 187 ? 12.883 -12.198 -4.071 1.00 92.81 187 PRO A N 1
ATOM 1448 C CA . PRO A 1 187 ? 14.306 -11.883 -4.001 1.00 92.81 187 PRO A CA 1
ATOM 1449 C C . PRO A 1 187 ? 14.523 -10.385 -4.218 1.00 92.81 187 PRO A C 1
ATOM 1451 O O . PRO A 1 187 ? 14.054 -9.848 -5.219 1.00 92.81 187 PRO A O 1
ATOM 1454 N N . GLU A 1 188 ? 15.246 -9.733 -3.322 1.00 94.94 188 GLU A N 1
ATOM 1455 C CA . GLU A 1 188 ? 15.752 -8.372 -3.510 1.00 94.94 188 GLU A CA 1
ATOM 1456 C C . GLU A 1 188 ? 17.176 -8.478 -4.078 1.00 94.94 188 GLU A C 1
ATOM 1458 O O . GLU A 1 188 ? 17.950 -9.340 -3.652 1.00 94.94 188 GLU A O 1
ATOM 1463 N N . VAL A 1 189 ? 17.520 -7.679 -5.095 1.00 95.00 189 VAL A N 1
ATOM 1464 C CA . VAL A 1 189 ? 18.805 -7.811 -5.810 1.00 95.00 189 VAL A CA 1
ATOM 1465 C C . VAL A 1 189 ? 19.564 -6.491 -5.879 1.00 95.00 189 VAL A C 1
ATOM 1467 O O . VAL A 1 189 ? 18.989 -5.467 -6.207 1.00 95.00 189 VAL A O 1
ATOM 1470 N N . ASN A 1 190 ? 20.883 -6.525 -5.664 1.00 94.31 190 ASN A N 1
ATOM 1471 C CA . ASN A 1 190 ? 21.737 -5.324 -5.680 1.00 94.31 190 ASN A CA 1
ATOM 1472 C C . ASN A 1 190 ? 22.364 -5.006 -7.053 1.00 94.31 190 ASN A C 1
ATOM 1474 O O . ASN A 1 190 ? 23.068 -4.005 -7.191 1.00 94.31 190 ASN A O 1
ATOM 1478 N N . ARG A 1 191 ? 22.140 -5.850 -8.073 1.00 94.88 191 ARG A N 1
ATOM 1479 C CA . ARG A 1 191 ? 22.682 -5.636 -9.428 1.00 94.88 191 ARG A CA 1
ATOM 1480 C C . ARG A 1 191 ? 22.072 -4.386 -10.069 1.00 94.88 191 ARG A C 1
ATOM 1482 O O . ARG A 1 191 ? 20.869 -4.169 -9.948 1.00 94.88 191 ARG A O 1
ATOM 1489 N N . LYS A 1 192 ? 22.889 -3.592 -10.759 1.00 97.31 192 LYS A N 1
ATOM 1490 C CA . LYS A 1 192 ? 22.490 -2.291 -11.312 1.00 97.31 192 LYS A CA 1
ATOM 1491 C C . LYS A 1 192 ? 21.995 -2.408 -12.753 1.00 97.31 192 LYS A C 1
ATOM 1493 O O . LYS A 1 192 ? 22.582 -3.144 -13.547 1.00 97.31 192 LYS A O 1
ATOM 1498 N N . THR A 1 193 ? 20.928 -1.689 -13.092 1.00 97.19 193 THR A N 1
ATOM 1499 C CA . THR A 1 193 ? 20.242 -1.762 -14.393 1.00 97.19 193 THR A CA 1
ATOM 1500 C C . THR A 1 193 ? 21.206 -1.448 -15.534 1.00 97.19 193 THR A C 1
ATOM 1502 O O . THR A 1 193 ? 21.370 -2.248 -16.457 1.00 97.19 193 THR A O 1
ATOM 1505 N N . MET A 1 194 ? 21.927 -0.329 -15.424 1.00 96.88 194 MET A N 1
ATOM 1506 C CA . MET A 1 194 ? 22.826 0.173 -16.473 1.00 96.88 194 MET A CA 1
ATOM 1507 C C . MET A 1 194 ? 24.192 -0.530 -16.537 1.00 96.88 194 MET A C 1
ATOM 1509 O O . MET A 1 194 ? 25.013 -0.194 -17.384 1.00 96.88 194 MET A O 1
ATOM 1513 N N . GLN A 1 195 ? 24.427 -1.540 -15.691 1.00 97.06 195 GLN A N 1
ATOM 1514 C CA . GLN A 1 195 ? 25.605 -2.418 -15.758 1.00 97.06 195 GLN A CA 1
ATOM 1515 C C . GLN A 1 195 ? 25.345 -3.717 -16.545 1.00 97.06 195 GLN A C 1
ATOM 1517 O O . GLN A 1 195 ? 26.224 -4.572 -16.621 1.00 97.06 195 GLN A O 1
ATOM 1522 N N . THR A 1 196 ? 24.152 -3.886 -17.127 1.00 95.94 196 THR A N 1
ATOM 1523 C CA . THR A 1 196 ? 23.785 -5.066 -17.932 1.00 95.94 196 THR A CA 1
ATOM 1524 C C . THR A 1 196 ? 23.403 -4.675 -19.357 1.00 95.94 196 THR A C 1
ATOM 1526 O O . THR A 1 196 ? 22.968 -3.550 -19.609 1.00 95.94 196 THR A O 1
ATOM 1529 N N . THR A 1 197 ? 23.575 -5.588 -20.316 1.00 97.62 197 THR A N 1
ATOM 1530 C CA . THR A 1 197 ? 23.273 -5.294 -21.724 1.00 97.62 197 THR A CA 1
ATOM 1531 C C . THR A 1 197 ? 21.768 -5.081 -21.939 1.00 97.62 197 THR A C 1
ATOM 1533 O O . THR A 1 197 ? 20.952 -5.665 -21.218 1.00 97.62 197 THR A O 1
ATOM 1536 N N . PRO A 1 198 ? 21.343 -4.322 -22.971 1.00 96.62 198 PRO A N 1
ATOM 1537 C CA . PRO A 1 198 ? 19.923 -4.119 -23.266 1.00 96.62 198 PRO A CA 1
ATOM 1538 C C . PRO A 1 198 ? 19.114 -5.420 -23.362 1.00 96.62 198 PRO A C 1
ATOM 1540 O O . PRO A 1 198 ? 17.994 -5.474 -22.863 1.00 96.62 198 PRO A O 1
ATOM 1543 N N . ARG A 1 199 ? 19.710 -6.490 -23.910 1.00 96.94 199 ARG A N 1
ATOM 1544 C CA . ARG A 1 199 ? 19.099 -7.825 -24.016 1.00 96.94 199 ARG A CA 1
ATOM 1545 C C . ARG A 1 199 ? 18.898 -8.510 -22.658 1.00 96.94 199 ARG A C 1
ATOM 1547 O O . ARG A 1 199 ? 17.920 -9.232 -22.484 1.00 96.94 199 ARG A O 1
ATOM 1554 N N . GLU A 1 200 ? 19.802 -8.309 -21.703 1.00 97.00 200 GLU A N 1
ATOM 1555 C CA . GLU A 1 200 ? 19.685 -8.868 -20.350 1.00 97.00 200 GLU A CA 1
ATOM 1556 C C . GLU A 1 200 ? 18.671 -8.105 -19.496 1.00 97.00 200 GLU A C 1
ATOM 1558 O O . GLU A 1 200 ? 17.951 -8.730 -18.715 1.00 97.00 200 GLU A O 1
ATOM 1563 N N . ARG A 1 201 ? 18.570 -6.779 -19.674 1.00 97.62 201 ARG A N 1
ATOM 1564 C CA . ARG A 1 201 ? 17.507 -5.956 -19.073 1.00 97.62 201 ARG A CA 1
ATOM 1565 C C . ARG A 1 201 ? 16.137 -6.388 -19.583 1.00 97.62 201 ARG A C 1
ATOM 1567 O O . ARG A 1 201 ? 15.282 -6.739 -18.778 1.00 97.62 201 ARG A O 1
ATOM 1574 N N . GLU A 1 202 ? 15.979 -6.479 -20.902 1.00 97.00 202 GLU A N 1
ATOM 1575 C CA . GLU A 1 202 ? 14.758 -6.956 -21.562 1.00 97.00 202 GLU A CA 1
ATOM 1576 C C . GLU A 1 202 ? 14.341 -8.345 -21.050 1.00 97.00 202 GLU A C 1
ATOM 1578 O O . GLU A 1 202 ? 13.225 -8.538 -20.571 1.00 97.00 202 GLU A O 1
ATOM 1583 N N . ALA A 1 203 ? 15.270 -9.308 -21.039 1.00 97.69 203 ALA A N 1
ATOM 1584 C CA . ALA A 1 203 ? 15.006 -10.653 -20.529 1.00 97.69 203 ALA A CA 1
ATOM 1585 C C . ALA A 1 203 ? 14.674 -10.680 -19.022 1.00 97.69 203 ALA A C 1
ATOM 1587 O O . ALA A 1 203 ? 13.907 -11.537 -18.578 1.00 97.69 203 ALA A O 1
ATOM 1588 N N . ALA A 1 204 ? 15.229 -9.763 -18.224 1.00 97.62 204 ALA A N 1
ATOM 1589 C CA . ALA A 1 204 ? 14.918 -9.640 -16.803 1.00 97.62 204 ALA A CA 1
ATOM 1590 C C . ALA A 1 204 ? 13.518 -9.059 -16.561 1.00 97.62 204 ALA A C 1
ATOM 1592 O O . ALA A 1 204 ? 12.757 -9.635 -15.778 1.00 97.62 204 ALA A O 1
ATOM 1593 N N . PHE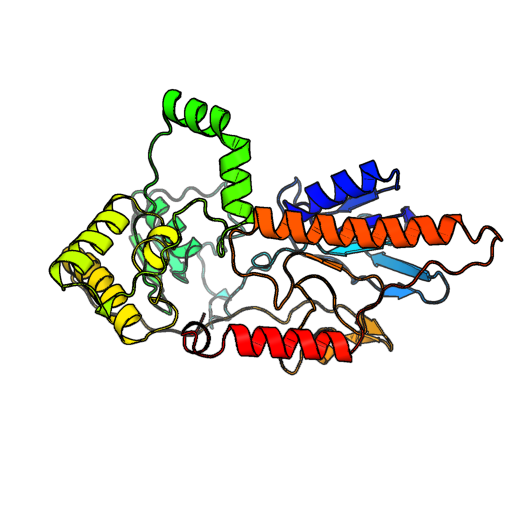 A 1 205 ? 13.168 -7.969 -17.248 1.00 98.12 205 PHE A N 1
ATOM 1594 C CA . PHE A 1 205 ? 11.845 -7.355 -17.170 1.00 98.12 205 PHE A CA 1
ATOM 1595 C C . PHE A 1 205 ? 10.769 -8.312 -17.692 1.00 98.12 205 PHE A C 1
ATOM 1597 O O . PHE A 1 205 ? 9.825 -8.607 -16.965 1.00 98.12 205 PHE A O 1
ATOM 1604 N N . GLN A 1 206 ? 10.952 -8.922 -18.867 1.00 97.94 206 GLN A N 1
ATOM 1605 C CA . GLN A 1 206 ? 10.004 -9.892 -19.426 1.00 97.94 206 GLN A CA 1
ATOM 1606 C C . GLN A 1 206 ? 9.795 -11.113 -18.510 1.00 97.94 206 GLN A C 1
ATOM 1608 O O . GLN A 1 206 ? 8.663 -11.564 -18.328 1.00 97.94 206 GLN A O 1
ATOM 1613 N N . LYS A 1 207 ? 10.853 -11.615 -17.855 1.00 97.38 207 LYS A N 1
ATOM 1614 C CA . LYS A 1 207 ? 10.752 -12.702 -16.863 1.00 97.38 207 LYS A CA 1
ATOM 1615 C C . LYS A 1 207 ? 10.009 -12.284 -15.589 1.00 97.38 207 LYS A C 1
ATOM 1617 O O . LYS A 1 207 ? 9.317 -13.109 -14.990 1.00 97.38 207 LYS A O 1
ATOM 1622 N N . ALA A 1 208 ? 10.148 -11.031 -15.154 1.00 96.94 208 ALA A N 1
ATOM 1623 C CA . ALA A 1 208 ? 9.385 -10.498 -14.028 1.00 96.94 208 ALA A CA 1
ATOM 1624 C C . ALA A 1 208 ? 7.916 -10.251 -14.408 1.00 96.94 208 ALA A C 1
ATOM 1626 O O . ALA A 1 208 ? 7.035 -10.644 -13.652 1.00 96.94 208 ALA A O 1
ATOM 1627 N N . TRP A 1 209 ? 7.651 -9.709 -15.600 1.00 96.31 209 TRP A N 1
ATOM 1628 C CA . TRP A 1 209 ? 6.314 -9.491 -16.163 1.00 96.31 209 TRP A CA 1
ATOM 1629 C C . TRP A 1 209 ? 5.516 -10.796 -16.259 1.00 96.31 209 TRP A C 1
ATOM 1631 O O . TRP A 1 209 ? 4.402 -10.877 -15.751 1.00 96.31 209 TRP A O 1
ATOM 1641 N N . GLN A 1 210 ? 6.117 -11.850 -16.823 1.00 95.94 210 GLN A N 1
ATOM 1642 C CA . GLN A 1 210 ? 5.499 -13.178 -16.931 1.00 95.94 210 GLN A CA 1
ATOM 1643 C C . GLN A 1 210 ? 5.204 -13.833 -15.575 1.00 95.94 210 GLN A C 1
ATOM 1645 O O . GLN A 1 210 ? 4.253 -14.600 -15.462 1.00 95.94 210 GLN A O 1
ATOM 1650 N N . ARG A 1 211 ? 6.017 -13.559 -14.545 1.00 94.81 211 ARG A N 1
ATOM 1651 C CA . ARG A 1 211 ? 5.811 -14.095 -13.188 1.00 94.81 211 ARG A CA 1
ATOM 1652 C C . ARG A 1 211 ? 4.890 -13.222 -12.327 1.00 94.81 211 ARG A C 1
ATOM 1654 O O . ARG A 1 211 ? 4.388 -13.697 -11.311 1.00 94.81 211 ARG A O 1
ATOM 1661 N N . GLY A 1 212 ? 4.700 -11.966 -12.715 1.00 91.56 212 GLY A N 1
ATOM 1662 C CA . GLY A 1 212 ? 3.903 -10.975 -12.009 1.00 91.56 212 GLY A CA 1
ATOM 1663 C C . GLY A 1 212 ? 4.435 -10.553 -10.634 1.00 91.56 212 GLY A C 1
ATOM 1664 O O . GLY A 1 212 ? 5.517 -10.961 -10.192 1.00 91.56 212 GLY A O 1
ATOM 1665 N N . ASN A 1 213 ? 3.599 -9.754 -9.963 1.00 94.81 213 ASN A N 1
ATOM 1666 C CA . ASN A 1 213 ? 3.819 -8.997 -8.725 1.00 94.81 213 ASN A CA 1
ATOM 1667 C C . ASN A 1 213 ? 4.679 -7.723 -8.905 1.00 94.81 213 ASN A C 1
ATOM 1669 O O . ASN A 1 213 ? 5.824 -7.772 -9.349 1.00 94.81 213 ASN A O 1
ATOM 1673 N N . GLY A 1 214 ? 4.134 -6.571 -8.492 1.00 90.19 214 GLY A N 1
ATOM 1674 C CA . GLY A 1 214 ? 4.785 -5.259 -8.632 1.00 90.19 214 GLY A CA 1
ATOM 1675 C C . GLY A 1 214 ? 6.094 -5.116 -7.852 1.00 90.19 214 GLY A C 1
ATOM 1676 O O . GLY A 1 214 ? 7.080 -4.632 -8.400 1.00 90.19 214 GLY A O 1
ATOM 1677 N N . PHE A 1 215 ? 6.156 -5.619 -6.616 1.00 93.81 215 PHE A N 1
ATOM 1678 C CA . PHE A 1 215 ? 7.389 -5.596 -5.820 1.00 93.81 215 PHE A CA 1
ATOM 1679 C C . PHE A 1 215 ? 8.458 -6.529 -6.408 1.00 93.81 215 PHE A C 1
ATOM 1681 O O . PHE A 1 215 ? 9.633 -6.174 -6.438 1.00 93.81 215 PHE A O 1
ATOM 1688 N N . ARG A 1 216 ? 8.077 -7.672 -6.997 1.00 95.94 216 ARG A N 1
ATOM 1689 C CA . ARG A 1 216 ? 9.003 -8.481 -7.810 1.00 95.94 216 ARG A CA 1
ATOM 1690 C C . ARG A 1 216 ? 9.535 -7.689 -9.005 1.00 95.94 216 ARG A C 1
ATOM 1692 O O . ARG A 1 216 ? 10.727 -7.761 -9.293 1.00 95.94 216 ARG A O 1
ATOM 1699 N N . PHE A 1 217 ? 8.673 -6.955 -9.701 1.00 96.00 217 PHE A N 1
ATOM 1700 C CA . PHE A 1 217 ? 9.073 -6.175 -10.869 1.00 96.00 217 PHE A CA 1
ATOM 1701 C C . PHE A 1 217 ? 10.007 -5.006 -10.516 1.00 96.00 217 PHE A C 1
ATOM 1703 O O . PHE A 1 217 ? 10.918 -4.714 -11.285 1.00 96.00 217 PHE A O 1
ATOM 1710 N N . MET A 1 218 ? 9.825 -4.391 -9.345 1.00 92.94 218 MET A N 1
ATOM 1711 C CA . MET A 1 218 ? 10.607 -3.244 -8.868 1.00 92.94 218 MET A CA 1
ATOM 1712 C C . MET A 1 218 ? 11.903 -3.624 -8.125 1.00 92.94 218 MET A C 1
ATOM 1714 O O . MET A 1 218 ? 12.872 -2.880 -8.216 1.00 92.94 218 MET A O 1
ATOM 1718 N N . PHE A 1 219 ? 11.941 -4.764 -7.417 1.00 95.56 219 PHE A N 1
ATOM 1719 C CA . PHE A 1 219 ? 13.057 -5.132 -6.523 1.00 95.56 219 PHE A CA 1
ATOM 1720 C C . PHE A 1 219 ? 13.752 -6.470 -6.851 1.00 95.56 219 PHE A C 1
ATOM 1722 O O . PHE A 1 219 ? 14.883 -6.682 -6.414 1.00 95.56 219 PHE A O 1
ATOM 1729 N N . SER A 1 220 ? 13.138 -7.374 -7.635 1.00 96.38 220 SER A N 1
ATOM 1730 C CA . SER A 1 220 ? 13.798 -8.617 -8.104 1.00 96.38 220 SER A CA 1
ATOM 1731 C C . SER A 1 220 ? 14.457 -8.494 -9.480 1.00 96.38 220 SER A C 1
ATOM 1733 O O . SER A 1 220 ? 15.150 -9.419 -9.912 1.00 96.38 220 SER A O 1
ATOM 1735 N N . THR A 1 221 ? 14.218 -7.399 -10.199 1.00 96.12 221 THR A N 1
ATOM 1736 C CA . THR A 1 221 ? 14.823 -7.122 -11.507 1.00 96.12 221 THR A CA 1
ATOM 1737 C C . THR A 1 221 ? 16.194 -6.479 -11.317 1.00 96.12 221 THR A C 1
ATOM 1739 O O . THR A 1 221 ? 17.193 -7.106 -11.677 1.00 96.12 221 THR A O 1
ATOM 1742 N N . PHE A 1 222 ? 16.263 -5.296 -10.702 1.00 97.38 222 PHE A N 1
ATOM 1743 C CA . PHE A 1 222 ? 17.487 -4.533 -10.445 1.00 97.38 222 PHE A CA 1
ATOM 1744 C C . PHE A 1 222 ? 17.384 -3.698 -9.157 1.00 97.38 222 PHE A C 1
ATOM 1746 O O . PHE A 1 222 ? 16.296 -3.319 -8.736 1.00 97.38 222 PHE A O 1
ATOM 1753 N N . GLY A 1 223 ? 18.531 -3.404 -8.543 1.00 95.94 223 GLY A N 1
ATOM 1754 C CA . GLY A 1 223 ? 18.663 -2.742 -7.238 1.00 95.94 223 GLY A CA 1
ATOM 1755 C C . GLY A 1 223 ? 18.882 -1.235 -7.300 1.00 95.94 223 GLY A C 1
ATOM 1756 O O . GLY A 1 223 ? 19.629 -0.690 -6.486 1.00 95.94 223 GLY A O 1
ATOM 1757 N N . ASP A 1 224 ? 18.355 -0.573 -8.326 1.00 96.69 224 ASP A N 1
ATOM 1758 C CA . ASP A 1 224 ? 18.486 0.872 -8.552 1.00 96.69 224 ASP A CA 1
ATOM 1759 C C . ASP A 1 224 ? 17.244 1.551 -9.148 1.00 96.69 224 ASP A C 1
ATOM 1761 O O . ASP A 1 224 ? 17.207 2.774 -9.220 1.00 96.69 224 ASP A O 1
ATOM 1765 N N . ILE A 1 225 ? 16.191 0.801 -9.483 1.00 95.44 225 ILE A N 1
ATOM 1766 C CA . ILE A 1 225 ? 14.968 1.307 -10.138 1.00 95.44 225 ILE A CA 1
ATOM 1767 C C . ILE A 1 225 ? 14.267 2.426 -9.341 1.00 95.44 225 ILE A C 1
ATOM 1769 O O . ILE A 1 225 ? 13.577 3.261 -9.921 1.00 95.44 225 ILE A O 1
ATOM 1773 N N . VAL A 1 226 ? 14.450 2.473 -8.018 1.00 91.56 226 VAL A N 1
ATOM 1774 C CA . VAL A 1 226 ? 13.858 3.487 -7.119 1.00 91.56 226 VAL A CA 1
ATOM 1775 C C . VAL A 1 226 ? 14.799 4.656 -6.779 1.00 91.56 226 VAL A C 1
ATOM 1777 O O . VAL A 1 226 ? 14.378 5.608 -6.121 1.00 91.56 226 VAL A O 1
ATOM 1780 N N . SER A 1 227 ? 16.064 4.588 -7.209 1.00 91.88 227 SER A N 1
ATOM 1781 C CA . SER A 1 227 ? 17.153 5.498 -6.804 1.00 91.88 227 SER A CA 1
ATOM 1782 C C . SER A 1 227 ? 17.964 6.091 -7.963 1.00 91.88 227 SER A C 1
ATOM 1784 O O . SER A 1 227 ? 18.720 7.030 -7.748 1.00 91.88 227 SER A O 1
ATOM 1786 N N . ASP A 1 228 ? 17.862 5.531 -9.170 1.00 94.62 228 ASP A N 1
ATOM 1787 C CA . ASP A 1 228 ? 18.542 6.002 -10.379 1.00 94.62 228 ASP A CA 1
ATOM 1788 C C . ASP A 1 228 ? 17.508 6.299 -11.473 1.00 94.62 228 ASP A C 1
ATOM 1790 O O . ASP A 1 228 ? 16.666 5.462 -11.803 1.00 94.62 228 ASP A O 1
ATOM 1794 N N . GLU A 1 229 ? 17.557 7.507 -12.036 1.00 89.88 229 GLU A N 1
ATOM 1795 C CA . GLU A 1 229 ? 16.574 7.981 -13.022 1.00 89.88 229 GLU A CA 1
ATOM 1796 C C . GLU A 1 229 ? 16.653 7.223 -14.351 1.00 89.88 229 GLU A C 1
ATOM 1798 O O . GLU A 1 229 ? 15.636 7.030 -15.014 1.00 89.88 229 GLU A O 1
ATOM 1803 N N . SER A 1 230 ? 17.838 6.734 -14.722 1.00 91.94 230 SER A N 1
ATOM 1804 C CA . SER A 1 230 ? 18.047 6.000 -15.973 1.00 91.94 230 SER A CA 1
ATOM 1805 C C . SER A 1 230 ? 17.563 4.551 -15.845 1.00 91.94 230 SER A C 1
ATOM 1807 O O . SER A 1 230 ? 16.958 4.009 -16.771 1.00 91.94 230 SER A O 1
ATOM 1809 N N . ALA A 1 231 ? 17.772 3.931 -14.679 1.00 94.88 231 ALA A N 1
ATOM 1810 C CA . ALA A 1 231 ? 17.186 2.644 -14.314 1.00 94.88 231 ALA A CA 1
ATOM 1811 C C . ALA A 1 231 ? 15.652 2.716 -14.247 1.00 94.88 231 ALA A C 1
ATOM 1813 O O . ALA A 1 231 ? 14.962 1.819 -14.742 1.00 94.88 231 ALA A O 1
ATOM 1814 N N . ASN A 1 232 ? 15.118 3.795 -13.667 1.00 93.12 232 ASN A N 1
ATOM 1815 C CA . ASN A 1 232 ? 13.682 4.034 -13.591 1.00 93.12 232 ASN A CA 1
ATOM 1816 C C . ASN A 1 232 ? 13.066 4.211 -14.985 1.00 93.12 232 ASN A C 1
ATOM 1818 O O . ASN A 1 232 ? 12.117 3.505 -15.313 1.00 93.12 232 ASN A O 1
ATOM 1822 N N . GLU A 1 233 ? 13.637 5.064 -15.841 1.00 90.62 233 GLU A N 1
ATOM 1823 C CA . GLU A 1 233 ? 13.094 5.304 -17.182 1.00 90.62 233 GLU A CA 1
ATOM 1824 C C . GLU A 1 233 ? 13.169 4.063 -18.083 1.00 90.62 233 GLU A C 1
ATOM 1826 O O . GLU A 1 233 ? 12.201 3.773 -18.776 1.00 90.62 233 GLU A O 1
ATOM 1831 N N . GLU A 1 234 ? 14.236 3.255 -18.050 1.00 92.62 234 GLU A N 1
ATOM 1832 C CA . GLU A 1 234 ? 14.258 1.995 -18.821 1.00 92.62 234 GLU A CA 1
ATOM 1833 C C . GLU A 1 234 ? 13.206 0.987 -18.315 1.00 92.62 234 GLU A C 1
ATOM 1835 O O . GLU A 1 234 ? 12.632 0.241 -19.111 1.00 92.62 234 GLU A O 1
ATOM 1840 N N . THR A 1 235 ? 12.891 1.009 -17.015 1.00 92.25 235 THR A N 1
ATOM 1841 C CA . THR A 1 235 ? 11.803 0.211 -16.423 1.00 92.25 235 THR A CA 1
ATOM 1842 C C . THR A 1 235 ? 10.430 0.721 -16.881 1.00 92.25 235 THR A C 1
ATOM 1844 O O . THR A 1 235 ? 9.590 -0.061 -17.329 1.00 92.25 235 THR A O 1
ATOM 1847 N N . CYS A 1 236 ? 10.211 2.038 -16.835 1.00 84.94 236 CYS A N 1
ATOM 1848 C CA . CYS A 1 236 ? 8.992 2.696 -17.306 1.00 84.94 236 CYS A CA 1
ATOM 1849 C C . CYS A 1 236 ? 8.776 2.472 -18.809 1.00 84.94 236 CYS A C 1
ATOM 1851 O O . CYS A 1 236 ? 7.685 2.098 -19.227 1.00 84.94 236 CYS A O 1
ATOM 1853 N N . LYS A 1 237 ? 9.822 2.620 -19.623 1.00 88.56 237 LYS A N 1
ATOM 1854 C CA . LYS A 1 237 ? 9.837 2.364 -21.069 1.00 88.56 237 LYS A CA 1
ATOM 1855 C C . LYS A 1 237 ? 9.484 0.921 -21.424 1.00 88.56 237 LYS A C 1
ATOM 1857 O O . LYS A 1 237 ? 8.727 0.726 -22.371 1.00 88.56 237 LYS A O 1
ATOM 1862 N N . PHE A 1 238 ? 9.970 -0.074 -20.673 1.00 94.56 238 PHE A N 1
ATOM 1863 C CA . PHE A 1 238 ? 9.526 -1.461 -20.852 1.00 94.56 238 PHE A CA 1
ATOM 1864 C C . PHE A 1 238 ? 8.013 -1.578 -20.621 1.00 94.56 238 PHE A C 1
ATOM 1866 O O . PHE A 1 238 ? 7.304 -2.107 -21.474 1.00 94.56 238 PHE A O 1
ATOM 1873 N N . ILE A 1 239 ? 7.499 -1.038 -19.508 1.00 88.56 239 ILE A N 1
ATOM 1874 C CA . ILE A 1 239 ? 6.062 -1.090 -19.191 1.00 88.56 239 ILE A CA 1
ATOM 1875 C C . ILE A 1 239 ? 5.237 -0.352 -20.258 1.00 88.56 239 ILE A C 1
ATOM 1877 O O . ILE A 1 239 ? 4.205 -0.872 -20.674 1.00 88.56 239 ILE A O 1
ATOM 1881 N N . ARG A 1 240 ? 5.705 0.802 -20.759 1.00 85.25 240 ARG A N 1
ATOM 1882 C CA . ARG A 1 240 ? 5.076 1.517 -21.884 1.00 85.25 240 ARG A CA 1
ATOM 1883 C C . ARG A 1 240 ? 5.028 0.644 -23.138 1.00 85.25 240 ARG A C 1
ATOM 1885 O O . ARG A 1 240 ? 3.940 0.441 -23.650 1.00 85.25 240 ARG A O 1
ATOM 1892 N N . GLY A 1 241 ? 6.125 -0.011 -23.523 1.00 86.31 241 GLY A N 1
ATOM 1893 C CA . GLY A 1 241 ? 6.119 -0.976 -24.631 1.00 86.31 241 GLY A CA 1
ATOM 1894 C C . GLY A 1 241 ? 5.106 -2.119 -24.447 1.00 86.31 241 GLY A C 1
ATOM 1895 O O . GLY A 1 241 ? 4.385 -2.458 -25.382 1.00 86.31 241 GLY A O 1
ATOM 1896 N N . LYS A 1 242 ? 4.965 -2.662 -23.226 1.00 91.31 242 LYS A N 1
ATOM 1897 C CA . LYS A 1 242 ? 3.936 -3.678 -22.923 1.00 91.31 242 LYS A CA 1
ATOM 1898 C C . LYS A 1 242 ? 2.498 -3.142 -22.972 1.00 91.31 242 LYS A C 1
ATOM 1900 O O . LYS A 1 242 ? 1.577 -3.939 -23.135 1.00 91.31 242 LYS A O 1
ATOM 1905 N N . ILE A 1 243 ? 2.300 -1.834 -22.808 1.00 78.88 243 ILE A N 1
ATOM 1906 C CA . ILE A 1 243 ? 1.007 -1.154 -22.959 1.00 78.88 243 ILE A CA 1
ATOM 1907 C C . ILE A 1 243 ? 0.742 -0.850 -24.439 1.00 78.88 243 ILE A C 1
ATOM 1909 O O . ILE A 1 243 ? -0.353 -1.134 -24.911 1.00 78.88 243 ILE A O 1
ATOM 1913 N N . ASP A 1 244 ? 1.738 -0.365 -25.183 1.00 79.69 244 ASP A N 1
ATOM 1914 C CA . ASP A 1 244 ? 1.657 -0.044 -26.617 1.00 79.69 244 ASP A CA 1
ATOM 1915 C C . ASP A 1 244 ? 1.367 -1.295 -27.482 1.00 79.69 244 ASP A C 1
ATOM 1917 O O . ASP A 1 244 ? 0.744 -1.203 -28.537 1.00 79.69 244 ASP A O 1
ATOM 1921 N N . GLU A 1 245 ? 1.751 -2.491 -27.013 1.00 86.25 245 GLU A N 1
ATOM 1922 C CA . GLU A 1 245 ? 1.347 -3.792 -27.584 1.00 86.25 245 GLU A CA 1
ATOM 1923 C C . GLU A 1 245 ? -0.167 -4.090 -27.485 1.00 86.25 245 GLU A C 1
ATOM 1925 O O . GLU A 1 245 ? -0.654 -5.005 -28.151 1.00 86.25 245 GLU A O 1
ATOM 1930 N N . VAL A 1 246 ? -0.906 -3.372 -26.629 1.00 79.00 246 VAL A N 1
ATOM 1931 C CA . VAL A 1 246 ? -2.280 -3.709 -26.203 1.00 79.00 246 VAL A CA 1
ATOM 1932 C C . VAL A 1 246 ? -3.265 -2.538 -26.357 1.00 79.00 246 VAL A C 1
ATOM 1934 O O . VAL A 1 246 ? -4.456 -2.767 -26.570 1.00 79.00 246 VAL A O 1
ATOM 1937 N N . VAL A 1 247 ? -2.802 -1.290 -26.246 1.00 66.56 247 VAL A N 1
ATOM 1938 C CA . VAL A 1 247 ? -3.627 -0.075 -26.147 1.00 66.56 247 VAL A CA 1
ATOM 1939 C C . VAL A 1 247 ? -3.294 0.895 -27.280 1.00 66.56 247 VAL A C 1
ATOM 1941 O O . VAL A 1 247 ? -2.135 1.217 -27.512 1.00 66.56 247 VAL A O 1
ATOM 1944 N N . THR A 1 248 ? -4.324 1.392 -27.973 1.00 70.25 248 THR A N 1
ATOM 1945 C CA . THR A 1 248 ? -4.185 2.174 -29.219 1.00 70.25 248 THR A CA 1
ATOM 1946 C C . THR A 1 248 ? -4.880 3.555 -29.199 1.00 70.25 248 THR A C 1
ATOM 1948 O O . THR A 1 248 ? -5.096 4.140 -30.258 1.00 70.25 248 THR A O 1
ATOM 1951 N N . ASP A 1 249 ? -5.224 4.098 -28.020 1.00 53.53 249 ASP A N 1
ATOM 1952 C CA . ASP A 1 249 ? -5.892 5.411 -27.813 1.00 53.53 249 ASP A CA 1
ATOM 1953 C C . ASP A 1 249 ? -5.314 6.131 -26.559 1.00 53.53 249 ASP A C 1
ATOM 1955 O O . ASP A 1 249 ? -4.649 5.498 -25.739 1.00 53.53 249 ASP A O 1
ATOM 1959 N N . SER A 1 250 ? -5.473 7.458 -26.429 1.00 38.25 250 SER A N 1
ATOM 1960 C CA . SER A 1 250 ? -4.357 8.323 -25.979 1.00 38.25 250 SER A CA 1
ATOM 1961 C C . SER A 1 250 ? -4.667 9.581 -25.112 1.00 38.25 250 SER A C 1
ATOM 1963 O O . SER A 1 250 ? -4.143 10.657 -25.404 1.00 38.25 250 SER A O 1
ATOM 1965 N N . ARG A 1 251 ? -5.478 9.519 -24.030 1.00 33.91 251 ARG A N 1
ATOM 1966 C CA . ARG A 1 251 ? -5.840 10.715 -23.193 1.00 33.91 251 ARG A CA 1
ATOM 1967 C C . ARG A 1 251 ? -6.084 10.460 -21.676 1.00 33.91 251 ARG A C 1
ATOM 1969 O O . ARG A 1 251 ? -7.064 9.789 -21.381 1.00 33.91 251 ARG A O 1
ATOM 1976 N N . PHE A 1 252 ? -5.319 11.082 -20.744 1.00 37.09 252 PHE A N 1
ATOM 1977 C CA . PHE A 1 252 ? -5.543 11.145 -19.257 1.00 37.09 252 PHE A CA 1
ATOM 1978 C C . PHE A 1 252 ? -4.793 12.337 -18.560 1.00 37.09 252 PHE A C 1
ATOM 1980 O O . PHE A 1 252 ? -3.758 12.725 -19.095 1.00 37.09 252 PHE A O 1
ATOM 1987 N N . ASP A 1 253 ? -5.259 12.902 -17.409 1.00 33.97 253 ASP A N 1
ATOM 1988 C CA . ASP A 1 253 ? -4.574 13.984 -16.604 1.00 33.97 253 ASP A CA 1
ATOM 1989 C C . ASP A 1 253 ? -5.135 14.227 -15.142 1.00 33.97 253 ASP A C 1
ATOM 1991 O O . ASP A 1 253 ? -6.237 13.762 -14.849 1.00 33.97 253 ASP A O 1
ATOM 1995 N N . ALA A 1 254 ? -4.419 14.901 -14.195 1.00 30.03 254 ALA A N 1
ATOM 1996 C CA . ALA A 1 254 ? -4.412 14.500 -12.751 1.00 30.03 254 ALA A CA 1
ATOM 1997 C C . ALA A 1 254 ? -3.944 15.429 -11.557 1.00 30.03 254 ALA A C 1
ATOM 1999 O O . ALA A 1 254 ? -2.920 16.084 -11.715 1.00 30.03 254 ALA A O 1
ATOM 2000 N N . ILE A 1 255 ? -4.539 15.348 -10.318 1.00 35.50 255 ILE A N 1
ATOM 2001 C CA . ILE A 1 255 ? -3.964 15.685 -8.943 1.00 35.50 255 ILE A CA 1
ATOM 2002 C C . ILE A 1 255 ? -4.765 15.082 -7.722 1.00 35.50 255 ILE A C 1
ATOM 2004 O O . ILE A 1 255 ? -5.984 15.222 -7.680 1.00 35.50 255 ILE A O 1
ATOM 2008 N N . GLU A 1 256 ? -4.102 14.522 -6.683 1.00 38.97 256 GLU A N 1
ATOM 2009 C CA . GLU A 1 256 ? -4.615 13.939 -5.390 1.00 38.97 256 GLU A CA 1
ATOM 2010 C C . GLU A 1 256 ? -4.688 14.948 -4.176 1.00 38.97 256 GLU A C 1
ATOM 2012 O O . GLU A 1 256 ? -4.432 16.126 -4.388 1.00 38.97 256 GLU A O 1
ATOM 2017 N N . GLY A 1 257 ? -5.080 14.697 -2.894 1.00 40.88 257 GLY A N 1
ATOM 2018 C CA . GLY A 1 257 ? -5.213 13.501 -2.007 1.00 40.88 257 GLY A CA 1
ATOM 2019 C C . GLY A 1 257 ? -6.254 13.630 -0.832 1.00 40.88 257 GLY A C 1
ATOM 2020 O O . GLY A 1 257 ? -7.378 14.029 -1.120 1.00 40.88 257 GLY A O 1
ATOM 2021 N N . ASN A 1 258 ? -5.975 13.227 0.445 1.00 48.09 258 ASN A N 1
ATOM 2022 C CA . ASN A 1 258 ? -7.030 12.781 1.436 1.00 48.09 258 ASN A CA 1
ATOM 2023 C C . ASN A 1 258 ? -6.969 13.154 2.978 1.00 48.09 258 ASN A C 1
ATOM 2025 O O . ASN A 1 258 ? -7.921 12.842 3.698 1.00 48.09 258 ASN A O 1
ATOM 2029 N N . TYR A 1 259 ? -5.894 13.698 3.579 1.00 47.28 259 TYR A N 1
ATOM 2030 C CA . TYR A 1 259 ? -5.512 13.273 4.966 1.00 47.28 259 TYR A CA 1
ATOM 2031 C C . TYR A 1 259 ? -6.101 13.942 6.259 1.00 47.28 259 TYR A C 1
ATOM 2033 O O . TYR A 1 259 ? -6.396 13.227 7.215 1.00 47.28 259 TYR A O 1
ATOM 2041 N N . LEU A 1 260 ? -6.260 15.270 6.369 1.00 54.41 260 LEU A N 1
ATOM 2042 C CA . LEU A 1 260 ? -6.213 16.078 7.632 1.00 54.41 260 LEU A CA 1
ATOM 2043 C C . LEU A 1 260 ? -7.372 15.984 8.689 1.00 54.41 260 LEU A C 1
ATOM 2045 O O . LEU A 1 260 ? -7.602 16.928 9.448 1.00 54.41 260 LEU A O 1
ATOM 2049 N N . HIS A 1 261 ? -8.127 14.884 8.794 1.00 47.25 261 HIS A N 1
ATOM 2050 C CA . HIS A 1 261 ? -9.532 14.930 9.269 1.00 47.25 261 HIS A CA 1
ATOM 2051 C C . HIS A 1 261 ? -9.887 14.289 10.641 1.00 47.25 261 HIS A C 1
ATOM 2053 O O . HIS A 1 261 ? -11.040 13.904 10.834 1.00 47.25 261 HIS A O 1
ATOM 2059 N N . LEU A 1 262 ? -8.961 14.157 11.603 1.00 46.09 262 LEU A N 1
ATOM 2060 C CA . LEU A 1 262 ? -9.237 13.573 12.940 1.00 46.09 262 LEU A CA 1
ATOM 2061 C C . LEU A 1 262 ? -8.716 14.467 14.078 1.00 46.09 262 LEU A C 1
ATOM 2063 O O . LEU A 1 262 ? -7.516 14.705 14.143 1.00 46.09 262 LEU A O 1
ATOM 2067 N N . SER A 1 263 ? -9.579 14.961 14.974 1.00 59.56 263 SER A N 1
ATOM 2068 C CA . SER A 1 263 ? -9.192 15.928 16.024 1.00 59.56 263 SER A CA 1
ATOM 2069 C C . SER A 1 263 ? -8.669 15.260 17.310 1.00 59.56 263 SER A C 1
ATOM 2071 O O . SER A 1 263 ? -9.330 15.227 18.349 1.00 59.56 263 SER A O 1
ATOM 2073 N N . ILE A 1 264 ? -7.473 14.675 17.233 1.00 69.00 264 ILE A N 1
ATOM 2074 C CA . ILE A 1 264 ? -6.752 14.116 18.392 1.00 69.00 264 ILE A CA 1
ATOM 2075 C C . ILE A 1 264 ? -6.045 15.266 19.126 1.00 69.00 264 ILE A C 1
ATOM 2077 O O . ILE A 1 264 ? -5.453 16.113 18.462 1.00 69.00 264 ILE A O 1
ATOM 2081 N N . HIS A 1 265 ? -6.079 15.303 20.462 1.00 78.75 265 HIS A N 1
ATOM 2082 C CA . HIS A 1 265 ? -5.470 16.371 21.273 1.00 78.75 265 HIS A CA 1
ATOM 2083 C C . HIS A 1 265 ? -4.401 15.805 22.224 1.00 78.75 265 HIS A C 1
ATOM 2085 O O . HIS A 1 265 ? -4.570 14.715 22.768 1.00 78.75 265 HIS A O 1
ATOM 2091 N N . GLY A 1 266 ? -3.306 16.545 22.405 1.00 80.19 266 GLY A N 1
ATOM 2092 C CA . GLY A 1 266 ? -2.176 16.205 23.273 1.00 80.19 266 GLY A CA 1
ATOM 2093 C C . GLY A 1 266 ? -1.989 17.201 24.422 1.00 80.19 266 GLY A C 1
ATOM 2094 O O . GLY A 1 266 ? -2.928 17.884 24.842 1.00 80.19 266 GLY A O 1
ATOM 2095 N N . ARG A 1 267 ? -0.757 17.306 24.936 1.00 83.75 267 ARG A N 1
ATOM 2096 C CA . ARG A 1 267 ? -0.395 18.220 26.033 1.00 83.75 267 ARG A CA 1
ATOM 2097 C C . ARG A 1 267 ? -0.815 19.662 25.744 1.00 83.75 267 ARG A C 1
ATOM 2099 O O . ARG A 1 267 ? -0.674 20.164 24.630 1.00 83.75 267 ARG A O 1
ATOM 2106 N N . GLY A 1 268 ? -1.336 20.330 26.775 1.00 84.81 268 GLY A N 1
ATOM 2107 C CA . GLY A 1 268 ? -1.850 21.699 26.672 1.00 84.81 268 GLY A CA 1
ATOM 2108 C C . GLY A 1 268 ? -3.106 21.844 25.803 1.00 84.81 268 GLY A C 1
ATOM 2109 O O . GLY A 1 268 ? -3.467 22.966 25.470 1.00 84.81 268 GLY A O 1
ATOM 2110 N N . GLY A 1 269 ? -3.754 20.739 25.412 1.00 80.56 269 GLY A N 1
ATOM 2111 C CA . GLY A 1 269 ? -4.928 20.752 24.536 1.00 80.56 269 GLY A CA 1
ATOM 2112 C C . GLY A 1 269 ? -4.612 20.975 23.054 1.00 80.56 269 GLY A C 1
ATOM 2113 O O . GLY A 1 269 ? -5.536 21.184 22.275 1.00 80.56 269 GLY A O 1
ATOM 2114 N N . LYS A 1 270 ? -3.339 20.926 22.641 1.00 82.19 270 LYS A N 1
ATOM 2115 C CA . LYS A 1 270 ? -2.940 21.132 21.240 1.00 82.19 270 LYS A CA 1
ATOM 2116 C C . LYS A 1 270 ? -3.389 19.961 20.356 1.00 82.19 270 LYS A C 1
ATOM 2118 O O . LYS A 1 270 ? -3.144 18.806 20.704 1.00 82.19 270 LYS A O 1
ATOM 2123 N N . THR A 1 271 ? -3.992 20.237 19.201 1.00 81.06 271 THR A N 1
ATOM 2124 C CA . THR A 1 271 ? -4.422 19.199 18.249 1.00 81.06 271 THR A CA 1
ATOM 2125 C C . THR A 1 271 ? -3.255 18.568 17.485 1.00 81.06 271 THR A C 1
ATOM 2127 O O . THR A 1 271 ? -2.179 19.152 17.317 1.00 81.06 271 THR A O 1
ATOM 2130 N N . ILE A 1 272 ? -3.486 17.371 16.945 1.00 75.56 272 ILE A N 1
ATOM 2131 C CA . ILE A 1 272 ? -2.545 16.690 16.055 1.00 75.56 272 ILE A CA 1
ATOM 2132 C C . ILE A 1 272 ? -2.427 17.399 14.696 1.00 75.56 272 ILE A C 1
ATOM 2134 O O . ILE A 1 272 ? -1.348 17.390 14.113 1.00 75.56 272 ILE A O 1
ATOM 2138 N N . GLN A 1 273 ? -3.464 18.115 14.240 1.00 77.69 273 GLN A N 1
ATOM 2139 C CA . GLN A 1 273 ? -3.387 19.042 13.103 1.00 77.69 273 GLN A CA 1
ATOM 2140 C C . GLN A 1 273 ? -2.377 20.165 13.366 1.00 77.69 273 GLN A C 1
ATOM 2142 O O . GLN A 1 273 ? -1.482 20.380 12.557 1.00 77.69 273 GLN A O 1
ATOM 2147 N N . GLU A 1 274 ? -2.465 20.852 14.506 1.00 80.50 274 GLU A N 1
ATOM 2148 C CA . GLU A 1 274 ? -1.520 21.920 14.870 1.00 80.50 274 GLU A CA 1
ATOM 2149 C C . GLU A 1 274 ? -0.114 21.371 15.177 1.00 80.50 274 GLU A C 1
ATOM 2151 O O . GLU A 1 274 ? 0.877 22.107 15.134 1.00 80.50 274 GLU A O 1
ATOM 2156 N N . HIS A 1 275 ? 0.010 20.086 15.532 1.00 80.44 275 HIS A N 1
ATOM 2157 C CA . HIS A 1 275 ? 1.303 19.410 15.665 1.00 80.44 275 HIS A CA 1
ATOM 2158 C C . HIS A 1 275 ? 1.909 19.068 14.290 1.00 80.44 275 HIS A C 1
ATOM 2160 O O . HIS A 1 275 ? 3.107 19.250 14.089 1.00 80.44 275 HIS A O 1
ATOM 2166 N N . TRP A 1 276 ? 1.089 18.631 13.331 1.00 83.88 276 TRP A N 1
ATOM 2167 C CA . TRP A 1 276 ? 1.489 18.200 11.984 1.00 83.88 276 TRP A CA 1
ATOM 2168 C C . TRP A 1 276 ? 1.267 19.253 10.883 1.00 83.88 276 TRP A C 1
ATOM 2170 O O . TRP A 1 276 ? 1.355 18.937 9.697 1.00 83.88 276 TRP A O 1
ATOM 2180 N N . GLN A 1 277 ? 1.039 20.519 11.249 1.00 77.56 277 GLN A N 1
ATOM 2181 C CA . GLN A 1 277 ? 0.847 21.635 10.308 1.00 77.56 277 GLN A CA 1
ATOM 2182 C C . GLN A 1 277 ? 2.021 21.813 9.324 1.00 77.56 277 GLN A C 1
ATOM 2184 O O . GLN A 1 277 ? 1.825 22.269 8.202 1.00 77.56 277 GLN A O 1
ATOM 2189 N N . ASN A 1 278 ? 3.224 21.387 9.726 1.00 76.19 278 ASN A N 1
ATOM 2190 C CA . ASN A 1 278 ? 4.452 21.398 8.924 1.00 76.19 278 ASN A CA 1
ATOM 2191 C C . ASN A 1 278 ? 4.823 19.986 8.410 1.00 76.19 278 ASN A C 1
ATOM 2193 O O . ASN A 1 278 ? 6.000 19.664 8.254 1.00 76.19 278 ASN A O 1
ATOM 2197 N N . GLY A 1 279 ? 3.819 19.132 8.189 1.00 74.06 279 GLY A N 1
ATOM 2198 C CA . GLY A 1 279 ? 3.963 17.734 7.781 1.00 74.06 279 GLY A CA 1
ATOM 2199 C C . GLY A 1 279 ? 3.803 16.740 8.946 1.00 74.06 279 GLY A C 1
ATOM 2200 O O . GLY A 1 279 ? 4.162 17.057 10.084 1.00 74.06 279 GLY A O 1
ATOM 2201 N N . PRO A 1 280 ? 3.264 15.531 8.690 1.00 78.88 280 PRO A N 1
ATOM 2202 C CA . PRO A 1 280 ? 3.024 14.535 9.726 1.00 78.88 280 PRO A CA 1
ATOM 2203 C C . PRO A 1 280 ? 4.303 13.782 10.118 1.00 78.88 280 PRO A C 1
ATOM 2205 O O . PRO A 1 280 ? 5.032 13.290 9.256 1.00 78.88 280 PRO A O 1
ATOM 2208 N N . LYS A 1 281 ? 4.569 13.690 11.428 1.00 82.12 281 LYS A N 1
ATOM 2209 C CA . LYS A 1 281 ? 5.812 13.140 12.000 1.00 82.12 281 LYS A CA 1
ATOM 2210 C C . LYS A 1 281 ? 5.533 12.243 13.209 1.00 82.12 281 LYS A C 1
ATOM 2212 O O . LYS A 1 281 ? 4.762 12.640 14.085 1.00 82.12 281 LYS A O 1
ATOM 2217 N N . ALA A 1 282 ? 6.169 11.073 13.271 1.00 82.69 282 ALA A N 1
ATOM 2218 C CA . ALA A 1 282 ? 6.105 10.142 14.402 1.00 82.69 282 ALA A CA 1
ATOM 2219 C C . ALA A 1 282 ? 7.364 9.253 14.450 1.00 82.69 282 ALA A C 1
ATOM 2221 O O . ALA A 1 282 ? 7.899 8.863 13.416 1.00 82.69 282 ALA A O 1
ATOM 2222 N N . TYR A 1 283 ? 7.842 8.917 15.650 1.00 85.38 283 TYR A N 1
ATOM 2223 C CA . TYR A 1 283 ? 9.009 8.048 15.833 1.00 85.38 283 TYR A CA 1
ATOM 2224 C C . TYR A 1 283 ? 8.645 6.596 15.538 1.00 85.38 283 TYR A C 1
ATOM 2226 O O . TYR A 1 283 ? 7.691 6.073 16.116 1.00 85.38 283 TYR A O 1
ATOM 2234 N N . GLY A 1 284 ? 9.397 5.953 14.644 1.00 81.94 284 GLY A N 1
ATOM 2235 C CA . GLY A 1 284 ? 9.216 4.548 14.264 1.00 81.94 284 GLY A CA 1
ATOM 2236 C C . GLY A 1 284 ? 7.857 4.210 13.643 1.00 81.94 284 GLY A C 1
ATOM 2237 O O . GLY A 1 284 ? 7.524 3.035 13.571 1.00 81.94 284 GLY A O 1
ATOM 2238 N N . GLY A 1 285 ? 7.041 5.205 13.273 1.00 81.12 285 GLY A N 1
ATOM 2239 C CA . GLY A 1 285 ? 5.621 5.004 12.960 1.00 81.12 285 GLY A CA 1
ATOM 2240 C C . GLY A 1 285 ? 4.705 4.805 14.177 1.00 81.12 285 GLY A C 1
ATOM 2241 O O . GLY A 1 285 ? 3.492 4.714 14.004 1.00 81.12 285 GLY A O 1
ATOM 2242 N N . ILE A 1 286 ? 5.241 4.769 15.403 1.00 86.06 286 ILE A N 1
ATOM 2243 C CA . ILE A 1 286 ? 4.542 4.244 16.591 1.00 86.06 286 ILE A CA 1
ATOM 2244 C C . ILE A 1 286 ? 4.303 5.249 17.727 1.00 86.06 286 ILE A C 1
ATOM 2246 O O . ILE A 1 286 ? 3.440 4.999 18.565 1.00 86.06 286 ILE A O 1
ATOM 2250 N N . ALA A 1 287 ? 5.015 6.380 17.785 1.00 86.81 287 ALA A N 1
ATOM 2251 C CA . ALA A 1 287 ? 4.881 7.352 18.882 1.00 86.81 287 ALA A CA 1
ATOM 2252 C C . ALA A 1 287 ? 4.959 8.814 18.411 1.00 86.81 287 ALA A C 1
ATOM 2254 O O . ALA A 1 287 ? 5.697 9.135 17.481 1.00 86.81 287 ALA A O 1
ATOM 2255 N N . CYS A 1 288 ? 4.242 9.724 19.080 1.00 84.62 288 CYS A N 1
ATOM 2256 C CA . CYS A 1 288 ? 4.265 11.162 18.787 1.00 84.62 288 CYS A CA 1
ATOM 2257 C C . CYS A 1 288 ? 4.577 11.975 20.053 1.00 84.62 288 CYS A C 1
ATOM 2259 O O . CYS A 1 288 ? 3.978 11.755 21.103 1.00 84.62 288 CYS A O 1
ATOM 2261 N N . ALA A 1 289 ? 5.504 12.930 19.955 1.00 87.50 289 ALA A N 1
ATOM 2262 C CA . ALA A 1 289 ? 5.868 13.795 21.075 1.00 87.50 289 ALA A CA 1
ATOM 2263 C C . ALA A 1 289 ? 4.721 14.766 21.396 1.00 87.50 289 ALA A C 1
ATOM 2265 O O . ALA A 1 289 ? 3.998 15.195 20.494 1.00 87.50 289 ALA A O 1
ATOM 2266 N N . GLY A 1 290 ? 4.511 15.075 22.676 1.00 84.94 290 GLY A N 1
ATOM 2267 C CA . GLY A 1 290 ? 3.336 15.817 23.140 1.00 84.94 290 GLY A CA 1
ATOM 2268 C C . GLY A 1 290 ? 2.062 14.972 23.283 1.00 84.94 290 GLY A C 1
ATOM 2269 O O . GLY A 1 290 ? 1.033 15.522 23.675 1.00 84.94 290 GLY A O 1
ATOM 2270 N N . PHE A 1 291 ? 2.099 13.667 22.985 1.00 86.75 291 PHE A N 1
ATOM 2271 C CA . PHE A 1 291 ? 0.971 12.734 23.126 1.00 86.75 291 PHE A CA 1
ATOM 2272 C C . PHE A 1 291 ? 1.369 11.553 24.042 1.00 86.75 291 PHE A C 1
ATOM 2274 O O . PHE A 1 291 ? 1.643 10.452 23.556 1.00 86.75 291 PHE A O 1
ATOM 2281 N N . PRO A 1 292 ? 1.448 11.769 25.372 1.00 83.88 292 PRO A N 1
ATOM 2282 C CA . PRO A 1 292 ? 1.869 10.748 26.337 1.00 83.88 292 PRO A CA 1
ATOM 2283 C C . PRO A 1 292 ? 0.947 9.524 26.331 1.00 83.88 292 PRO A C 1
ATOM 2285 O O . PRO A 1 292 ? -0.267 9.659 26.206 1.00 83.88 292 PRO A O 1
ATOM 2288 N N . ASN A 1 293 ? 1.517 8.327 26.497 1.00 79.44 293 ASN A N 1
ATOM 2289 C CA . ASN A 1 293 ? 0.813 7.036 26.489 1.00 79.44 293 ASN A CA 1
ATOM 2290 C C . ASN A 1 293 ? -0.094 6.804 25.254 1.00 79.44 293 ASN A C 1
ATOM 2292 O O . ASN A 1 293 ? -1.015 5.985 25.313 1.00 79.44 293 ASN A O 1
ATOM 2296 N N . MET A 1 294 ? 0.155 7.501 24.135 1.00 82.25 294 MET A N 1
ATOM 2297 C CA . MET A 1 294 ? -0.506 7.269 22.849 1.00 82.25 294 MET A CA 1
ATOM 2298 C C . MET A 1 294 ? 0.423 6.502 21.909 1.00 82.25 294 MET A C 1
ATOM 2300 O O . MET A 1 294 ? 1.443 7.032 21.465 1.00 82.25 294 MET A O 1
ATOM 2304 N N . PHE A 1 295 ? 0.015 5.291 21.534 1.00 82.88 295 PHE A N 1
ATOM 2305 C CA . PHE A 1 295 ? 0.689 4.515 20.499 1.00 82.88 295 PHE A CA 1
ATOM 2306 C C . PHE A 1 295 ? -0.095 4.544 19.183 1.00 82.88 295 PHE A C 1
ATOM 2308 O O . PHE A 1 295 ? -1.330 4.469 19.161 1.00 82.88 295 PHE A O 1
ATOM 2315 N N . LEU A 1 296 ? 0.647 4.657 18.086 1.00 78.25 296 LEU A N 1
ATOM 2316 C CA . LEU A 1 296 ? 0.181 4.508 16.712 1.00 78.25 296 LEU A CA 1
ATOM 2317 C C . LEU A 1 296 ? 0.565 3.112 16.205 1.00 78.25 296 LEU A C 1
ATOM 2319 O O . LEU A 1 296 ? 1.550 2.534 16.656 1.00 78.25 296 LEU A O 1
ATOM 2323 N N . VAL A 1 297 ? -0.191 2.588 15.245 1.00 71.69 297 VAL A N 1
ATOM 2324 C CA . VAL A 1 297 ? 0.205 1.423 14.442 1.00 71.69 297 VAL A CA 1
ATOM 2325 C C . VAL A 1 297 ? 0.180 1.870 12.986 1.00 71.69 297 VAL A C 1
ATOM 2327 O O . VAL A 1 297 ? -0.837 2.394 12.524 1.00 71.69 297 VAL A O 1
ATOM 2330 N N . SER A 1 298 ? 1.302 1.706 12.287 1.00 66.50 298 SER A N 1
ATOM 2331 C CA . SER A 1 298 ? 1.544 2.205 10.933 1.00 66.50 298 SER A CA 1
ATOM 2332 C C . SER A 1 298 ? 1.303 3.715 10.798 1.00 66.50 298 SER A C 1
ATOM 2334 O O . SER A 1 298 ? 0.622 4.179 9.889 1.00 66.50 298 SER A O 1
ATOM 2336 N N . GLY A 1 299 ? 1.819 4.506 11.738 1.00 70.62 299 GLY A N 1
ATOM 2337 C CA . GLY A 1 299 ? 1.720 5.965 11.711 1.00 70.62 299 GLY A CA 1
ATOM 2338 C C . GLY A 1 299 ? 2.587 6.633 10.628 1.00 70.62 299 GLY A C 1
ATOM 2339 O O . GLY A 1 299 ? 3.230 5.969 9.812 1.00 70.62 299 GLY A O 1
ATOM 2340 N N . PRO A 1 300 ? 2.640 7.977 10.603 1.00 71.50 300 PRO A N 1
ATOM 2341 C CA . PRO A 1 300 ? 3.563 8.705 9.735 1.00 71.50 300 PRO A CA 1
ATOM 2342 C C . PRO A 1 300 ? 5.010 8.270 9.983 1.00 71.50 300 PRO A C 1
ATOM 2344 O O . PRO A 1 300 ? 5.383 8.023 11.125 1.00 71.50 300 PRO A O 1
ATOM 2347 N N . GLN A 1 3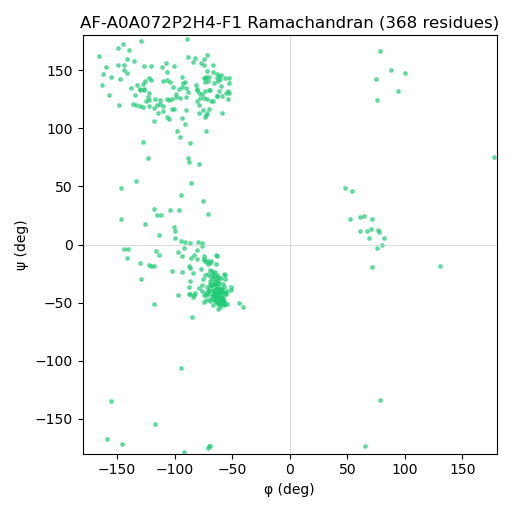01 ? 5.834 8.207 8.934 1.00 79.56 301 GLN A N 1
ATOM 2348 C CA . GLN A 1 301 ? 7.240 7.774 9.037 1.00 79.56 301 GLN A CA 1
ATOM 2349 C C . GLN A 1 301 ? 7.421 6.324 9.561 1.00 79.56 301 GLN A C 1
ATOM 2351 O O . GLN A 1 301 ? 8.490 5.978 10.067 1.00 79.56 301 GLN A O 1
ATOM 2356 N N . ALA A 1 302 ? 6.396 5.472 9.404 1.00 75.00 302 ALA A N 1
ATOM 2357 C CA . ALA A 1 302 ? 6.495 4.012 9.491 1.00 75.00 302 ALA A CA 1
ATOM 2358 C C . ALA A 1 302 ? 7.227 3.400 8.266 1.00 75.00 302 ALA A C 1
ATOM 2360 O O . ALA A 1 302 ? 7.322 4.051 7.218 1.00 75.00 302 ALA A O 1
ATOM 2361 N N . PRO A 1 303 ? 7.707 2.142 8.345 1.00 79.25 303 PRO A N 1
ATOM 2362 C CA . PRO A 1 303 ? 8.319 1.440 7.214 1.00 79.25 303 PRO A CA 1
ATOM 2363 C C . PRO A 1 303 ? 7.368 1.240 6.019 1.00 79.25 303 PRO A C 1
ATOM 2365 O O . PRO A 1 303 ? 6.262 0.719 6.168 1.00 79.25 303 PRO A O 1
ATOM 2368 N N . PHE A 1 304 ? 7.825 1.565 4.804 1.00 77.62 304 PHE A N 1
ATOM 2369 C CA . PHE A 1 304 ? 7.094 1.265 3.566 1.00 77.62 304 PHE A CA 1
ATOM 2370 C C . PHE A 1 304 ? 7.428 -0.149 3.063 1.00 77.62 304 PHE A C 1
ATOM 2372 O O . PHE A 1 304 ? 8.341 -0.351 2.263 1.00 77.62 304 PHE A O 1
ATOM 2379 N N . ALA A 1 305 ? 6.689 -1.139 3.562 1.00 77.81 305 ALA A N 1
ATOM 2380 C CA . ALA A 1 305 ? 6.888 -2.555 3.260 1.00 77.81 305 ALA A CA 1
ATOM 2381 C C . ALA A 1 305 ? 5.544 -3.310 3.222 1.00 77.81 305 ALA A C 1
ATOM 2383 O O . ALA A 1 305 ? 4.466 -2.718 3.270 1.00 77.81 305 ALA A O 1
ATOM 2384 N N . ASN A 1 306 ? 5.591 -4.638 3.130 1.00 67.62 306 ASN A N 1
ATOM 2385 C CA . ASN A 1 306 ? 4.440 -5.506 3.355 1.00 67.62 306 ASN A CA 1
ATOM 2386 C C . ASN A 1 306 ? 3.893 -5.282 4.782 1.00 67.62 306 ASN A C 1
ATOM 2388 O O . ASN A 1 306 ? 4.576 -5.579 5.759 1.00 67.62 306 ASN A O 1
ATOM 2392 N N . PHE A 1 307 ? 2.680 -4.739 4.916 1.00 68.12 307 PHE A N 1
ATOM 2393 C CA . PHE A 1 307 ? 2.202 -4.197 6.196 1.00 68.12 307 PHE A CA 1
ATOM 2394 C C . PHE A 1 307 ? 2.017 -5.215 7.341 1.00 68.12 307 PHE A C 1
ATOM 2396 O O . PHE A 1 307 ? 2.316 -4.840 8.468 1.00 68.12 307 PHE A O 1
ATOM 2403 N N . PRO A 1 308 ? 1.593 -6.483 7.144 1.00 66.75 308 PRO A N 1
ATOM 2404 C CA . PRO A 1 308 ? 1.448 -7.428 8.256 1.00 66.75 308 PRO A C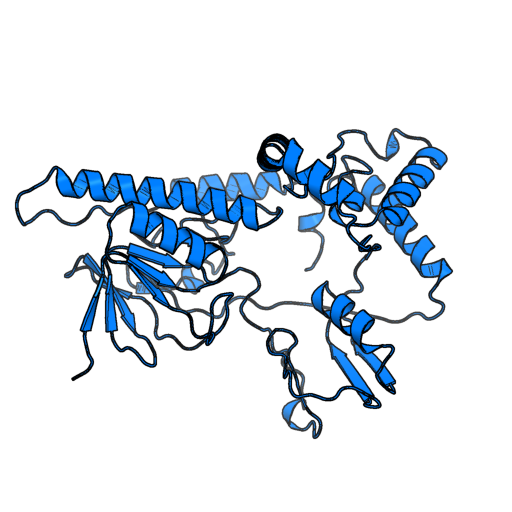A 1
ATOM 2405 C C . PRO A 1 308 ? 2.719 -7.649 9.107 1.00 66.75 308 PRO A C 1
ATOM 2407 O O . PRO A 1 308 ? 2.615 -7.459 10.316 1.00 66.75 308 PRO A O 1
ATOM 2410 N N . PRO A 1 309 ? 3.920 -7.956 8.562 1.00 69.12 309 PRO A N 1
ATOM 2411 C CA . PRO A 1 309 ? 5.138 -8.037 9.380 1.00 69.12 309 PRO A CA 1
ATOM 2412 C C . PRO A 1 309 ? 5.596 -6.692 9.970 1.00 69.12 309 PRO A C 1
ATOM 2414 O O . PRO A 1 309 ? 6.258 -6.697 11.006 1.00 69.12 309 PRO A O 1
ATOM 2417 N N . VAL A 1 310 ? 5.243 -5.551 9.358 1.00 71.62 310 VAL A N 1
ATOM 2418 C CA . VAL A 1 310 ? 5.468 -4.224 9.965 1.00 71.62 310 VAL A CA 1
ATOM 2419 C C . VAL A 1 310 ? 4.593 -4.078 11.210 1.00 71.62 310 VAL A C 1
ATOM 2421 O O . VAL A 1 310 ? 5.118 -3.840 12.289 1.00 71.62 310 VAL A O 1
ATOM 2424 N N . ILE A 1 311 ? 3.290 -4.334 11.083 1.00 70.56 311 ILE A N 1
ATOM 2425 C CA . ILE A 1 311 ? 2.298 -4.280 12.165 1.00 70.56 311 ILE A CA 1
ATOM 2426 C C . ILE A 1 311 ? 2.631 -5.271 13.293 1.00 70.56 311 ILE A C 1
ATOM 2428 O O . ILE A 1 311 ? 2.479 -4.923 14.461 1.00 70.56 311 ILE A O 1
ATOM 2432 N N . GLU A 1 312 ? 3.113 -6.481 12.975 1.00 73.75 312 GLU A N 1
ATOM 2433 C CA . GLU A 1 312 ? 3.642 -7.416 13.981 1.00 73.75 312 GLU A CA 1
ATOM 2434 C C . GLU A 1 312 ? 4.788 -6.778 14.778 1.00 73.75 312 GLU A C 1
ATOM 2436 O O . GLU A 1 312 ? 4.728 -6.753 16.002 1.00 73.75 312 GLU A O 1
ATOM 2441 N N . SER A 1 313 ? 5.798 -6.231 14.093 1.00 83.62 313 SER A N 1
ATOM 2442 C CA . SER A 1 313 ? 6.990 -5.629 14.710 1.00 83.62 313 SER A CA 1
ATOM 2443 C C . SER A 1 313 ? 6.664 -4.377 15.538 1.00 83.62 313 SER A C 1
ATOM 2445 O O . SER A 1 313 ? 7.136 -4.227 16.665 1.00 83.62 313 SER A O 1
ATOM 2447 N N . GLU A 1 314 ? 5.803 -3.500 15.009 1.00 84.56 314 GLU A N 1
ATOM 2448 C CA . GLU A 1 314 ? 5.285 -2.320 15.710 1.00 84.56 314 GLU A CA 1
ATOM 2449 C C . GLU A 1 314 ? 4.578 -2.733 17.009 1.00 84.56 314 GLU A C 1
ATOM 2451 O O . GLU A 1 314 ? 4.862 -2.186 18.075 1.00 84.56 314 GLU A O 1
ATOM 2456 N N . ILE A 1 315 ? 3.695 -3.735 16.950 1.00 79.06 315 ILE A N 1
ATOM 2457 C CA . ILE A 1 315 ? 2.931 -4.192 18.116 1.00 79.06 315 ILE A CA 1
ATOM 2458 C C . ILE A 1 315 ? 3.805 -4.956 19.108 1.00 79.06 315 ILE A C 1
ATOM 2460 O O . ILE A 1 315 ? 3.700 -4.681 20.298 1.00 79.06 315 ILE A O 1
ATOM 2464 N N . GLU A 1 316 ? 4.683 -5.862 18.672 1.00 83.81 316 GLU A N 1
ATOM 2465 C CA . GLU A 1 316 ? 5.627 -6.562 19.560 1.00 83.81 316 GLU A CA 1
ATOM 2466 C C . GLU A 1 316 ? 6.459 -5.552 20.381 1.00 83.81 316 GLU A C 1
ATOM 2468 O O . GLU A 1 316 ? 6.622 -5.723 21.593 1.00 83.81 316 GLU A O 1
ATOM 2473 N N . PHE A 1 317 ? 6.888 -4.442 19.765 1.00 88.81 317 PHE A N 1
ATOM 2474 C CA . PHE A 1 317 ? 7.581 -3.352 20.456 1.00 88.81 317 PHE A CA 1
ATOM 2475 C C . PHE A 1 317 ? 6.667 -2.561 21.413 1.00 88.81 317 PHE A C 1
ATOM 2477 O O . PHE A 1 317 ? 7.017 -2.374 22.579 1.00 88.81 317 PHE A O 1
ATOM 2484 N N . ILE A 1 318 ? 5.477 -2.134 20.968 1.00 83.81 318 ILE A N 1
ATOM 2485 C CA . ILE A 1 318 ? 4.509 -1.398 21.809 1.00 83.81 318 ILE A CA 1
ATOM 2486 C C . ILE A 1 318 ? 4.099 -2.228 23.038 1.00 83.81 318 ILE A C 1
ATOM 2488 O O . ILE A 1 318 ? 4.024 -1.701 24.150 1.00 83.81 318 ILE A O 1
ATOM 2492 N N . MET A 1 319 ? 3.883 -3.534 22.868 1.00 85.19 319 MET A N 1
ATOM 2493 C CA . MET A 1 319 ? 3.556 -4.454 23.960 1.00 85.19 319 MET A CA 1
ATOM 2494 C C . MET A 1 319 ? 4.704 -4.573 24.965 1.00 85.19 319 MET A C 1
ATOM 2496 O O . MET A 1 319 ? 4.449 -4.562 26.166 1.00 85.19 319 MET A O 1
ATOM 2500 N N . ALA A 1 320 ? 5.961 -4.607 24.508 1.00 86.12 320 ALA A N 1
ATOM 2501 C CA . ALA A 1 320 ? 7.127 -4.594 25.392 1.00 86.12 320 ALA A CA 1
ATOM 2502 C C . ALA A 1 320 ? 7.267 -3.272 26.178 1.00 86.12 320 ALA A C 1
ATOM 2504 O O . ALA A 1 320 ? 7.680 -3.286 27.341 1.00 86.12 320 ALA A O 1
ATOM 2505 N N . CYS A 1 321 ? 6.884 -2.131 25.591 1.00 84.38 321 CYS A N 1
ATOM 2506 C CA . CYS A 1 321 ? 6.796 -0.856 26.311 1.00 84.38 321 CYS A CA 1
ATOM 2507 C C . CYS A 1 321 ? 5.710 -0.886 27.402 1.00 84.38 321 CYS A C 1
ATOM 2509 O O . CYS A 1 321 ? 5.984 -0.526 28.548 1.00 84.38 321 CYS A O 1
ATOM 2511 N N . ILE A 1 322 ? 4.501 -1.356 27.073 1.00 80.19 322 ILE A N 1
ATOM 2512 C CA . ILE A 1 322 ? 3.373 -1.448 28.016 1.00 80.19 322 ILE A CA 1
ATOM 2513 C C . ILE A 1 322 ? 3.691 -2.421 29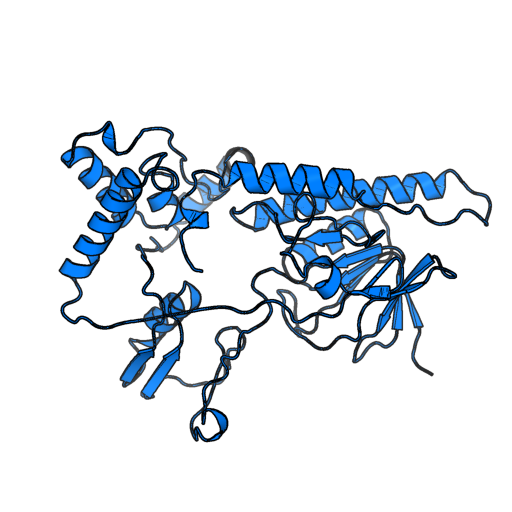.164 1.00 80.19 322 ILE A C 1
ATOM 2515 O O . ILE A 1 322 ? 3.545 -2.055 30.328 1.00 80.19 322 ILE A O 1
ATOM 2519 N N . ASP A 1 323 ? 4.207 -3.615 28.862 1.00 80.25 323 ASP A N 1
ATOM 2520 C CA . ASP A 1 323 ? 4.650 -4.611 29.849 1.00 80.25 323 ASP A CA 1
ATOM 2521 C C . ASP A 1 323 ? 5.685 -4.039 30.836 1.00 80.25 323 ASP A C 1
ATOM 2523 O O . ASP A 1 323 ? 5.579 -4.237 32.050 1.00 80.25 323 ASP A O 1
ATOM 2527 N N . ARG A 1 324 ? 6.656 -3.261 30.337 1.00 82.31 324 ARG A N 1
ATOM 2528 C CA . ARG A 1 324 ? 7.654 -2.578 31.171 1.00 82.31 324 ARG A CA 1
ATOM 2529 C C . ARG A 1 324 ? 7.019 -1.547 32.110 1.00 82.31 324 ARG A C 1
ATOM 2531 O O . ARG A 1 324 ? 7.414 -1.479 33.275 1.00 82.31 324 ARG A O 1
ATOM 2538 N N . ALA A 1 325 ? 6.061 -0.758 31.624 1.00 77.75 325 ALA A N 1
ATOM 2539 C CA . ALA A 1 325 ? 5.360 0.240 32.431 1.00 77.75 325 ALA A CA 1
ATOM 2540 C C . ALA A 1 325 ? 4.496 -0.412 33.523 1.00 77.75 325 ALA A C 1
ATOM 2542 O O . ALA A 1 325 ? 4.568 -0.016 34.687 1.00 77.75 325 ALA A O 1
ATOM 2543 N N . GLU A 1 326 ? 3.747 -1.464 33.182 1.00 75.56 326 GLU A N 1
ATOM 2544 C CA . GLU A 1 326 ? 2.946 -2.228 34.143 1.00 75.56 326 GLU A CA 1
ATOM 2545 C C . GLU A 1 326 ? 3.812 -2.878 35.227 1.00 75.56 326 GLU A C 1
ATOM 2547 O O . GLU A 1 326 ? 3.516 -2.748 36.416 1.00 75.56 326 GLU A O 1
ATOM 2552 N N . LYS A 1 327 ? 4.939 -3.494 34.851 1.00 73.38 327 LYS A N 1
ATOM 2553 C CA . LYS A 1 327 ? 5.885 -4.079 35.814 1.00 73.38 327 LYS A CA 1
ATOM 2554 C C . LYS A 1 327 ? 6.483 -3.045 36.769 1.00 73.38 327 LYS A C 1
ATOM 2556 O O . LYS A 1 327 ? 6.707 -3.379 37.928 1.00 73.38 327 LYS A O 1
ATOM 2561 N N . HIS A 1 328 ? 6.691 -1.800 36.336 1.00 68.56 328 HIS A N 1
ATOM 2562 C CA . HIS A 1 328 ? 7.133 -0.725 37.233 1.00 68.56 328 HIS A CA 1
ATOM 2563 C C . HIS A 1 328 ? 6.029 -0.305 38.217 1.00 68.56 328 HIS A C 1
ATOM 2565 O O . HIS A 1 328 ? 6.290 -0.167 39.413 1.00 68.56 328 HIS A O 1
ATOM 2571 N N . ASN A 1 329 ? 4.783 -0.178 37.743 1.00 62.81 329 ASN A N 1
ATOM 2572 C CA . ASN A 1 329 ? 3.622 0.142 38.585 1.00 62.81 329 ASN A CA 1
ATOM 2573 C C . ASN A 1 329 ? 3.399 -0.915 39.698 1.00 62.81 329 ASN A C 1
ATOM 2575 O O . ASN A 1 329 ? 2.909 -0.585 40.775 1.00 62.81 329 ASN A O 1
ATOM 2579 N N . VAL A 1 330 ? 3.789 -2.176 39.463 1.00 54.81 330 VAL A N 1
ATOM 2580 C CA . VAL A 1 330 ? 3.688 -3.294 40.427 1.00 54.81 330 VAL A CA 1
ATOM 2581 C C . VAL A 1 330 ? 4.821 -3.316 41.472 1.00 54.81 330 VAL A C 1
ATOM 2583 O O . VAL A 1 330 ? 4.699 -4.011 42.479 1.00 54.81 330 VAL A O 1
ATOM 2586 N N . VAL A 1 331 ? 5.903 -2.547 41.300 1.00 55.31 331 VAL A N 1
ATOM 2587 C CA . VAL A 1 331 ? 6.977 -2.431 42.312 1.00 55.31 331 VAL A CA 1
ATOM 2588 C C . VAL A 1 331 ? 6.672 -1.329 43.335 1.00 55.31 331 VAL A C 1
ATOM 2590 O O . VAL A 1 331 ? 6.932 -1.500 44.526 1.00 55.31 331 VAL A O 1
ATOM 2593 N N . GLU A 1 332 ? 6.065 -0.218 42.914 1.00 55.62 332 GLU A N 1
ATOM 2594 C CA . GLU A 1 332 ? 5.761 0.936 43.776 1.00 55.62 332 GLU A CA 1
ATOM 2595 C C . GLU A 1 332 ? 4.420 0.799 44.527 1.00 55.62 332 GLU A C 1
ATOM 2597 O O . GLU A 1 332 ? 3.559 1.683 44.475 1.00 55.62 332 GLU A O 1
ATOM 2602 N N . VAL A 1 333 ? 4.223 -0.312 45.250 1.00 49.16 333 VAL A N 1
ATOM 2603 C CA . VAL A 1 333 ? 2.966 -0.609 45.970 1.00 49.16 333 VAL A CA 1
ATOM 2604 C C . VAL A 1 333 ? 2.861 0.151 47.299 1.00 49.16 333 VAL A C 1
ATOM 2606 O O . VAL A 1 333 ? 2.846 -0.413 48.391 1.00 49.16 333 VAL A O 1
ATOM 2609 N N . ASN A 1 334 ? 2.688 1.465 47.190 1.00 50.41 334 ASN A N 1
ATOM 2610 C CA . ASN A 1 334 ? 1.843 2.238 48.095 1.00 50.41 334 ASN A CA 1
ATOM 2611 C C . ASN A 1 334 ? 0.785 2.951 47.245 1.00 50.41 334 ASN A C 1
ATOM 2613 O O . ASN A 1 334 ? 1.066 3.356 46.123 1.00 50.41 334 ASN A O 1
ATOM 2617 N N . LYS A 1 335 ? -0.451 3.080 47.749 1.00 46.53 335 LYS A N 1
ATOM 2618 C CA . LYS A 1 335 ? -1.665 3.381 46.946 1.00 46.53 335 LYS A CA 1
ATOM 2619 C C . LYS A 1 335 ? -1.793 4.845 46.466 1.00 46.53 335 LYS A C 1
ATOM 2621 O O . LYS A 1 335 ? -2.881 5.413 46.497 1.00 46.53 335 LYS A O 1
ATOM 2626 N N . GLN A 1 336 ? -0.676 5.462 46.095 1.00 50.94 336 GLN A N 1
ATOM 2627 C CA . GLN A 1 336 ? -0.511 6.872 45.727 1.00 50.94 336 GLN A CA 1
ATOM 2628 C C . GLN A 1 336 ? 0.447 7.065 44.532 1.00 50.94 336 GLN A C 1
ATOM 2630 O O . GLN A 1 336 ? 0.609 8.192 44.066 1.00 50.94 336 GLN A O 1
ATOM 2635 N N . SER A 1 337 ? 1.075 5.997 44.024 1.00 54.50 337 SER A N 1
ATOM 2636 C CA . SER A 1 337 ? 1.881 6.027 42.800 1.00 54.50 337 SER A CA 1
ATOM 2637 C C . SER A 1 337 ? 1.008 6.379 41.586 1.00 54.50 337 SER A C 1
ATOM 2639 O O . SER A 1 337 ? -0.050 5.791 41.351 1.00 54.50 337 SER A O 1
ATOM 2641 N N . ARG A 1 338 ? 1.442 7.384 40.816 1.00 57.91 338 ARG A N 1
ATOM 2642 C CA . ARG A 1 338 ? 0.836 7.730 39.521 1.00 57.91 338 ARG A CA 1
ATOM 2643 C C . ARG A 1 338 ? 1.258 6.676 38.491 1.00 57.91 338 ARG A C 1
ATOM 2645 O O . ARG A 1 338 ? 2.408 6.243 38.549 1.00 57.91 338 ARG A O 1
ATOM 2652 N N . PRO A 1 339 ? 0.393 6.271 37.544 1.00 63.38 339 PRO A N 1
ATOM 2653 C CA . PRO A 1 339 ? 0.790 5.310 36.522 1.00 63.38 339 PRO A CA 1
ATOM 2654 C C . PRO A 1 339 ? 1.921 5.890 35.669 1.00 63.38 339 PRO A C 1
ATOM 2656 O O . PRO A 1 339 ? 1.906 7.077 35.333 1.00 63.38 339 PRO A O 1
ATOM 2659 N N . MET A 1 340 ? 2.891 5.048 35.308 1.00 71.81 340 MET A N 1
ATOM 2660 C CA . MET A 1 340 ? 4.018 5.454 34.471 1.00 71.81 340 MET A CA 1
ATOM 2661 C C . MET A 1 340 ? 3.551 6.131 33.169 1.00 71.81 340 MET A C 1
ATOM 2663 O O . MET A 1 340 ? 2.712 5.610 32.430 1.00 71.81 340 MET A O 1
ATOM 2667 N N . VAL A 1 341 ? 4.140 7.294 32.884 1.00 77.31 341 VAL A N 1
ATOM 2668 C CA . VAL A 1 341 ? 3.952 8.025 31.629 1.00 77.31 341 VAL A CA 1
ATOM 2669 C C . VAL A 1 341 ? 5.145 7.757 30.720 1.00 77.31 341 VAL A C 1
ATOM 2671 O O . VAL A 1 341 ? 6.275 8.121 31.040 1.00 77.31 341 VAL A O 1
ATOM 2674 N N . MET A 1 342 ? 4.877 7.132 29.580 1.00 84.75 342 MET A N 1
ATOM 2675 C CA . MET A 1 342 ? 5.798 6.983 28.462 1.00 84.75 342 MET A CA 1
ATOM 2676 C C . MET A 1 342 ? 5.463 8.044 27.416 1.00 84.75 342 MET A C 1
ATOM 2678 O O . MET A 1 342 ? 4.319 8.161 26.977 1.00 84.75 342 MET A O 1
ATOM 2682 N N . GLU A 1 343 ? 6.453 8.822 26.998 1.00 84.38 343 GLU A N 1
ATOM 2683 C CA . GLU A 1 343 ? 6.276 9.851 25.979 1.00 84.38 343 GLU A CA 1
ATOM 2684 C C . GLU A 1 343 ? 7.558 10.001 25.162 1.00 84.38 343 GLU A C 1
ATOM 2686 O O . GLU A 1 343 ? 8.665 9.894 25.688 1.00 84.38 343 GLU A O 1
ATOM 2691 N N . LEU A 1 344 ? 7.395 10.238 23.863 1.00 88.38 344 LEU A N 1
ATOM 2692 C CA . LEU A 1 344 ? 8.493 10.565 22.965 1.00 88.38 344 LEU A CA 1
ATOM 2693 C C . LEU A 1 344 ? 8.958 12.005 23.229 1.00 88.38 344 LEU A C 1
ATOM 2695 O O . LEU A 1 344 ? 8.129 12.915 23.271 1.00 88.38 344 LEU A O 1
ATOM 2699 N N . THR A 1 345 ? 10.265 12.233 23.358 1.00 91.00 345 THR A N 1
ATOM 2700 C CA . THR A 1 345 ? 10.803 13.595 23.493 1.00 91.00 345 THR A CA 1
ATOM 2701 C C . THR A 1 345 ? 10.836 14.314 22.137 1.00 91.00 345 THR A C 1
ATOM 2703 O O . THR A 1 345 ? 10.856 13.683 21.075 1.00 91.00 345 THR A O 1
ATOM 2706 N N . GLU A 1 346 ? 10.831 15.649 22.147 1.00 87.44 346 GLU A N 1
ATOM 2707 C CA . GLU A 1 346 ? 10.896 16.442 20.910 1.00 87.44 346 GLU A CA 1
ATOM 2708 C C . GLU A 1 346 ? 12.210 16.199 20.148 1.00 87.44 346 GLU A C 1
ATOM 2710 O O . GLU A 1 346 ? 12.208 16.152 18.919 1.00 87.44 346 GLU A O 1
ATOM 2715 N N . GLU A 1 347 ? 13.313 15.969 20.863 1.00 91.75 347 GLU A N 1
ATOM 271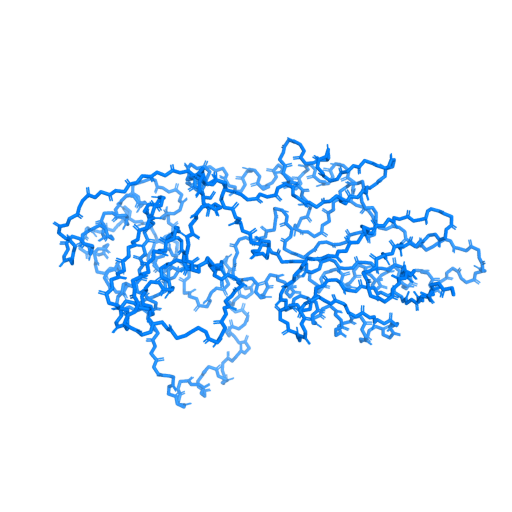6 C CA . GLU A 1 347 ? 14.631 15.650 20.308 1.00 91.75 347 GLU A CA 1
ATOM 2717 C C . GLU A 1 347 ? 14.581 14.330 19.531 1.00 91.75 347 GLU A C 1
ATOM 2719 O O . GLU A 1 347 ? 14.842 14.322 18.330 1.00 91.75 347 GLU A O 1
ATOM 2724 N N . ALA A 1 348 ? 14.134 13.243 20.171 1.00 88.56 348 ALA A N 1
ATOM 2725 C CA . ALA A 1 348 ? 14.042 11.924 19.546 1.00 88.56 348 ALA A CA 1
ATOM 2726 C C . ALA A 1 348 ? 13.100 11.916 18.326 1.00 88.56 348 ALA A C 1
ATOM 2728 O O . ALA A 1 348 ? 13.397 11.286 17.307 1.00 88.56 348 ALA A O 1
ATOM 2729 N N . LYS A 1 349 ? 11.983 12.660 18.381 1.00 88.75 349 LYS A N 1
ATOM 2730 C CA . LYS A 1 349 ? 11.098 12.870 17.220 1.00 88.75 349 LYS A CA 1
ATOM 2731 C C . LYS A 1 349 ? 11.840 13.534 16.057 1.00 88.75 349 LYS A C 1
ATOM 2733 O O . LYS A 1 349 ? 11.682 13.121 14.908 1.00 88.75 349 LYS A O 1
ATOM 2738 N N . ASN A 1 350 ? 12.619 14.576 16.341 1.00 88.00 350 ASN A N 1
ATOM 2739 C CA . ASN A 1 350 ? 13.330 15.336 15.319 1.00 88.00 350 ASN A CA 1
ATOM 2740 C C . ASN A 1 350 ? 14.495 14.529 14.725 1.00 88.00 350 ASN A C 1
ATOM 2742 O O . ASN A 1 350 ? 14.643 14.519 13.505 1.00 88.00 350 ASN A O 1
ATOM 2746 N N . GLU A 1 351 ? 15.240 13.778 15.540 1.00 91.75 351 GLU A N 1
ATOM 2747 C CA . GLU A 1 351 ? 16.268 12.828 15.087 1.00 91.75 351 GLU A CA 1
ATOM 2748 C C . GLU A 1 351 ? 15.690 11.765 14.139 1.00 91.75 351 GLU A C 1
ATOM 2750 O O . GLU A 1 351 ? 16.215 11.570 13.041 1.00 91.75 351 GLU A O 1
ATOM 2755 N N . TRP A 1 352 ? 14.564 11.133 14.501 1.00 89.44 352 TRP A N 1
ATOM 2756 C CA . TRP A 1 352 ? 13.891 10.165 13.624 1.00 89.44 352 TRP A CA 1
ATOM 2757 C C . TRP A 1 352 ? 13.384 10.800 12.329 1.00 89.44 352 TRP 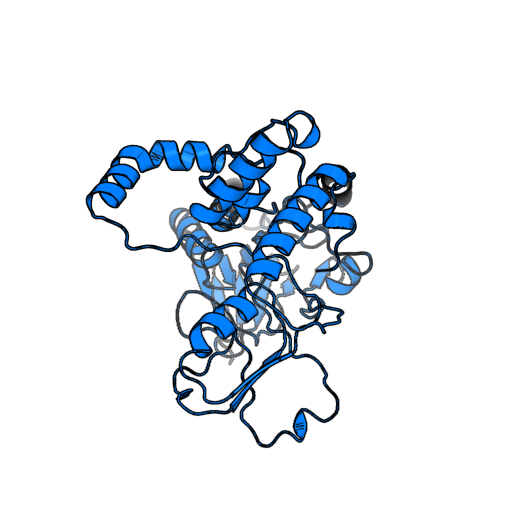A C 1
ATOM 2759 O O . TRP A 1 352 ? 13.473 10.194 11.260 1.00 89.44 352 TRP A O 1
ATOM 2769 N N . SER A 1 353 ? 12.881 12.036 12.397 1.00 85.44 353 SER A N 1
ATOM 2770 C CA . SER A 1 353 ? 12.439 12.749 11.202 1.00 85.44 353 SER A CA 1
ATOM 2771 C C . SER A 1 353 ? 13.596 13.059 10.259 1.00 85.44 353 SER A C 1
ATOM 2773 O O . SER A 1 353 ? 13.451 12.850 9.060 1.00 85.44 353 SER A O 1
ATOM 2775 N N . ILE A 1 354 ? 14.744 13.500 10.785 1.00 89.94 354 ILE A N 1
ATOM 2776 C CA . ILE A 1 354 ? 15.964 13.738 10.002 1.00 89.94 354 ILE A CA 1
ATOM 2777 C C . ILE A 1 354 ? 16.430 12.430 9.353 1.00 89.94 354 ILE A C 1
ATOM 2779 O O . ILE A 1 354 ? 16.670 12.411 8.147 1.00 89.94 354 ILE A O 1
ATOM 2783 N N . LEU A 1 355 ? 16.467 11.326 10.108 1.00 89.75 355 LEU A N 1
ATOM 2784 C CA . LEU A 1 355 ? 16.804 10.003 9.580 1.00 89.75 355 LEU A CA 1
ATOM 2785 C C . LEU A 1 355 ? 15.855 9.583 8.446 1.00 89.75 355 LEU A C 1
ATOM 2787 O O . LEU A 1 355 ? 16.314 9.149 7.395 1.00 89.75 355 LEU A O 1
ATOM 2791 N N . CYS A 1 356 ? 14.541 9.750 8.608 1.00 83.25 356 CYS A N 1
ATOM 2792 C CA . CYS A 1 356 ? 13.576 9.438 7.551 1.00 83.25 356 CYS A CA 1
ATOM 2793 C C . CYS A 1 356 ? 13.735 10.349 6.328 1.00 83.25 356 CYS A C 1
ATOM 2795 O O . CYS A 1 356 ? 13.655 9.879 5.196 1.00 83.25 356 CYS A O 1
ATOM 2797 N N . GLU A 1 357 ? 13.973 11.645 6.538 1.00 84.25 357 GLU A N 1
ATOM 2798 C CA . GLU A 1 357 ? 14.160 12.629 5.469 1.00 84.25 357 GLU A CA 1
ATOM 2799 C C . GLU A 1 357 ? 15.436 12.356 4.648 1.00 84.25 357 GLU A C 1
ATOM 2801 O O . GLU A 1 357 ? 15.391 12.552 3.428 1.00 84.25 357 GLU A O 1
ATOM 2806 N N . GLN A 1 358 ? 16.494 11.840 5.294 1.00 87.31 358 GLN A N 1
ATOM 2807 C CA . GLN A 1 358 ? 17.744 11.337 4.701 1.00 87.31 358 GLN A CA 1
ATOM 2808 C C . GLN A 1 358 ? 17.576 9.975 4.007 1.00 87.31 358 GLN A C 1
ATOM 2810 O O . GLN A 1 358 ? 18.066 9.787 2.899 1.00 87.31 358 GLN A O 1
ATOM 2815 N N . LEU A 1 359 ? 16.856 9.019 4.607 1.00 82.94 359 LEU A N 1
ATOM 2816 C CA . LEU A 1 359 ? 16.631 7.688 4.017 1.00 82.94 359 LEU A CA 1
ATOM 2817 C C . LEU A 1 359 ? 15.810 7.736 2.718 1.00 82.94 359 LEU A C 1
ATOM 2819 O O . LEU A 1 359 ? 15.925 6.832 1.891 1.00 82.94 359 LEU A O 1
ATOM 2823 N N . VAL A 1 360 ? 15.004 8.786 2.521 1.00 79.06 360 VAL A N 1
ATOM 2824 C CA . VAL A 1 360 ? 14.323 9.065 1.243 1.00 79.06 360 VAL A CA 1
ATOM 2825 C C . VAL A 1 360 ? 15.025 10.136 0.397 1.00 79.06 360 VAL A C 1
ATOM 2827 O O . VAL A 1 360 ? 14.495 10.550 -0.634 1.00 79.06 360 VAL A O 1
ATOM 2830 N N . GLU A 1 361 ? 16.197 10.622 0.808 1.00 82.31 361 GLU A N 1
ATOM 2831 C CA . GLU A 1 361 ? 17.022 11.512 -0.010 1.00 82.31 361 GLU A CA 1
ATOM 2832 C C . GLU A 1 361 ? 17.645 10.732 -1.179 1.00 82.31 361 GLU A C 1
ATOM 2834 O O . GLU A 1 361 ? 17.976 9.554 -1.067 1.00 82.31 361 GLU A O 1
ATOM 2839 N N . GLY A 1 362 ? 17.703 11.351 -2.360 1.00 74.62 362 GLY A N 1
ATOM 2840 C CA . GLY A 1 362 ? 18.062 10.667 -3.609 1.00 74.62 362 GLY A CA 1
ATOM 2841 C C . GLY A 1 362 ? 17.002 9.698 -4.165 1.00 74.62 362 GLY A C 1
ATOM 2842 O O . GLY A 1 362 ? 17.028 9.420 -5.362 1.00 74.62 362 GLY A O 1
ATOM 2843 N N . LEU A 1 363 ? 16.034 9.226 -3.368 1.00 81.81 363 LEU A N 1
ATOM 2844 C CA . LEU A 1 363 ? 14.967 8.345 -3.858 1.00 81.81 363 LEU A CA 1
ATOM 2845 C C . LEU A 1 363 ? 13.930 9.098 -4.700 1.00 81.81 363 LEU A C 1
ATOM 2847 O O . LEU A 1 363 ? 13.464 10.187 -4.354 1.00 81.81 363 LEU A O 1
ATOM 2851 N N . LEU A 1 364 ? 13.488 8.464 -5.788 1.00 77.88 364 LEU A N 1
ATOM 2852 C CA . LEU A 1 364 ? 12.559 9.073 -6.747 1.00 77.88 364 LEU A CA 1
ATOM 2853 C C . LEU A 1 364 ? 11.133 9.227 -6.195 1.00 77.88 364 LEU A C 1
ATOM 2855 O O . LEU A 1 364 ? 10.375 10.060 -6.689 1.00 77.88 364 LEU A O 1
ATOM 2859 N N . PHE A 1 365 ? 10.797 8.523 -5.107 1.00 73.31 365 PHE A N 1
ATOM 2860 C CA . PHE A 1 365 ? 9.531 8.676 -4.379 1.00 73.31 365 PHE A CA 1
ATOM 2861 C C . PHE A 1 365 ? 9.268 10.118 -3.904 1.00 73.31 365 PHE A C 1
ATOM 2863 O O . PHE A 1 365 ? 8.117 10.542 -3.849 1.00 73.31 365 PHE A O 1
ATOM 2870 N N . LYS A 1 366 ? 10.317 10.910 -3.620 1.00 68.12 366 LYS A N 1
ATOM 2871 C CA . LYS A 1 366 ? 10.192 12.342 -3.271 1.00 68.12 366 LYS A CA 1
ATOM 2872 C C . LYS A 1 366 ? 9.797 13.231 -4.468 1.00 68.12 366 LYS A C 1
ATOM 2874 O O . LYS A 1 366 ? 9.439 14.388 -4.261 1.00 68.12 366 LYS A O 1
ATOM 2879 N N . LYS A 1 367 ? 9.881 12.721 -5.706 1.00 69.94 367 LYS A N 1
ATOM 2880 C CA . LYS A 1 367 ? 9.555 13.437 -6.958 1.00 69.94 367 LYS A CA 1
ATOM 2881 C C . LYS A 1 367 ? 8.184 13.052 -7.531 1.00 69.94 367 LYS A C 1
ATOM 2883 O O . LYS A 1 367 ? 7.599 13.827 -8.285 1.00 69.94 367 LYS A O 1
ATOM 2888 N N . THR A 1 368 ? 7.659 11.878 -7.181 1.00 55.38 368 THR A N 1
ATOM 2889 C CA . THR A 1 368 ? 6.336 11.396 -7.607 1.00 55.38 368 THR A CA 1
ATOM 2890 C C . THR A 1 368 ? 5.208 11.995 -6.768 1.00 55.38 368 THR A C 1
ATOM 2892 O O . THR A 1 368 ? 5.263 11.951 -5.542 1.00 55.38 368 THR A O 1
ATOM 2895 N N . ARG A 1 369 ? 4.147 12.489 -7.417 1.00 45.66 369 ARG A N 1
ATOM 2896 C CA . ARG A 1 369 ? 2.867 12.795 -6.753 1.00 45.66 369 ARG A CA 1
ATOM 2897 C C . ARG A 1 369 ? 2.064 11.498 -6.589 1.00 45.66 369 ARG A C 1
ATOM 2899 O O . ARG A 1 369 ? 1.980 10.725 -7.541 1.00 45.66 369 ARG A O 1
ATOM 2906 N N . SER A 1 370 ? 1.507 11.271 -5.399 1.00 50.34 370 SER A N 1
ATOM 2907 C CA . SER A 1 370 ? 0.728 10.083 -5.010 1.00 50.34 370 SER A CA 1
ATOM 2908 C C . SER A 1 370 ? -0.271 10.412 -3.897 1.00 50.34 370 SER A C 1
ATOM 2910 O O . SER A 1 370 ? -0.211 11.548 -3.377 1.00 50.34 370 SER A O 1
#

pLDDT: mean 79.08, std 14.92, range [30.03, 98.12]

Organism: NCBI:txid1182545

Solvent-accessible surface area (backbone atoms only — not comparable to full-atom values): 21787 Å² total; per-residue (Å²): 127,83,54,76,45,77,40,45,31,40,28,37,23,33,17,73,53,20,49,53,47,54,52,50,48,47,75,72,68,47,50,72,51,75,42,61,74,34,97,58,81,58,48,68,69,89,74,69,51,60,57,38,78,34,88,89,78,66,25,36,38,35,36,47,82,80,78,31,38,37,47,16,64,37,46,41,42,27,63,56,84,86,51,79,82,74,82,79,93,53,93,66,61,88,73,52,90,65,91,84,77,53,81,98,56,67,64,93,83,66,81,55,68,67,36,74,47,78,42,78,44,46,55,74,70,34,47,54,50,48,69,70,44,57,88,46,37,68,39,81,44,80,48,46,26,67,86,64,96,77,66,46,68,55,85,74,88,83,46,71,70,57,55,49,54,50,61,79,38,43,68,62,50,49,53,55,18,78,73,40,89,44,43,76,80,55,66,73,37,80,54,53,52,87,79,49,55,73,70,55,49,50,54,38,50,53,55,27,50,75,55,18,32,62,67,36,51,51,30,47,58,23,50,30,43,60,58,35,72,66,35,28,47,57,51,51,50,50,50,46,52,64,43,61,78,76,53,91,80,93,88,80,61,69,87,84,86,80,81,93,83,67,83,43,51,31,63,96,69,43,37,51,58,77,68,28,72,88,55,72,72,30,32,82,6,32,34,33,55,58,32,65,53,43,41,42,46,66,33,45,70,34,86,86,46,43,58,68,70,50,40,50,52,52,43,58,50,52,50,53,52,51,53,52,40,53,57,51,55,68,68,53,82,53,105,77,66,74,78,71,80,53,64,48,49,68,64,59,39,49,54,45,48,52,51,53,56,53,74,45,51,77,29,50,72,77,74,56,89,118